Protein 8Q7O (pdb70)

Radius of gyration: 30.12 Å; Cα contacts (8 Å, |Δi|>4): 970; chains: 4; bounding box: 67×84×71 Å

Sequence (486 aa):
GQVQLVESGGGLVQAGGSLRLSCAASGSISSINAMGWYRQAPGKQRELVAAITSGGSTNYADSVKGRFTISRDNAKNTVYLQMNSLKPGDTAVYYCNLLYYIDYVEYDYWGQGTQVTVSSGQVQLVESGGGLVQAGGSLRLSCAASGSISSINAMGWYRQAPGKQRELVAAITSGGSTNYADSVKGRFTISRDNAKNTVYLQMNSLKPGDTAVYYCNLLYYIDYVEYDYWGQGTQVTVSSGFSCEPITLRMCQDLPYNTTFMPNLLNHYDQQTAALAMEPFHPMVNLDCSRDFRPFLCALYAPICMEYGRVTLPCRRLCQRAYSECSKLMEMFGVPWPEDMECSRFPDCDEPYPGTLEVLFQETGFSCEPITLRMCQDLPYNTTFMPNLLNHYDQQTAALAMEPFHPMVNLDCSRDFRPFLCALYAPICMEYGRVTLPCRRLCQRAYSECSKLMEMFGVPWPEDMECSRFPDCDEPYPGTLEVLFQ

B-factor: mean 43.13, std 8.43, range [27.32, 76.08]

Solvent-accessible surface area: 25919 Å² total; per-residue (Å²): 91,146,20,111,12,81,28,59,35,26,31,128,25,137,47,58,28,59,31,125,0,17,0,42,8,57,33,89,31,26,94,78,1,0,0,0,0,30,36,67,29,118,86,140,147,124,97,41,0,0,0,11,3,20,65,42,47,67,28,48,24,114,68,0,122,89,38,6,74,6,50,41,62,80,88,153,42,11,0,50,0,61,0,62,61,2,108,70,62,2,43,2,34,0,54,0,4,0,2,3,18,86,112,79,85,68,75,48,57,87,6,161,21,24,80,0,47,7,47,126,94,156,17,114,3,77,12,65,34,27,32,127,26,134,48,56,26,58,26,118,0,29,0,39,6,68,34,89,32,33,95,82,1,0,0,0,0,32,35,65,22,120,92,140,130,102,98,42,0,0,0,9,5,18,69,42,55,63,27,43,24,121,66,0,114,88,36,6,72,5,40,39,48,76,98,133,42,9,0,38,0,49,0,60,59,1,103,71,64,2,43,2,41,0,54,0,3,0,1,4,21,86,110,69,90,68,75,46,55,87,7,119,12,19,87,0,47,6,44,125,75,135,74,52,43,97,15,90,15,216,22,2,73,140,29,96,44,113,41,10,76,20,55,112,40,31,41,124,67,19,32,101,16,0,48,143,35,4,107,63,3,80,11,1,28,50,4,64,3,6,156,29,2,64,61,0,0,0,22,10,17,1,40,42,15,59,71,150,19,138,64,45,62,11,46,64,176,45,0,85,125,0,94,70,74,0,40,96,0,7,136,6,13,48,20,100,57,48,119,29,0,75,17,72,92,1,49,83,40,105,109,109,169,99,62,37,71,149,75,146,108,224,151,114,34,69,42,68,31,86,12,80,2,137,12,2,76,143,31,93,43,114,36,1,67,24,16,51,15,23,8,100,18,34,2,110,1,4,32,65,3,1,62,56,6,49,13,1,24,51,6,70,2,5,146,22,2,67,62,0,0,1,21,28,12,0,42,45,23,65,115,170,18,136,129,42,96,10,46,65,204,46,0,88,136,0,92,79,59,0,37,98,0,6,137,3,14,50,20,106,48,43,130,17,0,80,16,72,125,5,46,84,38,107,104,109,171,99,60,38,70,152,77,155,101,236

InterPro domains:
  IPR000539 Frizzled/Smoothened, 7TM [PF01534] (193-512)
  IPR000539 Frizzled/Smoothened, 7TM [PR00489] (205-227)
  IPR000539 Frizzled/Smoothened, 7TM [PR00489] (233-255)
  IPR000539 Frizzled/Smoothened, 7TM [PR00489] (288-312)
  IPR000539 Frizzled/Smoothened, 7TM [PR00489] (331-354)
  IPR000539 Frizzled/Smoothened, 7TM [PR00489] (376-398)
  IPR000539 Frizzled/Smoothened, 7TM [PR00489] (417-438)
  IPR000539 Frizzled/Smoothened, 7TM [PR00489] (479-499)
  IPR000539 Frizzled/Smoothened, 7TM [SM01330] (192-517)
  IPR015526 Frizzled/secreted frizzled-related protein [PTHR11309] (27-508)
  IPR017981 GPCR, family 2-like, 7TM [PS50261] (199-506)
  IPR020067 Frizzled domain [PF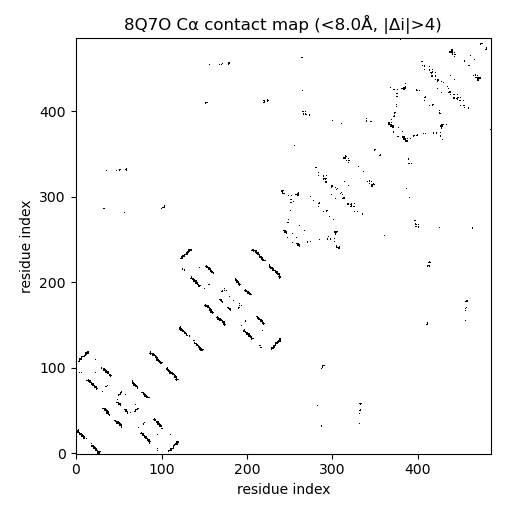01392] (28-133)
  IPR020067 Frizzled domain [PS50038] (23-136)
  IPR020067 Frizzled domain [SM00063] (27-138)
  IPR036790 Frizzled cysteine-rich domain superfamily [G3DSA:1.10.2000.10] (25-140)
  IPR036790 Frizzled cysteine-rich domain superfamily [SSF63501] (27-144)
  IPR041769 Frizzled 3, cysteine-rich domain [cd07449] (24-150)

Secondary structure (DSSP, 8-state):
---EEEEE--EEEETT--EEEEEEEESS--SS-EEEEEEE-TTS--EEEEEEETT--EEE-GGGTTTEEEEEEGGGTEEEEEE-S--GGG-EEEEEEEEEEETTEEEEEE---EEEEEE-/---EEEEE--EEEETT--EEEEEEEESS--SS-EEEEEEE-TTS--EEEEEEETTS-EEE-GGGTTTEEEEEETTTTEEEEEE-S--GGG-EEEEEEEEEEETTEEEEEE---EEEEEE-/---EEE---GGG-SSS--EEE--GGGTTHHHHHHHHHHGGGHHHHHHT--TTHHHHHHHHHSPPP-GGG------HHHHHHHHHHHHHHHHHTT----GGG-GGGS--S-STTTTS------/--SEEEEE---GGG-SSS--EEEEETTTHHHHHHHHHHHHGGGHHHHHHT--TTHHHHHHHHHSPPP-GGG------HHHHHHHHHHHHHHHHHTT----GGG-GGGS--S-STTTTS------

Structure (mmCIF, N/CA/C/O backbone):
data_8Q7O
#
_entry.id   8Q7O
#
_cell.length_a   53.659
_cell.length_b   147.475
_cell.length_c   229.727
_cell.angle_alpha   90.00
_cell.angle_beta   90.00
_cell.angle_gamma   90.00
#
_symmetry.space_group_name_H-M   'C 2 2 21'
#
loop_
_entity.id
_entity.type
_entity.pdbx_description
1 polymer 'Nanobody 14478'
2 polymer Frizzled-3
3 non-polymer 'DIMETHYL SULFOXIDE'
4 non-polymer GLYCEROL
5 non-polymer 'CITRIC ACID'
6 non-polymer 2-acetamido-2-deoxy-beta-D-glucopyranose
7 non-polymer 'SULFATE ION'
8 water water
#
loop_
_atom_site.group_PDB
_atom_site.id
_atom_site.type_symbol
_atom_site.label_atom_id
_atom_site.label_alt_id
_atom_site.label_comp_id
_atom_site.label_asym_id
_atom_site.label_entity_id
_atom_site.label_seq_id
_atom_site.pdbx_PDB_ins_code
_atom_site.Cartn_x
_atom_site.Cartn_y
_atom_site.Cartn_z
_atom_site.occupancy
_atom_site.B_iso_or_equiv
_atom_site.auth_seq_id
_atom_site.auth_comp_id
_atom_site.auth_asym_id
_atom_site.auth_atom_id
_atom_site.pdbx_PDB_model_num
ATOM 1 N N . GLY A 1 3 ? 47.049 0.078 32.132 1.00 72.11 0 GLY A N 1
ATOM 2 C CA . GLY A 1 3 ? 46.810 -1.281 31.684 1.00 70.74 0 GLY A CA 1
ATOM 3 C C . GLY A 1 3 ? 45.506 -1.416 30.927 1.00 69.17 0 GLY A C 1
ATOM 4 O O . GLY A 1 3 ? 44.914 -0.415 30.518 1.00 69.72 0 GLY A O 1
ATOM 5 N N . GLN A 1 4 ? 45.076 -2.657 30.712 1.00 68.49 1 GLN A N 1
ATOM 6 C CA . GLN A 1 4 ? 43.812 -2.909 30.035 1.00 66.80 1 GLN A CA 1
ATOM 7 C C . GLN A 1 4 ? 42.645 -2.549 30.950 1.00 64.68 1 GLN A C 1
ATOM 8 O O . GLN A 1 4 ? 42.746 -2.620 32.177 1.00 63.97 1 GLN A O 1
ATOM 14 N N . VAL A 1 5 ? 41.530 -2.158 30.337 1.00 63.58 2 VAL A N 1
ATOM 15 C CA . VAL A 1 5 ? 40.393 -1.614 31.069 1.00 60.84 2 VAL A CA 1
ATOM 16 C C . VAL A 1 5 ? 39.650 -2.742 31.771 1.00 59.94 2 VAL A C 1
ATOM 17 O O . VAL A 1 5 ? 39.413 -3.811 31.196 1.00 59.47 2 VAL A O 1
ATOM 21 N N . GLN A 1 6 ? 39.274 -2.495 33.024 1.00 56.91 3 GLN A N 1
ATOM 22 C CA . GLN A 1 6 ? 38.519 -3.452 33.815 1.00 56.86 3 GLN A CA 1
ATOM 23 C C . GLN A 1 6 ? 37.484 -2.712 34.644 1.00 55.71 3 GLN A C 1
ATOM 24 O O . GLN A 1 6 ? 37.765 -1.647 35.200 1.00 55.02 3 GLN A O 1
ATOM 30 N N . LEU A 1 7 ? 36.287 -3.286 34.714 1.00 53.82 4 LEU A N 1
ATOM 31 C CA . LEU A 1 7 ? 35.190 -2.772 35.520 1.00 50.46 4 LEU A CA 1
ATOM 32 C C . LEU A 1 7 ? 34.928 -3.759 36.650 1.00 52.67 4 LEU A C 1
ATOM 33 O O . LEU A 1 7 ? 34.761 -4.956 36.395 1.00 51.77 4 LEU A O 1
ATOM 38 N N . VAL A 1 8 ? 34.876 -3.265 37.884 1.00 50.23 5 VAL A N 1
ATOM 39 C CA . VAL A 1 8 ? 34.629 -4.107 39.055 1.00 49.53 5 VAL A CA 1
ATOM 40 C C . VAL A 1 8 ? 33.367 -3.604 39.736 1.00 50.17 5 VAL A C 1
ATOM 41 O O . VAL A 1 8 ? 33.297 -2.438 40.151 1.00 51.00 5 VAL A O 1
ATOM 45 N N . GLU A 1 9 ? 32.383 -4.486 39.883 1.00 49.38 6 GLU A N 1
ATOM 46 C CA . GLU A 1 9 ? 31.100 -4.119 40.465 1.00 49.06 6 GLU A CA 1
ATOM 47 C C . GLU A 1 9 ? 30.966 -4.710 41.857 1.00 49.65 6 GLU A C 1
ATOM 48 O O . GLU A 1 9 ? 31.528 -5.766 42.159 1.00 51.86 6 GLU A O 1
ATOM 54 N N . SER A 1 10 ? 30.200 -4.025 42.699 1.00 50.12 7 SER A N 1
ATOM 55 C CA . SER A 1 10 ? 29.948 -4.518 44.042 1.00 52.14 7 SER A CA 1
ATOM 56 C C . SER A 1 10 ? 28.734 -3.799 44.613 1.00 51.65 7 SER A C 1
ATOM 57 O O . SER A 1 10 ? 28.310 -2.756 44.107 1.00 50.68 7 SER A O 1
ATOM 60 N N . GLY A 1 11 ? 28.189 -4.354 45.693 1.00 52.83 8 GLY A N 1
ATOM 61 C CA . GLY A 1 11 ? 27.076 -3.698 46.346 1.00 50.91 8 GLY A CA 1
ATOM 62 C C . GLY A 1 11 ? 25.714 -4.316 46.101 1.00 53.90 8 GLY A C 1
ATOM 63 O O . GLY A 1 11 ? 24.718 -3.767 46.584 1.00 54.06 8 GLY A O 1
ATOM 64 N N . GLY A 1 12 ? 25.624 -5.405 45.339 1.00 53.12 9 GLY A N 1
ATOM 65 C CA . GLY A 1 12 ? 24.342 -6.038 45.120 1.00 49.66 9 GLY A CA 1
ATOM 66 C C . GLY A 1 12 ? 23.836 -6.724 46.381 1.00 49.54 9 GLY A C 1
ATOM 67 O O . GLY A 1 12 ? 24.360 -6.554 47.486 1.00 54.35 9 GLY A O 1
ATOM 68 N N . GLY A 1 13 ? 22.754 -7.471 46.218 1.00 45.86 10 GLY A N 1
ATOM 69 C CA . GLY A 1 13 ? 22.289 -8.285 47.324 1.00 47.96 10 GLY A CA 1
ATOM 70 C C . GLY A 1 13 ? 20.779 -8.370 47.384 1.00 47.31 10 GLY A C 1
ATOM 71 O O . GLY A 1 13 ? 20.078 -8.061 46.418 1.00 47.35 10 GLY A O 1
ATOM 72 N N . LEU A 1 14 ? 20.307 -8.801 48.551 1.00 49.11 11 LEU A N 1
ATOM 73 C CA . LEU A 1 14 ? 18.909 -9.111 48.811 1.00 47.15 11 LEU A CA 1
ATOM 74 C C . LEU A 1 14 ? 18.347 -8.139 49.838 1.00 50.36 11 LEU A C 1
ATOM 75 O O . LEU A 1 14 ? 18.890 -8.031 50.943 1.00 45.95 11 LEU A O 1
ATOM 80 N N . VAL A 1 15 ? 17.226 -7.493 49.499 1.00 48.12 12 VAL A N 1
ATOM 81 C CA . VAL A 1 15 ? 16.524 -6.600 50.419 1.00 52.69 12 VAL A CA 1
ATOM 82 C C . VAL A 1 15 ? 15.023 -6.847 50.330 1.00 54.46 12 VAL A C 1
ATOM 83 O O . VAL A 1 15 ? 14.509 -7.357 49.333 1.00 54.82 12 VAL A O 1
ATOM 87 N N . GLN A 1 16 ? 14.317 -6.481 51.400 1.00 54.29 13 GLN A N 1
ATOM 88 C CA . GLN A 1 16 ? 12.862 -6.486 51.374 1.00 55.87 13 GLN A CA 1
ATOM 89 C C . GLN A 1 16 ? 12.358 -5.259 50.632 1.00 54.84 13 GLN A C 1
ATOM 90 O O . GLN A 1 16 ? 13.021 -4.218 50.602 1.00 55.65 13 GLN A O 1
ATOM 96 N N . ALA A 1 17 ? 11.169 -5.385 50.036 1.00 55.85 14 ALA A N 1
ATOM 97 C CA . ALA A 1 17 ? 10.573 -4.264 49.318 1.00 55.77 14 ALA A CA 1
ATOM 98 C C . ALA A 1 17 ? 10.483 -3.041 50.218 1.00 56.19 14 ALA A C 1
ATOM 99 O O . ALA A 1 17 ? 10.167 -3.145 51.406 1.00 55.15 14 ALA A O 1
ATOM 101 N N . GLY A 1 18 ? 10.779 -1.877 49.642 1.00 53.70 15 GLY A N 1
ATOM 102 C CA . GLY A 1 18 ? 10.900 -0.649 50.390 1.00 55.02 15 GLY A CA 1
ATOM 103 C C . GLY A 1 18 ? 12.301 -0.351 50.886 1.00 55.74 15 GLY A C 1
ATOM 104 O O . GLY A 1 18 ? 12.576 0.793 51.266 1.00 56.26 15 GLY A O 1
ATOM 105 N N . GLY A 1 19 ? 13.192 -1.345 50.884 1.00 55.62 16 GLY A N 1
ATOM 106 C CA . GLY A 1 19 ? 14.557 -1.171 51.336 1.00 54.43 16 GLY A CA 1
ATOM 107 C C . GLY A 1 19 ? 15.427 -0.486 50.292 1.00 53.67 16 GLY A C 1
ATOM 108 O O . GLY A 1 19 ? 14.953 0.042 49.285 1.00 53.54 16 GLY A O 1
ATOM 109 N N . SER A 1 20 ? 16.729 -0.441 50.589 1.00 54.91 17 SER A N 1
ATOM 110 C CA . SER A 1 20 ? 17.682 0.276 49.757 1.00 52.78 17 SER A CA 1
ATOM 111 C C . SER A 1 20 ? 18.989 -0.508 49.639 1.00 51.92 17 SER A C 1
ATOM 112 O O . SER A 1 20 ? 19.329 -1.352 50.478 1.00 51.32 17 SER A O 1
ATOM 115 N N . LEU A 1 21 ? 19.695 -0.236 48.542 1.00 51.11 18 LEU A N 1
ATOM 116 C CA . LEU A 1 21 ? 21.006 -0.776 48.257 1.00 50.32 18 LEU A CA 1
ATOM 117 C C . LEU A 1 21 ? 21.806 0.285 47.512 1.00 48.50 18 LEU A C 1
ATOM 118 O O . LEU A 1 21 ? 21.244 1.182 46.886 1.00 49.86 18 LEU A O 1
ATOM 123 N N . ARG A 1 22 ? 23.129 0.179 47.568 1.00 49.03 19 ARG A N 1
ATOM 124 C CA . ARG A 1 22 ? 24.015 1.035 46.776 1.00 49.73 19 ARG A CA 1
ATOM 125 C C . ARG A 1 22 ? 24.951 0.157 45.951 1.00 50.68 19 ARG A C 1
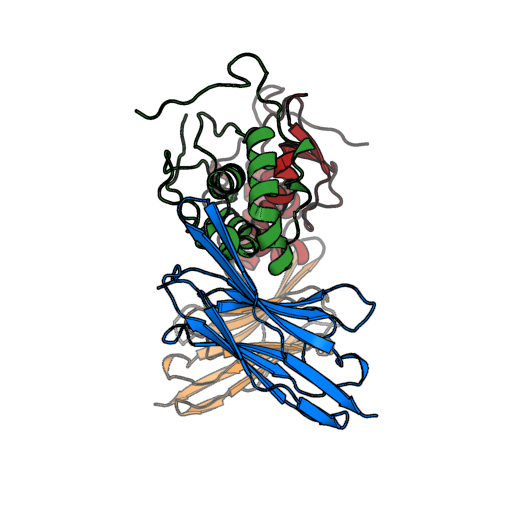ATOM 126 O O . ARG A 1 22 ? 25.656 -0.698 46.498 1.00 49.57 19 ARG A O 1
ATOM 134 N N . LEU A 1 23 ? 24.853 0.269 44.631 1.00 49.08 20 LEU A N 1
ATOM 135 C CA . LEU A 1 23 ? 25.802 -0.369 43.729 1.00 48.97 20 LEU A CA 1
ATOM 136 C C . LEU A 1 23 ? 26.967 0.572 43.459 1.00 48.59 20 LEU A C 1
ATOM 137 O O . LEU A 1 23 ? 26.801 1.793 43.422 1.00 49.38 20 LEU A O 1
ATOM 142 N N . SER A 1 24 ? 28.153 0.002 43.275 1.00 48.38 21 SER A N 1
ATOM 143 C CA . SER A 1 24 ? 29.309 0.778 42.844 1.00 50.17 21 SER A CA 1
ATOM 144 C C . SER A 1 24 ? 30.024 0.036 41.720 1.00 50.90 21 SER A C 1
ATOM 145 O O . SER A 1 24 ? 30.000 -1.197 41.650 1.00 51.04 21 SER A O 1
ATOM 148 N N . CYS A 1 25 ? 30.622 0.803 40.809 1.00 49.06 22 CYS A N 1
ATOM 149 C CA . CYS A 1 25 ? 31.356 0.245 39.677 1.00 50.76 22 CYS A CA 1
ATOM 150 C C . CYS A 1 25 ? 32.630 1.051 39.474 1.00 51.88 22 CYS A C 1
ATOM 151 O O . CYS A 1 25 ? 32.567 2.258 39.222 1.00 52.42 22 CYS A O 1
ATOM 154 N N . ALA A 1 26 ? 33.774 0.395 39.624 1.00 51.50 23 ALA A N 1
ATOM 155 C CA . ALA A 1 26 ? 35.077 1.042 39.593 1.00 52.92 23 ALA A CA 1
ATOM 156 C C . ALA A 1 26 ? 35.788 0.649 38.307 1.00 54.57 23 ALA A C 1
ATOM 157 O O . ALA A 1 26 ? 35.997 -0.543 38.047 1.00 52.93 23 ALA A O 1
ATOM 159 N N . ALA A 1 27 ? 36.151 1.649 37.509 1.00 54.60 24 ALA A N 1
ATOM 160 C CA . ALA A 1 27 ? 36.863 1.451 36.254 1.00 55.86 24 ALA A CA 1
ATOM 161 C C . ALA A 1 27 ? 38.354 1.656 36.467 1.00 57.90 24 ALA A C 1
ATOM 162 O O . ALA A 1 27 ? 38.767 2.660 37.055 1.00 59.66 24 ALA A O 1
ATOM 164 N N . SER A 1 28 ? 39.152 0.686 36.029 1.00 58.17 25 SER A N 1
ATOM 165 C CA . SER A 1 28 ? 40.602 0.789 36.048 1.00 60.05 25 SER A CA 1
ATOM 166 C C . SER A 1 28 ? 41.144 0.680 34.628 1.00 60.21 25 SER A C 1
ATOM 167 O O . SER A 1 28 ? 40.458 0.217 33.712 1.00 61.61 25 SER A O 1
ATOM 170 N N . GLY A 1 29 ? 42.394 1.099 34.452 1.00 60.93 26 GLY A N 1
ATOM 171 C CA . GLY A 1 29 ? 43.054 1.023 33.161 1.00 62.14 26 GLY A CA 1
ATOM 172 C C . GLY A 1 29 ? 43.069 2.355 32.437 1.00 62.02 26 GLY A C 1
ATOM 173 O O . GLY A 1 29 ? 42.628 3.392 32.941 1.00 63.55 26 GLY A O 1
ATOM 174 N N . SER A 1 30 ? 43.584 2.308 31.212 1.00 62.89 27 SER A N 1
ATOM 175 C CA . SER A 1 30 ? 43.776 3.512 30.404 1.00 62.34 27 SER A CA 1
ATOM 176 C C . SER A 1 30 ? 42.455 3.875 29.738 1.00 60.77 27 SER A C 1
ATOM 177 O O . SER A 1 30 ? 42.060 3.270 28.738 1.00 61.75 27 SER A O 1
ATOM 180 N N . ILE A 1 31 ? 41.765 4.869 30.298 1.00 59.99 28 ILE A N 1
ATOM 181 C CA . ILE A 1 31 ? 40.483 5.326 29.782 1.00 58.59 28 ILE A CA 1
ATOM 182 C C . ILE A 1 31 ? 40.524 6.838 29.596 1.00 58.63 28 ILE A C 1
ATOM 183 O O . ILE A 1 31 ? 41.344 7.542 30.188 1.00 61.47 28 ILE A O 1
ATOM 188 N N . SER A 1 32 ? 39.613 7.329 28.762 1.00 55.93 29 SER A N 1
ATOM 189 C CA . SER A 1 32 ? 39.439 8.765 28.599 1.00 56.52 29 SER A CA 1
ATOM 190 C C . SER A 1 32 ? 38.772 9.369 29.826 1.00 56.58 29 SER A C 1
ATOM 191 O O . SER A 1 32 ? 37.841 8.788 30.393 1.00 56.56 29 SER A O 1
ATOM 194 N N . SER A 1 33 ? 39.265 10.538 30.253 1.00 57.03 30 SER A N 1
ATOM 195 C CA . SER A 1 33 ? 38.662 11.215 31.398 1.00 57.08 30 SER A CA 1
ATOM 196 C C . SER A 1 33 ? 37.313 11.833 31.051 1.00 55.14 30 SER A C 1
ATOM 197 O O . SER A 1 33 ? 36.516 12.103 31.956 1.00 54.96 30 SER A O 1
ATOM 200 N N . ILE A 1 34 ? 37.040 12.069 29.774 1.00 54.37 31 ILE A N 1
ATOM 201 C CA . ILE A 1 34 ? 35.719 12.489 29.326 1.00 54.15 31 ILE A CA 1
ATOM 202 C C . ILE A 1 34 ? 35.000 11.241 28.835 1.00 52.11 31 ILE A C 1
ATOM 203 O O . ILE A 1 34 ? 35.358 10.676 27.796 1.00 51.20 31 ILE A O 1
ATOM 208 N N . ASN A 1 35 ? 33.977 10.817 29.567 1.00 50.92 32 ASN A N 1
ATOM 209 C CA . ASN A 1 35 ? 33.315 9.558 29.263 1.00 48.75 32 ASN A CA 1
ATOM 210 C C . ASN A 1 35 ? 31.913 9.582 29.856 1.00 46.32 32 ASN A C 1
ATOM 211 O O . ASN A 1 35 ? 31.523 10.521 30.554 1.00 45.60 32 ASN A O 1
ATOM 216 N N . ALA A 1 36 ? 31.163 8.523 29.569 1.00 44.57 33 ALA A N 1
ATOM 217 C CA . ALA A 1 36 ? 29.865 8.272 30.168 1.00 43.23 33 ALA A CA 1
ATOM 218 C C . ALA A 1 36 ? 29.923 6.934 30.886 1.00 44.02 33 ALA A C 1
ATOM 219 O O . ALA A 1 36 ? 30.555 5.988 30.406 1.00 43.75 33 ALA A O 1
ATOM 221 N N . MET A 1 37 ? 29.259 6.863 32.025 1.00 43.45 34 MET A N 1
ATOM 222 C CA . MET A 1 37 ? 29.112 5.610 32.744 1.00 44.39 34 MET A CA 1
ATOM 223 C C . MET A 1 37 ? 27.637 5.413 33.044 1.00 44.22 34 MET A C 1
ATOM 224 O O . MET A 1 37 ? 26.923 6.366 33.381 1.00 43.42 34 MET A O 1
ATOM 229 N N . GLY A 1 38 ? 27.178 4.172 32.899 1.00 46.05 35 GLY A N 1
ATOM 230 C CA . GLY A 1 38 ? 25.767 3.883 32.995 1.00 44.94 35 GLY A CA 1
ATOM 231 C C . GLY A 1 38 ? 25.513 2.631 33.805 1.00 42.88 35 GLY A C 1
ATOM 232 O O . GLY A 1 38 ? 26.416 1.830 34.067 1.00 44.38 35 GLY A O 1
ATOM 233 N N . TRP A 1 39 ? 24.256 2.480 34.192 1.00 41.84 36 TRP A N 1
ATOM 234 C CA . TRP A 1 39 ? 23.760 1.267 34.816 1.00 42.46 36 TRP A CA 1
ATOM 235 C C . TRP A 1 39 ? 22.645 0.719 33.945 1.00 42.71 36 TRP A C 1
ATOM 236 O O . TRP A 1 39 ? 21.756 1.470 33.526 1.00 39.92 36 TRP A O 1
ATOM 247 N N . TYR A 1 40 ? 22.719 -0.578 33.659 1.00 42.18 37 TYR A N 1
ATOM 248 C CA . TYR A 1 40 ? 21.708 -1.319 32.929 1.00 41.52 37 TYR A CA 1
ATOM 249 C C . TYR A 1 40 ? 21.291 -2.511 33.772 1.00 42.42 37 TYR A C 1
ATOM 250 O O . TYR A 1 40 ? 22.035 -2.973 34.640 1.00 42.80 37 TYR A O 1
ATOM 259 N N . ARG A 1 41 ? 20.102 -3.032 33.497 1.00 42.44 38 ARG A N 1
ATOM 260 C CA . ARG A 1 41 ? 19.628 -4.186 34.244 1.00 43.42 38 ARG A CA 1
ATOM 261 C C . ARG A 1 41 ? 18.961 -5.173 33.303 1.00 44.73 38 ARG A C 1
ATOM 262 O O . ARG A 1 41 ? 18.371 -4.787 32.293 1.00 45.61 38 ARG A O 1
ATOM 270 N N . GLN A 1 42 ? 19.058 -6.455 33.656 1.00 43.07 39 GLN A N 1
ATOM 271 C CA . GLN A 1 42 ? 18.470 -7.530 32.866 1.00 47.50 39 GLN A CA 1
ATOM 272 C C . GLN A 1 42 ? 17.961 -8.616 33.800 1.00 45.34 39 GLN A C 1
ATOM 273 O O . GLN A 1 42 ? 18.758 -9.271 34.477 1.00 44.36 39 GLN A O 1
ATOM 279 N N . ALA A 1 43 ? 16.634 -8.799 33.846 1.00 46.69 40 ALA A N 1
ATOM 280 C CA . ALA A 1 43 ? 16.074 -9.944 34.541 1.00 48.67 40 ALA A CA 1
ATOM 281 C C . ALA A 1 43 ? 16.131 -11.175 33.637 1.00 50.25 40 ALA A C 1
ATOM 282 O O . ALA A 1 43 ? 16.083 -11.051 32.412 1.00 50.76 40 ALA A O 1
ATOM 284 N N . PRO A 1 44 ? 16.255 -12.368 34.215 1.00 48.11 41 PRO A N 1
ATOM 285 C CA . PRO A 1 44 ? 16.380 -13.575 33.388 1.00 51.46 41 PRO A CA 1
ATOM 286 C C . PRO A 1 44 ? 15.195 -13.740 32.446 1.00 53.21 41 PRO A C 1
ATOM 287 O O . PRO A 1 44 ? 14.033 -13.615 32.843 1.00 53.40 41 PRO A O 1
ATOM 291 N N . GLY A 1 45 ? 15.509 -14.029 31.189 1.00 53.17 42 GLY A N 1
ATOM 292 C CA . GLY A 1 45 ? 14.529 -14.168 30.135 1.00 53.60 42 GLY A CA 1
ATOM 293 C C . GLY A 1 45 ? 13.993 -12.868 29.571 1.00 57.19 42 GLY A C 1
ATOM 294 O O . GLY A 1 45 ? 13.202 -12.912 28.620 1.00 59.47 42 GLY A O 1
ATOM 295 N N . LYS A 1 46 ? 14.414 -11.718 30.096 1.00 54.72 43 LYS A N 1
ATOM 296 C CA . LYS A 1 46 ? 13.951 -10.418 29.629 1.00 58.38 43 LYS A CA 1
ATOM 297 C C . LYS A 1 46 ? 15.087 -9.661 28.952 1.00 57.56 43 LYS A C 1
ATOM 298 O O . LYS A 1 46 ? 16.252 -10.071 28.980 1.00 58.11 43 LYS A O 1
ATOM 304 N N . GLN A 1 47 ? 14.719 -8.559 28.302 1.00 60.70 44 GLN A N 1
ATOM 305 C CA . GLN A 1 47 ? 15.678 -7.721 27.595 1.00 60.29 44 GLN A CA 1
ATOM 306 C C . GLN A 1 47 ? 16.409 -6.786 28.550 1.00 56.27 44 GLN A C 1
ATOM 307 O O . GLN A 1 47 ? 15.843 -6.299 29.532 1.00 57.15 44 GLN A O 1
ATOM 313 N N . ARG A 1 48 ? 17.672 -6.516 28.230 1.00 54.17 45 ARG A N 1
ATOM 314 C CA . ARG A 1 48 ? 18.454 -5.547 28.983 1.00 55.43 45 ARG A CA 1
ATOM 315 C C . ARG A 1 48 ? 17.880 -4.146 28.799 1.00 55.48 45 ARG A C 1
ATOM 316 O O . ARG A 1 48 ? 17.537 -3.744 27.684 1.00 55.00 45 ARG A O 1
ATOM 324 N N . GLU A 1 49 ? 17.778 -3.399 29.898 1.00 51.18 46 GLU A N 1
ATOM 325 C CA . GLU A 1 49 ? 17.152 -2.085 29.895 1.00 50.33 46 GLU A CA 1
ATOM 326 C C . GLU A 1 49 ? 18.052 -1.073 30.587 1.00 48.93 46 GLU A C 1
ATOM 327 O O . GLU A 1 49 ? 18.683 -1.376 31.604 1.00 44.50 46 GLU A O 1
ATOM 333 N N . LEU A 1 50 ? 18.079 0.139 30.047 1.00 45.79 47 LEU A N 1
ATOM 334 C CA . LEU A 1 50 ? 18.812 1.232 30.669 1.00 42.78 47 LEU A CA 1
ATOM 335 C C . LEU A 1 50 ? 18.159 1.611 31.992 1.00 46.13 47 LEU A C 1
ATOM 336 O O . LEU A 1 50 ? 16.929 1.666 32.102 1.00 46.09 47 LEU A O 1
ATOM 341 N N . VAL A 1 51 ? 18.986 1.849 33.007 1.00 42.63 48 VAL A N 1
ATOM 342 C CA . VAL A 1 51 ? 18.522 2.347 34.299 1.00 44.84 48 VAL A CA 1
ATOM 343 C C . VAL A 1 51 ? 18.847 3.823 34.470 1.00 45.02 48 VAL A C 1
ATOM 344 O O . VAL A 1 51 ? 17.956 4.634 34.715 1.00 47.10 48 VAL A O 1
ATOM 348 N N . ALA A 1 52 ? 20.121 4.187 34.317 1.00 42.01 49 ALA A N 1
ATOM 349 C CA . ALA A 1 52 ? 20.575 5.555 34.529 1.00 43.10 49 ALA A CA 1
ATOM 350 C C . ALA A 1 52 ? 21.974 5.702 33.947 1.00 42.63 49 ALA A C 1
ATOM 351 O O . ALA A 1 52 ? 22.721 4.725 33.838 1.00 44.58 49 ALA A O 1
ATOM 353 N N . ALA A 1 53 ? 22.330 6.939 33.595 1.00 42.05 50 ALA A N 1
ATOM 354 C CA . ALA A 1 53 ? 23.630 7.223 33.005 1.00 41.83 50 ALA A CA 1
ATOM 355 C C . ALA A 1 53 ? 24.087 8.607 33.446 1.00 44.02 50 ALA A C 1
ATOM 356 O O . ALA A 1 53 ? 23.275 9.471 33.791 1.00 42.24 50 ALA A O 1
ATOM 358 N N . ILE A 1 54 ? 25.404 8.809 33.430 1.00 42.87 51 ILE A N 1
ATOM 359 C CA . ILE A 1 54 ? 25.985 10.073 33.868 1.00 44.72 51 ILE A CA 1
ATOM 360 C C . ILE A 1 54 ? 27.299 10.311 33.128 1.00 44.29 51 ILE A C 1
ATOM 361 O O . ILE A 1 54 ? 28.140 9.412 33.035 1.00 43.93 51 ILE A O 1
ATOM 366 N N . THR A 1 55 ? 27.471 11.516 32.577 1.00 44.12 52 THR A N 1
ATOM 367 C CA . THR A 1 55 ? 28.755 11.867 31.986 1.00 45.17 52 THR A CA 1
ATOM 368 C C . THR A 1 55 ? 29.730 12.338 33.057 1.00 46.79 52 THR A C 1
ATOM 369 O O . THR A 1 55 ? 29.348 12.705 34.170 1.00 46.99 52 THR A O 1
ATOM 373 N N . SER A 1 56 ? 31.010 12.362 32.687 1.00 47.54 53 SER A N 1
ATOM 374 C CA . SER A 1 56 ? 32.017 12.959 33.552 1.00 50.70 53 SER A CA 1
ATOM 375 C C . SER A 1 56 ? 31.742 14.436 33.813 1.00 53.06 53 SER A C 1
ATOM 376 O O . SER A 1 56 ? 32.214 14.975 34.819 1.00 55.56 53 SER A O 1
ATOM 379 N N . GLY A 1 57 ? 30.971 15.095 32.942 1.00 52.53 54 GLY A N 1
ATOM 380 C CA . GLY A 1 57 ? 30.549 16.464 33.175 1.00 53.97 54 GLY A CA 1
ATOM 381 C C . GLY A 1 57 ? 29.400 16.619 34.145 1.00 54.10 54 GLY A C 1
ATOM 382 O O . GLY A 1 57 ? 29.151 17.730 34.622 1.00 56.37 54 GLY A O 1
ATOM 383 N N . GLY A 1 58 ? 28.690 15.534 34.453 1.00 52.12 55 GLY A N 1
ATOM 384 C CA . GLY A 1 58 ? 27.599 15.577 35.404 1.00 50.45 55 GLY A CA 1
ATOM 385 C C . GLY A 1 58 ? 26.211 15.487 34.810 1.00 49.05 55 GLY A C 1
ATOM 386 O O . GLY A 1 58 ? 25.243 15.438 35.578 1.00 49.17 55 GLY A O 1
ATOM 387 N N . SER A 1 59 ? 26.069 15.454 33.484 1.00 48.78 56 SER A N 1
ATOM 388 C CA . SER A 1 59 ? 24.752 15.265 32.887 1.00 47.95 56 SER A CA 1
ATOM 389 C C . SER A 1 59 ? 24.229 13.867 33.195 1.00 48.66 56 SER A C 1
ATOM 390 O O . SER A 1 59 ? 24.966 12.880 33.122 1.00 46.98 56 SER A O 1
ATOM 393 N N . THR A 1 60 ? 22.952 13.785 33.551 1.00 47.16 57 THR A N 1
ATOM 394 C CA . THR A 1 60 ? 22.340 12.534 33.967 1.00 47.19 57 THR A CA 1
ATOM 395 C C . THR A 1 60 ? 21.131 12.219 33.101 1.00 46.35 57 THR A C 1
ATOM 396 O O . THR A 1 60 ? 20.521 13.106 32.500 1.00 45.96 57 THR A O 1
ATOM 400 N N . ASN A 1 61 ? 20.786 10.935 33.049 1.00 44.59 58 ASN A N 1
ATOM 401 C CA . ASN A 1 61 ? 19.529 10.496 32.463 1.00 44.50 58 ASN A CA 1
ATOM 402 C C . ASN A 1 61 ? 19.037 9.291 33.251 1.00 46.81 58 ASN A C 1
ATOM 403 O O . ASN A 1 61 ? 19.835 8.423 33.612 1.00 45.10 58 ASN A O 1
ATOM 408 N N . TYR A 1 62 ? 17.728 9.243 33.512 1.00 45.64 59 TYR A N 1
ATOM 409 C CA . TYR A 1 62 ? 17.108 8.175 34.280 1.00 48.37 59 TYR A CA 1
ATOM 410 C C . TYR A 1 62 ? 15.964 7.567 33.489 1.00 49.78 59 TYR A C 1
ATOM 411 O O . TYR A 1 62 ? 15.214 8.285 32.819 1.00 49.76 59 TYR A O 1
ATOM 420 N N . ALA A 1 63 ? 15.848 6.241 33.553 1.00 48.89 60 ALA A N 1
ATOM 421 C CA . ALA A 1 63 ? 14.644 5.581 33.071 1.00 51.99 60 ALA A CA 1
ATOM 422 C C . ALA A 1 63 ? 13.460 6.050 33.904 1.00 54.37 60 ALA A C 1
ATOM 423 O O . ALA A 1 63 ? 13.596 6.310 35.101 1.00 54.72 60 ALA A O 1
ATOM 425 N N . ASP A 1 64 ? 12.298 6.182 33.260 1.00 55.99 61 ASP A N 1
ATOM 426 C CA . ASP A 1 64 ? 11.121 6.689 33.963 1.00 56.82 61 ASP A CA 1
ATOM 427 C C . ASP A 1 64 ? 10.758 5.804 35.150 1.00 56.71 61 ASP A C 1
ATOM 428 O O . ASP A 1 64 ? 10.288 6.300 36.179 1.00 57.78 61 ASP A O 1
ATOM 433 N N . SER A 1 65 ? 10.965 4.490 35.019 1.00 57.79 62 SER A N 1
ATOM 434 C CA . SER A 1 65 ? 10.589 3.539 36.065 1.00 56.79 62 SER A CA 1
ATOM 435 C C . SER A 1 65 ? 11.378 3.717 37.356 1.00 56.25 62 SER A C 1
ATOM 436 O O . SER A 1 65 ? 10.973 3.180 38.396 1.00 55.94 62 SER A O 1
ATOM 439 N N . VAL A 1 66 ? 12.493 4.446 37.327 1.00 54.88 63 VAL A N 1
ATOM 440 C CA . VAL A 1 66 ? 13.322 4.621 38.512 1.00 54.65 63 VAL A CA 1
ATOM 441 C C . VAL A 1 66 ? 13.418 6.073 38.953 1.00 54.87 63 VAL A C 1
ATOM 442 O O . VAL A 1 66 ? 14.086 6.360 39.953 1.00 53.94 63 VAL A O 1
ATOM 446 N N . LYS A 1 67 ? 12.770 6.999 38.243 1.00 55.03 64 LYS A N 1
ATOM 447 C CA . LYS A 1 67 ? 12.856 8.409 38.603 1.00 55.33 64 LYS A CA 1
ATOM 448 C C . LYS A 1 67 ? 12.296 8.634 40.002 1.00 56.19 64 LYS A C 1
ATOM 449 O O . LYS A 1 67 ? 11.230 8.116 40.349 1.00 57.66 64 LYS A O 1
ATOM 455 N N . GLY A 1 68 ? 13.029 9.399 40.812 1.00 55.75 65 GLY A N 1
ATOM 456 C CA . GLY A 1 68 ? 12.632 9.664 42.178 1.00 55.31 65 GLY A CA 1
ATOM 457 C C . GLY A 1 68 ? 13.006 8.588 43.171 1.00 56.26 65 GLY A C 1
ATOM 458 O O . GLY A 1 68 ? 12.905 8.824 44.384 1.00 54.91 65 GLY A O 1
ATOM 459 N N . ARG A 1 69 ? 13.418 7.411 42.705 1.00 54.71 66 ARG A N 1
ATOM 460 C CA . ARG A 1 69 ? 13.819 6.316 43.577 1.00 52.79 66 ARG A CA 1
ATOM 461 C C . ARG A 1 69 ? 15.316 6.057 43.529 1.00 52.51 66 ARG A C 1
ATOM 462 O O . ARG A 1 69 ? 15.956 5.907 44.578 1.00 50.44 66 ARG A O 1
ATOM 470 N N . PHE A 1 70 ? 15.898 6.019 42.332 1.00 50.22 67 PHE A N 1
ATOM 471 C CA . PHE A 1 70 ? 17.320 5.774 42.159 1.00 50.49 67 PHE A CA 1
ATOM 472 C C . PHE A 1 70 ? 18.053 7.074 41.855 1.00 49.10 67 PHE A C 1
ATOM 473 O O . PHE A 1 70 ? 17.540 7.958 41.158 1.00 48.68 67 PHE A O 1
ATOM 481 N N . THR A 1 71 ? 1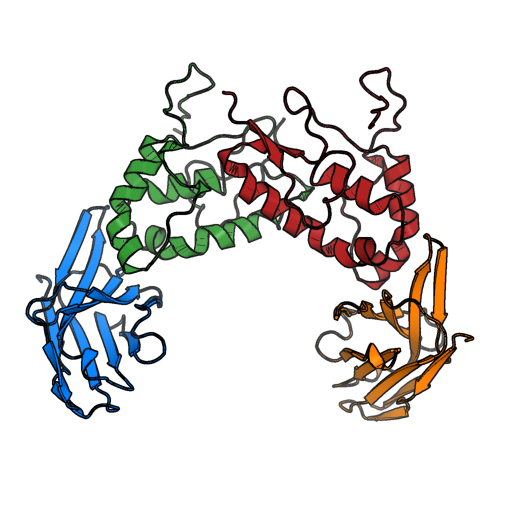9.291 7.154 42.331 1.00 47.52 68 THR A N 1
ATOM 482 C CA . THR A 1 71 ? 20.157 8.284 42.037 1.00 48.07 68 THR A CA 1
ATOM 483 C C . THR A 1 71 ? 21.506 7.775 41.553 1.00 47.68 68 THR A C 1
ATOM 484 O O . THR A 1 71 ? 22.116 6.913 42.194 1.00 48.34 68 THR A O 1
ATOM 488 N N . ILE A 1 72 ? 21.954 8.279 40.406 1.00 46.92 69 ILE A N 1
ATOM 489 C CA . ILE A 1 72 ? 23.281 7.955 39.898 1.00 47.85 69 ILE A CA 1
ATOM 490 C C . ILE A 1 72 ? 24.229 9.090 40.256 1.00 47.36 69 ILE A C 1
ATOM 491 O O . ILE A 1 72 ? 23.832 10.263 40.285 1.00 50.42 69 ILE A O 1
ATOM 496 N N . SER A 1 73 ? 25.477 8.741 40.554 1.00 46.36 70 SER A N 1
ATOM 497 C CA . SER A 1 73 ? 26.502 9.723 40.881 1.00 48.60 70 SER A CA 1
ATOM 498 C C . SER A 1 73 ? 27.856 9.113 40.557 1.00 49.40 70 SER A C 1
ATOM 499 O O . SER A 1 73 ? 27.975 7.904 40.346 1.00 49.16 70 SER A O 1
ATOM 502 N N . ARG A 1 74 ? 28.883 9.957 40.513 1.00 50.33 71 ARG A N 1
ATOM 503 C CA . ARG A 1 74 ? 30.213 9.467 40.183 1.00 52.89 71 ARG A CA 1
ATOM 504 C C . ARG A 1 74 ? 31.268 10.240 40.961 1.00 58.16 71 ARG A C 1
ATOM 505 O O . ARG A 1 74 ? 31.030 11.341 41.466 1.00 58.68 71 ARG A O 1
ATOM 513 N N . ASP A 1 75 ? 32.434 9.616 41.079 1.00 61.63 72 ASP A N 1
ATOM 514 C CA . ASP A 1 75 ? 33.638 10.222 41.639 1.00 64.24 72 ASP A CA 1
ATOM 515 C C . ASP A 1 75 ? 34.684 10.180 40.528 1.00 65.79 72 ASP A C 1
ATOM 516 O O . ASP A 1 75 ? 35.318 9.143 40.304 1.00 66.34 72 ASP A O 1
ATOM 521 N N . ASN A 1 76 ? 34.844 11.302 39.819 1.00 64.41 73 ASN A N 1
ATOM 522 C CA . ASN A 1 76 ? 35.792 11.355 38.708 1.00 66.54 73 ASN A CA 1
ATOM 523 C C . ASN A 1 76 ? 37.212 11.027 39.154 1.00 68.04 73 ASN A C 1
ATOM 524 O O . ASN A 1 76 ? 37.980 10.417 38.398 1.00 68.75 73 ASN A O 1
ATOM 529 N N . ALA A 1 77 ? 37.583 11.433 40.372 1.00 68.80 74 ALA A N 1
ATOM 530 C CA . ALA A 1 77 ? 38.928 11.164 40.876 1.00 69.67 74 ALA A CA 1
ATOM 531 C C . ALA A 1 77 ? 39.297 9.686 40.777 1.00 70.57 74 ALA A C 1
ATOM 532 O O . ALA A 1 77 ? 40.406 9.339 40.355 1.00 72.12 74 ALA A O 1
ATOM 534 N N . LYS A 1 78 ? 38.381 8.798 41.162 1.00 69.65 75 LYS A N 1
ATOM 535 C CA . LYS A 1 78 ? 38.645 7.363 41.154 1.00 68.75 75 LYS A CA 1
ATOM 536 C C . LYS A 1 78 ? 37.920 6.597 40.048 1.00 67.43 75 LYS A C 1
ATOM 537 O O . LYS A 1 78 ? 37.911 5.360 40.079 1.00 66.50 75 LYS A O 1
ATOM 543 N N . ASN A 1 79 ? 37.305 7.297 39.086 1.00 65.89 76 ASN A N 1
ATOM 544 C CA . ASN A 1 79 ? 36.627 6.669 37.943 1.00 63.98 76 ASN A CA 1
ATOM 545 C C . ASN A 1 79 ? 35.564 5.659 38.379 1.00 60.22 76 ASN A C 1
ATOM 546 O O . ASN A 1 79 ? 35.491 4.539 37.866 1.00 58.25 76 ASN A O 1
ATOM 551 N N . THR A 1 80 ? 34.736 6.056 39.343 1.00 60.45 77 THR A N 1
ATOM 552 C CA . THR A 1 80 ? 33.754 5.159 39.934 1.00 56.00 77 THR A CA 1
ATOM 553 C C . THR A 1 80 ? 32.359 5.754 39.805 1.00 54.37 77 THR A C 1
ATOM 554 O O . THR A 1 80 ? 32.164 6.958 40.004 1.00 55.44 77 THR A O 1
ATOM 558 N N . VAL A 1 81 ? 31.397 4.908 39.450 1.00 50.75 78 VAL A N 1
ATOM 559 C CA . VAL A 1 81 ? 30.001 5.306 39.338 1.00 50.37 78 VAL A CA 1
ATOM 560 C C . VAL A 1 81 ? 29.195 4.534 40.376 1.00 50.15 78 VAL A C 1
ATOM 561 O O . VAL A 1 81 ? 29.505 3.386 40.716 1.00 50.83 78 VAL A O 1
ATOM 565 N N . TYR A 1 82 ? 28.174 5.195 40.916 1.00 49.82 79 TYR A N 1
ATOM 566 C CA . TYR A 1 82 ? 27.363 4.652 41.992 1.00 48.90 79 TYR A CA 1
ATOM 567 C C . TYR A 1 82 ? 25.900 4.691 41.582 1.00 47.71 79 TYR A C 1
ATOM 568 O O . TYR A 1 82 ? 25.479 5.559 40.816 1.00 46.28 79 TYR A O 1
ATOM 577 N N . LEU A 1 83 ? 25.125 3.745 42.098 1.00 46.85 80 LEU A N 1
ATOM 578 C CA . LEU A 1 83 ? 23.674 3.744 41.926 1.00 46.05 80 LEU A CA 1
ATOM 579 C C . LEU A 1 83 ? 23.062 3.564 43.310 1.00 47.71 80 LEU A C 1
ATOM 580 O O . LEU A 1 83 ? 23.098 2.465 43.872 1.00 46.79 80 LEU A O 1
ATOM 585 N N . GLN A 1 84 ? 22.527 4.648 43.860 1.00 48.59 81 GLN A N 1
ATOM 586 C CA . GLN A 1 84 ? 21.788 4.582 45.112 1.00 48.32 81 GLN A CA 1
ATOM 587 C C . GLN A 1 84 ? 20.352 4.198 44.783 1.00 48.74 81 GLN A C 1
ATOM 588 O O . GLN A 1 84 ? 19.669 4.910 44.041 1.00 48.33 81 GLN A O 1
ATOM 594 N N . MET A 1 85 ? 19.909 3.060 45.292 1.00 46.19 82 MET A N 1
ATOM 595 C CA . MET A 1 85 ? 18.612 2.491 44.937 1.00 47.70 82 MET A CA 1
ATOM 596 C C . MET A 1 85 ? 17.726 2.518 46.178 1.00 50.56 82 MET A C 1
ATOM 597 O O . MET A 1 85 ? 17.894 1.694 47.073 1.00 49.23 82 MET A O 1
ATOM 602 N N . ASN A 1 86 ? 16.783 3.456 46.225 1.00 51.80 83 ASN A N 1
ATOM 603 C CA . ASN A 1 86 ? 15.837 3.566 47.325 1.00 51.31 83 ASN A CA 1
ATOM 604 C C . ASN A 1 86 ? 14.457 3.088 46.891 1.00 52.02 83 ASN A C 1
ATOM 605 O O . ASN A 1 86 ? 14.146 3.011 45.696 1.00 52.53 83 ASN A O 1
ATOM 610 N N . SER A 1 87 ? 13.624 2.782 47.890 1.00 52.44 84 SER A N 1
ATOM 611 C CA . SER A 1 87 ? 12.239 2.368 47.667 1.00 52.76 84 SER A CA 1
ATOM 612 C C . SER A 1 87 ? 12.164 1.220 46.665 1.00 53.55 84 SER A C 1
ATOM 613 O O . SER A 1 87 ? 11.439 1.275 45.671 1.00 54.29 84 SER A O 1
ATOM 616 N N . LEU A 1 88 ? 12.955 0.179 46.923 1.00 53.53 85 LEU A N 1
ATOM 617 C CA . LEU A 1 88 ? 13.060 -0.933 45.987 1.00 53.51 85 LEU A CA 1
ATOM 618 C C . LEU A 1 88 ? 11.760 -1.727 45.925 1.00 54.43 85 LEU A C 1
ATOM 619 O O . LEU A 1 88 ? 11.052 -1.882 46.923 1.00 54.84 85 LEU A O 1
ATOM 624 N N . LYS A 1 89 ? 11.449 -2.221 44.735 1.00 53.72 86 LYS A N 1
ATOM 625 C CA . LYS A 1 89 ? 10.270 -3.000 44.414 1.00 53.80 86 LYS A CA 1
ATOM 626 C C . LYS A 1 89 ? 10.697 -4.359 43.879 1.00 54.75 86 LYS A C 1
ATOM 627 O O . LYS A 1 89 ? 11.789 -4.486 43.315 1.00 55.51 86 LYS A O 1
ATOM 633 N N . PRO A 1 90 ? 9.862 -5.391 44.032 1.00 54.85 87 PRO A N 1
ATOM 634 C CA . PRO A 1 90 ? 10.185 -6.692 43.424 1.00 54.30 87 PRO A CA 1
ATOM 635 C C . PRO A 1 90 ? 10.531 -6.603 41.950 1.00 53.97 87 PRO A C 1
ATOM 636 O O . PRO A 1 90 ? 11.390 -7.360 41.479 1.00 53.33 87 PRO A O 1
ATOM 640 N N . GLY A 1 91 ? 9.895 -5.693 41.208 1.00 53.31 88 GLY A N 1
ATOM 641 C CA . GLY A 1 91 ? 10.172 -5.507 39.797 1.00 53.99 88 GLY A CA 1
ATOM 642 C C . GLY A 1 91 ? 11.547 -4.959 39.489 1.00 52.02 88 GLY A C 1
ATOM 643 O O . GLY A 1 91 ? 11.934 -4.939 38.317 1.00 52.87 88 GLY A O 1
ATOM 644 N N . ASP A 1 92 ? 12.289 -4.512 40.503 1.00 51.15 89 ASP A N 1
ATOM 645 C CA . ASP A 1 92 ? 13.679 -4.112 40.328 1.00 50.98 89 ASP A CA 1
ATOM 646 C C . ASP A 1 92 ? 14.639 -5.298 40.381 1.00 48.19 89 ASP A C 1
ATOM 647 O O . ASP A 1 92 ? 15.841 -5.114 40.160 1.00 47.63 89 ASP A O 1
ATOM 652 N N . THR A 1 93 ? 14.140 -6.494 40.679 1.00 46.98 90 THR A N 1
ATOM 653 C CA . THR A 1 93 ? 14.983 -7.681 40.731 1.00 45.65 90 THR A CA 1
ATOM 654 C C . THR A 1 93 ? 15.590 -7.949 39.363 1.00 47.63 90 THR A C 1
ATOM 655 O O . THR A 1 93 ? 14.867 -8.039 38.365 1.00 47.06 90 THR A O 1
ATOM 659 N N . ALA A 1 94 ? 16.916 -8.086 39.325 1.00 44.79 91 ALA A N 1
ATOM 660 C CA . ALA A 1 94 ? 17.629 -8.245 38.057 1.00 45.07 91 ALA A CA 1
ATOM 661 C C . ALA A 1 94 ? 19.127 -8.279 38.327 1.00 45.15 91 ALA A C 1
ATOM 662 O O . ALA A 1 94 ? 19.593 -7.954 39.424 1.00 43.17 91 ALA A O 1
ATOM 664 N N . VAL A 1 95 ? 19.881 -8.658 37.300 1.00 43.93 92 VAL A N 1
ATOM 665 C CA . VAL A 1 95 ? 21.316 -8.417 37.272 1.00 41.70 92 VAL A CA 1
ATOM 666 C C . VAL A 1 95 ? 21.554 -7.008 36.745 1.00 43.00 92 VAL A C 1
ATOM 667 O O . VAL A 1 95 ? 21.027 -6.624 35.691 1.00 41.79 92 VAL A O 1
ATOM 671 N N . TYR A 1 96 ? 22.307 -6.218 37.502 1.00 40.61 93 TYR A N 1
ATOM 672 C CA . TYR A 1 96 ? 22.614 -4.845 37.138 1.00 41.33 93 TYR A CA 1
ATOM 673 C C . TYR A 1 96 ? 24.026 -4.787 36.584 1.00 41.95 93 TYR A C 1
ATOM 674 O O . TYR A 1 96 ? 24.971 -5.256 37.226 1.00 41.05 93 TYR A O 1
ATOM 683 N N . TYR A 1 97 ? 24.172 -4.190 35.409 1.00 40.00 94 TYR A N 1
ATOM 684 C CA . TYR A 1 97 ? 25.455 -4.107 34.741 1.00 42.92 94 TYR A CA 1
ATOM 685 C C . TYR A 1 97 ? 25.903 -2.660 34.657 1.00 43.11 94 TYR A C 1
ATOM 686 O O . TYR A 1 97 ? 25.134 -1.780 34.262 1.00 43.18 94 TYR A O 1
ATOM 695 N N . CYS A 1 98 ? 27.181 -2.452 34.925 1.00 44.29 95 CYS A N 1
ATOM 696 C CA . CYS A 1 98 ? 27.822 -1.168 34.739 1.00 46.54 95 CYS A CA 1
ATOM 697 C C . CYS A 1 98 ? 28.393 -1.095 33.332 1.00 44.24 95 CYS A C 1
ATOM 698 O O . CYS A 1 98 ? 28.874 -2.090 32.796 1.00 44.99 95 CYS A O 1
ATOM 701 N N . ASN A 1 99 ? 28.378 0.110 32.747 1.00 45.61 96 ASN A N 1
ATOM 702 C CA . ASN A 1 99 ? 28.869 0.321 31.398 1.00 47.02 96 ASN A CA 1
ATOM 703 C C . ASN A 1 99 ? 29.779 1.540 31.388 1.00 46.88 96 ASN A C 1
ATOM 704 O O . ASN A 1 99 ? 29.597 2.481 32.169 1.00 46.57 96 ASN A O 1
ATOM 709 N N . LEU A 1 100 ? 30.777 1.502 30.512 1.00 44.48 97 LEU A N 1
ATOM 710 C CA . LEU A 1 100 ? 31.703 2.611 30.325 1.00 46.05 97 LEU A CA 1
ATOM 711 C C . LEU A 1 100 ? 31.808 2.877 28.832 1.00 43.93 97 LEU A C 1
ATOM 712 O O . LEU A 1 100 ? 32.184 1.983 28.069 1.00 44.66 97 LEU A O 1
ATOM 717 N N . LEU A 1 101 ? 31.483 4.099 28.419 1.00 43.40 98 LEU A N 1
ATOM 718 C CA . LEU A 1 101 ? 31.427 4.450 27.002 1.00 43.91 98 LEU A CA 1
ATOM 719 C C . LEU A 1 101 ? 32.200 5.740 26.780 1.00 43.03 98 LEU A C 1
ATOM 720 O O . LEU A 1 101 ? 31.925 6.749 27.436 1.00 42.25 98 LEU A O 1
ATOM 725 N N . TYR A 1 102 ? 33.164 5.712 25.859 1.00 44.91 99 TYR A N 1
ATOM 726 C CA . TYR A 1 102 ? 33.872 6.932 25.502 1.00 46.97 99 TYR A CA 1
ATOM 727 C C . TYR A 1 102 ? 34.421 6.811 24.087 1.00 46.99 99 TYR A C 1
ATOM 728 O O . TYR A 1 102 ? 34.411 5.737 23.471 1.00 45.10 99 TYR A O 1
ATOM 737 N N . TYR A 1 103 ? 34.906 7.942 23.578 1.00 47.02 100 TYR A N 1
ATOM 738 C CA . TYR A 1 103 ? 35.425 8.036 22.226 1.00 47.63 100 TYR A CA 1
ATOM 739 C C . TYR A 1 103 ? 36.812 8.657 22.256 1.00 49.46 100 TYR A C 1
ATOM 740 O O . TYR A 1 103 ? 37.042 9.649 22.953 1.00 51.92 100 TYR A O 1
ATOM 749 N N . ILE A 1 104 ? 37.728 8.071 21.493 1.00 50.82 101 ILE A N 1
ATOM 750 C CA . ILE A 1 104 ? 39.054 8.632 21.267 1.00 52.46 101 ILE A CA 1
ATOM 751 C C . ILE A 1 104 ? 39.230 8.771 19.764 1.00 52.02 101 ILE A C 1
ATOM 752 O O . ILE A 1 104 ? 39.222 7.766 19.040 1.00 51.31 101 ILE A O 1
ATOM 757 N N . ASP A 1 105 ? 39.376 10.005 19.291 1.00 54.60 102 ASP A N 1
ATOM 758 C CA . ASP A 1 105 ? 39.453 10.264 17.857 1.00 54.49 102 ASP A CA 1
ATOM 759 C C . ASP A 1 105 ? 38.286 9.588 17.136 1.00 52.37 102 ASP A C 1
ATOM 760 O O . ASP A 1 105 ? 38.454 8.892 16.134 1.00 52.18 102 ASP A O 1
ATOM 765 N N . TYR A 1 106 ? 37.091 9.754 17.707 1.00 52.17 103 TYR A N 1
ATOM 766 C CA . TYR A 1 106 ? 35.825 9.271 17.159 1.00 50.53 103 TYR A CA 1
ATOM 767 C C . TYR A 1 106 ? 35.744 7.748 17.068 1.00 51.02 103 TYR A C 1
ATOM 768 O O . TYR A 1 106 ? 34.792 7.221 16.484 1.00 51.80 103 TYR A O 1
ATOM 777 N N . VAL A 1 107 ? 36.709 7.021 17.634 1.00 51.40 104 VAL A N 1
ATOM 778 C CA . VAL A 1 107 ? 36.619 5.570 17.757 1.00 49.99 104 VAL A CA 1
ATOM 779 C C . VAL A 1 107 ? 35.918 5.249 19.072 1.00 48.33 104 VAL A C 1
ATOM 780 O O . VAL A 1 107 ? 36.271 5.798 20.122 1.00 49.52 104 VAL A O 1
ATOM 784 N N . GLU A 1 108 ? 34.921 4.369 19.012 1.00 47.46 105 GLU A N 1
ATOM 785 C CA . GLU A 1 108 ? 34.112 4.057 20.186 1.00 47.28 105 GLU A CA 1
ATOM 786 C C . GLU A 1 108 ? 34.775 2.983 21.038 1.00 48.41 105 GLU A C 1
ATOM 787 O O . GLU A 1 108 ? 35.246 1.966 20.516 1.00 47.10 105 GLU A O 1
ATOM 793 N N . TYR A 1 109 ? 34.792 3.211 22.351 1.00 46.95 106 TYR A N 1
ATOM 794 C CA . TYR A 1 109 ? 35.203 2.224 23.341 1.00 48.70 106 TYR A CA 1
ATOM 795 C C . TYR A 1 109 ? 34.017 2.011 24.265 1.00 46.29 106 TYR A C 1
ATOM 796 O O . TYR A 1 109 ? 33.506 2.977 24.843 1.00 45.70 106 TYR A O 1
ATOM 805 N N . ASP A 1 110 ? 33.572 0.758 24.390 1.00 46.48 107 ASP A N 1
ATOM 806 C CA . ASP A 1 110 ? 32.370 0.420 25.153 1.00 46.34 107 ASP A CA 1
ATOM 807 C C . ASP A 1 110 ? 32.655 -0.814 26.002 1.00 47.08 107 ASP A C 1
ATOM 808 O O . ASP A 1 110 ? 32.793 -1.917 25.466 1.00 45.93 107 ASP A O 1
ATOM 813 N N . TYR A 1 111 ? 32.746 -0.634 27.316 1.00 46.68 108 TYR A N 1
ATOM 814 C CA . TYR A 1 111 ? 33.086 -1.720 28.229 1.00 46.65 108 TYR A CA 1
ATOM 815 C C . TYR A 1 111 ? 31.931 -2.032 29.173 1.00 45.42 108 TYR A C 1
ATOM 816 O O . TYR A 1 111 ? 31.194 -1.136 29.590 1.00 44.78 108 TYR A O 1
ATOM 825 N N . TRP A 1 112 ? 31.811 -3.312 29.544 1.00 46.74 109 TRP A N 1
ATOM 826 C CA . TRP A 1 112 ? 30.748 -3.796 30.424 1.00 46.97 109 TRP A CA 1
ATOM 827 C C . TRP A 1 112 ? 31.324 -4.504 31.641 1.00 47.39 109 TRP A C 1
ATOM 828 O O . TRP A 1 112 ? 32.291 -5.270 31.539 1.00 45.67 109 TRP A O 1
ATOM 839 N N . GLY A 1 113 ? 30.713 -4.241 32.791 1.00 45.79 110 GLY A N 1
ATOM 840 C CA . GLY A 1 113 ? 31.011 -4.987 33.993 1.00 46.94 110 GLY A CA 1
ATOM 841 C C . GLY A 1 113 ? 30.424 -6.383 33.952 1.00 48.20 110 GLY A C 1
ATOM 842 O O . GLY A 1 113 ? 29.667 -6.751 33.051 1.00 46.11 110 GLY A O 1
ATOM 843 N N . GLN A 1 114 ? 30.778 -7.172 34.974 1.00 47.53 111 GLN A N 1
ATOM 844 C CA . GLN A 1 114 ? 30.346 -8.563 35.028 1.00 48.34 111 GLN A CA 1
ATOM 845 C C . GLN A 1 114 ? 28.906 -8.705 35.496 1.00 46.12 111 GLN A C 1
ATOM 846 O O . GLN A 1 114 ? 28.299 -9.763 35.288 1.00 46.51 111 GLN A O 1
ATOM 852 N N . GLY A 1 115 ? 28.334 -7.657 36.076 1.00 44.44 112 GLY A N 1
ATOM 853 C CA . GLY A 1 115 ? 26.991 -7.752 36.608 1.00 42.50 112 GLY A CA 1
ATOM 854 C C . GLY A 1 115 ? 26.967 -8.117 38.079 1.00 41.88 112 GLY A C 1
ATOM 855 O O . GLY A 1 115 ? 27.796 -8.906 38.549 1.00 42.09 112 GLY A O 1
ATOM 856 N N . THR A 1 116 ? 26.002 -7.569 38.804 1.00 39.74 113 THR A N 1
ATOM 857 C CA . THR A 1 116 ? 25.795 -7.903 40.210 1.00 40.69 113 THR A CA 1
ATOM 858 C C . THR A 1 116 ? 24.296 -8.036 40.443 1.00 40.78 113 THR A C 1
ATOM 859 O O . THR A 1 116 ? 23.508 -7.275 39.869 1.00 42.54 113 THR A O 1
ATOM 863 N N . GLN A 1 117 ? 23.906 -9.035 41.246 1.00 41.77 114 GLN A N 1
ATOM 864 C CA . GLN A 1 117 ? 22.497 -9.365 41.428 1.00 41.68 114 GLN A CA 1
ATOM 865 C C . GLN A 1 117 ? 21.820 -8.465 42.458 1.00 44.00 114 GLN A C 1
ATOM 866 O O . GLN A 1 117 ? 22.332 -8.283 43.570 1.00 42.70 114 GLN A O 1
ATOM 872 N N . VAL A 1 118 ? 20.641 -7.949 42.105 1.00 41.83 115 VAL A N 1
ATOM 873 C CA . VAL A 1 118 ? 19.766 -7.249 43.047 1.00 43.87 115 VAL A CA 1
ATOM 874 C C . VAL A 1 118 ? 18.478 -8.050 43.133 1.00 43.93 115 VAL A C 1
ATOM 875 O O . VAL A 1 118 ? 17.849 -8.332 42.108 1.00 44.58 115 VAL A O 1
ATOM 879 N N . THR A 1 119 ? 18.093 -8.441 44.338 1.00 44.44 116 THR A N 1
ATOM 880 C CA . THR A 1 119 ? 16.884 -9.228 44.514 1.00 45.14 116 THR A CA 1
ATOM 881 C C . THR A 1 119 ? 16.053 -8.547 45.585 1.00 47.79 116 THR A C 1
ATOM 882 O O . THR A 1 119 ? 16.571 -8.249 46.664 1.00 47.82 116 THR A O 1
ATOM 886 N N . VAL A 1 120 ? 14.786 -8.281 45.274 1.00 48.48 117 VAL A N 1
ATOM 887 C CA . VAL A 1 120 ? 13.864 -7.585 46.172 1.00 51.12 117 VAL A CA 1
ATOM 888 C C . VAL A 1 120 ? 12.715 -8.532 46.495 1.00 53.04 117 VAL A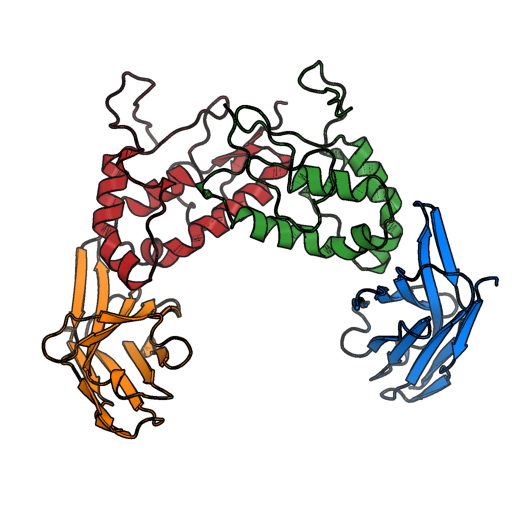 C 1
ATOM 889 O O . VAL A 1 120 ? 11.920 -8.875 45.611 1.00 54.24 117 VAL A O 1
ATOM 893 N N . SER A 1 121 ? 12.613 -8.947 47.759 1.00 56.14 118 SER A N 1
ATOM 894 C CA . SER A 1 121 ? 11.549 -9.863 48.146 1.00 58.18 118 SER A CA 1
ATOM 895 C C . SER A 1 121 ? 10.256 -9.090 48.416 1.00 62.50 118 SER A C 1
ATOM 896 O O . SER A 1 121 ? 10.263 -7.877 48.656 1.00 60.57 118 SER A O 1
ATOM 899 N N . SER A 1 122 ? 9.134 -9.808 48.344 1.00 66.93 119 SER A N 1
ATOM 900 C CA . SER A 1 122 ? 7.799 -9.228 48.529 1.00 68.22 119 SER A CA 1
ATOM 901 C C . SER A 1 122 ? 7.687 -8.335 49.766 1.00 66.70 119 SER A C 1
ATOM 902 O O . SER A 1 122 ? 8.247 -8.637 50.819 1.00 67.94 119 SER A O 1
ATOM 905 N N . GLY B 1 3 ? -20.713 53.882 41.719 1.00 62.71 0 GLY B N 1
ATOM 906 C CA . GLY B 1 3 ? -19.890 53.366 40.642 1.00 59.56 0 GLY B CA 1
ATOM 907 C C . GLY B 1 3 ? -18.691 54.261 40.349 1.00 59.55 0 GLY B C 1
ATOM 908 O O . GLY B 1 3 ? -17.883 53.953 39.472 1.00 57.39 0 GLY B O 1
ATOM 909 N N . GLN B 1 4 ? -18.566 55.355 41.107 1.00 61.32 1 GLN B N 1
ATOM 910 C CA . GLN B 1 4 ? -17.451 56.275 40.912 1.00 59.30 1 GLN B CA 1
ATOM 911 C C . GLN B 1 4 ? -16.147 55.644 41.408 1.00 56.13 1 GLN B C 1
ATOM 912 O O . GLN B 1 4 ? -16.122 54.949 42.427 1.00 55.95 1 GLN B O 1
ATOM 918 N N . VAL B 1 5 ? -15.055 55.888 40.678 1.00 52.63 2 VAL B N 1
ATOM 919 C CA . VAL B 1 5 ? -13.766 55.260 40.956 1.00 49.24 2 VAL B CA 1
ATOM 920 C C . VAL B 1 5 ? -12.952 56.126 41.908 1.00 46.85 2 VAL B C 1
ATOM 921 O O . VAL B 1 5 ? -12.821 57.336 41.699 1.00 47.07 2 VAL B O 1
ATOM 925 N N . GLN B 1 6 ? -12.384 55.506 42.944 1.00 45.67 3 GLN B N 1
ATOM 926 C CA . GLN B 1 6 ? -11.475 56.198 43.852 1.00 43.74 3 GLN B CA 1
ATOM 927 C C . GLN B 1 6 ? -10.453 55.192 44.369 1.00 41.38 3 GLN B C 1
ATOM 928 O O . GLN B 1 6 ? -10.794 54.033 44.619 1.00 42.17 3 GLN B O 1
ATOM 934 N N . LEU B 1 7 ? -9.204 55.626 44.521 1.00 39.78 4 LEU B N 1
ATOM 935 C CA . LEU B 1 7 ? -8.155 54.804 45.126 1.00 38.24 4 LEU B CA 1
ATOM 936 C C . LEU B 1 7 ? -7.807 55.367 46.498 1.00 36.43 4 LEU B C 1
ATOM 937 O O . LEU B 1 7 ? -7.548 56.563 46.627 1.00 37.32 4 LEU B O 1
ATOM 942 N N . VAL B 1 8 ? -7.780 54.505 47.508 1.00 39.02 5 VAL B N 1
ATOM 943 C CA . VAL B 1 8 ? -7.503 54.921 48.882 1.00 36.10 5 VAL B CA 1
ATOM 944 C C . VAL B 1 8 ? -6.276 54.172 49.388 1.00 35.36 5 VAL B C 1
ATOM 945 O O . VAL B 1 8 ? -6.203 52.943 49.288 1.00 36.75 5 VAL B O 1
ATOM 949 N N . GLU B 1 9 ? -5.310 54.919 49.931 1.00 37.19 6 GLU B N 1
ATOM 950 C CA . GLU B 1 9 ? -4.024 54.378 50.339 1.00 34.54 6 GLU B CA 1
ATOM 951 C C . GLU B 1 9 ? -3.911 54.306 51.851 1.00 35.94 6 GLU B C 1
ATOM 952 O O . GLU B 1 9 ? -4.467 55.141 52.566 1.00 38.20 6 GLU B O 1
ATOM 958 N N . SER B 1 10 ? -3.127 53.337 52.317 1.00 35.45 7 SER 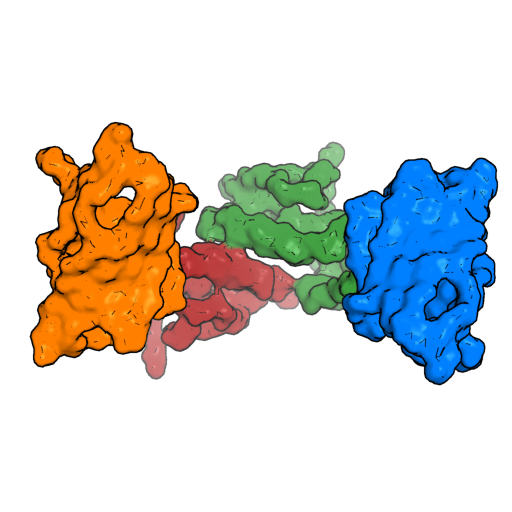B N 1
ATOM 959 C CA . SER B 1 10 ? -2.854 53.185 53.743 1.00 35.83 7 SER B CA 1
ATOM 960 C C . SER B 1 10 ? -1.589 52.355 53.891 1.00 37.67 7 SER B C 1
ATOM 961 O O . SER B 1 10 ? -1.077 51.783 52.922 1.00 36.83 7 SER B O 1
ATOM 964 N N . GLY B 1 11 ? -1.070 52.324 55.118 1.00 37.29 8 GLY B N 1
ATOM 965 C CA . GLY B 1 11 ? 0.055 51.490 55.486 1.00 35.92 8 GLY B CA 1
ATOM 966 C C . GLY B 1 11 ? 1.364 52.225 55.653 1.00 37.34 8 GLY B C 1
ATOM 967 O O . GLY B 1 11 ? 2.339 51.602 56.087 1.00 37.99 8 GLY B O 1
ATOM 968 N N . GLY B 1 12 ? 1.421 53.520 55.351 1.00 36.72 9 GLY B N 1
ATOM 969 C CA . GLY B 1 12 ? 2.624 54.294 55.561 1.00 35.92 9 GLY B CA 1
ATOM 970 C C . GLY B 1 12 ? 2.868 54.592 57.034 1.00 37.15 9 GLY B C 1
ATOM 971 O O . GLY B 1 12 ? 2.160 54.135 57.933 1.00 39.47 9 GLY B O 1
ATOM 972 N N . GLY B 1 13 ? 3.886 55.409 57.273 1.00 37.11 10 GLY B N 1
ATOM 973 C CA . GLY B 1 13 ? 4.219 55.816 58.621 1.00 36.26 10 GLY B CA 1
ATOM 974 C C . GLY B 1 13 ? 5.719 55.898 58.778 1.00 38.52 10 GLY B C 1
ATOM 975 O O . GLY B 1 13 ? 6.449 56.055 57.796 1.00 39.89 10 GLY B O 1
ATOM 976 N N . LEU B 1 14 ? 6.162 55.768 60.031 1.00 37.27 11 LEU B N 1
ATOM 977 C CA . LEU B 1 14 ? 7.553 55.946 60.429 1.00 38.63 11 LEU B CA 1
ATOM 978 C C . LEU B 1 14 ? 8.149 54.607 60.853 1.00 38.62 11 LEU B C 1
ATOM 979 O O . LEU B 1 14 ? 7.536 53.874 61.639 1.00 39.98 11 LEU B O 1
ATOM 984 N N . VAL B 1 15 ? 9.325 54.277 60.312 1.00 38.71 12 VAL B N 1
ATOM 985 C CA . VAL B 1 15 ? 10.088 53.098 60.715 1.00 42.06 12 VAL B CA 1
ATOM 986 C C . VAL B 1 15 ? 11.560 53.467 60.778 1.00 44.07 12 VAL B C 1
ATOM 987 O O . VAL B 1 15 ? 12.014 54.385 60.091 1.00 43.95 12 VAL B O 1
ATOM 991 N N . GLN B 1 16 ? 12.317 52.729 61.592 1.00 43.56 13 GLN B N 1
ATOM 992 C CA . GLN B 1 16 ? 13.765 52.872 61.560 1.00 45.94 13 GLN B CA 1
ATOM 993 C C . GLN B 1 16 ? 14.341 52.113 60.373 1.00 46.82 13 GLN B C 1
ATOM 994 O O . GLN B 1 16 ? 13.751 51.143 59.886 1.00 46.42 13 GLN B O 1
ATOM 1000 N N . ALA B 1 17 ? 15.511 52.562 59.918 1.00 47.58 14 ALA B N 1
ATOM 1001 C CA . ALA B 1 17 ? 16.189 51.909 58.808 1.00 45.23 14 ALA B CA 1
ATOM 1002 C C . ALA B 1 17 ? 16.354 50.422 59.083 1.00 47.10 14 ALA B C 1
ATOM 1003 O O . ALA B 1 17 ? 16.643 50.005 60.211 1.00 46.41 14 ALA B O 1
ATOM 1005 N N . GLY B 1 18 ? 16.145 49.622 58.038 1.00 46.01 15 GLY B N 1
ATOM 1006 C CA . GLY B 1 18 ? 16.097 48.188 58.146 1.00 47.24 15 GLY B CA 1
ATOM 1007 C C . GLY B 1 18 ? 14.713 47.623 58.385 1.00 47.00 15 GLY B C 1
ATOM 1008 O O . GLY B 1 18 ? 14.509 46.418 58.197 1.00 48.96 15 GLY B O 1
ATOM 1009 N N . GLY B 1 19 ? 13.756 48.455 58.778 1.00 46.44 16 GLY B N 1
ATOM 1010 C CA . GLY B 1 19 ? 12.409 48.001 59.042 1.00 45.12 16 GLY B CA 1
ATOM 1011 C C . GLY B 1 19 ? 11.603 47.796 57.773 1.00 42.58 16 GLY B C 1
ATOM 1012 O O . GLY B 1 19 ? 12.095 47.913 56.647 1.00 42.89 16 GLY B O 1
ATOM 1013 N N . SER B 1 20 ? 10.314 47.524 57.973 1.00 41.66 17 SER B N 1
ATOM 1014 C CA . SER B 1 20 ? 9.422 47.127 56.893 1.00 41.22 17 SER B CA 1
ATOM 1015 C C . SER B 1 20 ? 8.085 47.837 57.019 1.00 38.70 17 SER B C 1
ATOM 1016 O O . SER B 1 20 ? 7.648 48.193 58.117 1.00 39.52 17 SER B O 1
ATOM 1019 N N . LEU B 1 21 ? 7.421 47.989 55.879 1.00 39.22 18 LEU B N 1
ATOM 1020 C CA . LEU B 1 21 ? 6.095 48.575 55.802 1.00 38.33 18 LEU B CA 1
ATOM 1021 C C . LEU B 1 21 ? 5.344 47.829 54.706 1.00 37.65 18 LEU B C 1
ATOM 1022 O O . LEU B 1 21 ? 5.954 47.282 53.784 1.00 38.87 18 LEU B O 1
ATOM 1027 N N . ARG B 1 22 ? 4.015 47.804 54.793 1.00 36.39 19 ARG B N 1
ATOM 1028 C CA . ARG B 1 22 ? 3.191 47.276 53.703 1.00 38.02 19 ARG B CA 1
ATOM 1029 C C . ARG B 1 22 ? 2.140 48.311 53.327 1.00 37.32 19 ARG B C 1
ATOM 1030 O O . ARG B 1 22 ? 1.235 48.599 54.120 1.00 36.56 19 ARG B O 1
ATOM 1038 N N . LEU B 1 23 ? 2.260 48.874 52.121 1.00 35.89 20 LEU B N 1
ATOM 1039 C CA . LEU B 1 23 ? 1.273 49.812 51.615 1.00 35.69 20 LEU B CA 1
ATOM 1040 C C . LEU B 1 23 ? 0.140 49.064 50.923 1.00 36.53 20 LEU B C 1
ATOM 1041 O O . LEU B 1 23 ? 0.348 48.031 50.276 1.00 36.82 20 LEU B O 1
ATOM 1046 N N . SER B 1 24 ? -1.063 49.615 51.034 1.00 35.66 21 SER B N 1
ATOM 1047 C CA . SER B 1 24 ? -2.224 49.082 50.340 1.00 37.55 21 SER B CA 1
ATOM 1048 C C . SER B 1 24 ? -2.937 50.210 49.627 1.00 36.63 21 SER B C 1
ATOM 1049 O O . SER B 1 24 ? -3.012 51.332 50.134 1.00 35.05 21 SER B O 1
ATOM 1052 N N . CYS B 1 25 ? -3.471 49.895 48.449 1.00 37.34 22 CYS B N 1
ATOM 1053 C CA . CYS B 1 25 ? -4.177 50.865 47.623 1.00 38.19 22 CYS B CA 1
ATOM 1054 C C . CYS B 1 25 ? -5.404 50.158 47.076 1.00 39.26 22 CYS B C 1
ATOM 1055 O O . CYS B 1 25 ? -5.274 49.272 46.227 1.00 40.18 22 CYS B O 1
ATOM 1058 N N . ALA B 1 26 ? -6.586 50.554 47.533 1.00 38.78 23 ALA B N 1
ATOM 1059 C CA . ALA B 1 26 ? -7.816 49.851 47.194 1.00 39.86 23 ALA B CA 1
ATOM 1060 C C . ALA B 1 26 ? -8.621 50.721 46.239 1.00 38.75 23 ALA B C 1
ATOM 1061 O O . ALA B 1 26 ? -8.968 51.863 46.567 1.00 37.32 23 ALA B O 1
ATOM 1063 N N . ALA B 1 27 ? -8.890 50.193 45.047 1.00 40.70 24 ALA B N 1
ATOM 1064 C CA . ALA B 1 27 ? -9.684 50.900 44.054 1.00 40.29 24 ALA B CA 1
ATOM 1065 C C . ALA B 1 27 ? -11.117 50.409 44.157 1.00 42.22 24 ALA B C 1
ATOM 1066 O O . ALA B 1 27 ? -11.371 49.207 44.041 1.00 47.09 24 ALA B O 1
ATOM 1068 N N . SER B 1 28 ? -12.050 51.331 44.332 1.00 43.61 25 SER B N 1
ATOM 1069 C CA . SER B 1 28 ? -13.457 50.973 44.348 1.00 46.57 25 SER B CA 1
ATOM 1070 C C . SER B 1 28 ? -14.147 51.600 43.146 1.00 47.48 25 SER B C 1
ATOM 1071 O O . SER B 1 28 ? -13.617 52.510 42.502 1.00 48.16 25 SER B O 1
ATOM 1074 N N . GLY B 1 29 ? -15.327 51.088 42.833 1.00 49.01 26 GLY B N 1
ATOM 1075 C CA . GLY B 1 29 ? -16.081 51.582 41.697 1.00 50.22 26 GLY B CA 1
ATOM 1076 C C . GLY B 1 29 ? -15.949 50.684 40.482 1.00 51.95 26 GLY B C 1
ATOM 1077 O O . GLY B 1 29 ? -15.343 49.610 40.512 1.00 51.94 26 GLY B O 1
ATOM 1078 N N . SER B 1 30 ? -16.539 51.154 39.388 1.00 50.76 27 SER B N 1
ATOM 1079 C CA . SER B 1 30 ? -16.624 50.398 38.138 1.00 52.46 27 SER B CA 1
ATOM 1080 C C . SER B 1 30 ? -15.338 50.560 37.327 1.00 50.58 27 SER B C 1
ATOM 1081 O O . SER B 1 30 ? -15.139 51.579 36.662 1.00 51.05 27 SER B O 1
ATOM 1084 N N . ILE B 1 31 ? -14.469 49.542 37.336 1.00 48.87 28 ILE B N 1
ATOM 1085 C CA . ILE B 1 31 ? -13.216 49.616 36.591 1.00 49.19 28 ILE B CA 1
ATOM 1086 C C . ILE B 1 31 ? -13.084 48.416 35.658 1.00 48.31 28 ILE B C 1
ATOM 1087 O O . ILE B 1 31 ? -13.695 47.365 35.860 1.00 50.23 28 ILE B O 1
ATOM 1092 N N . SER B 1 32 ? -12.232 48.583 34.646 1.00 45.75 29 SER B N 1
ATOM 1093 C CA . SER B 1 32 ? -11.918 47.497 33.731 1.00 46.36 29 SER B CA 1
ATOM 1094 C C . SER B 1 32 ? -11.058 46.436 34.416 1.00 46.12 29 SER B C 1
ATOM 1095 O O . SER B 1 32 ? -10.079 46.749 35.098 1.00 46.46 29 SER B O 1
ATOM 1098 N N . SER B 1 33 ? -11.408 45.163 34.199 1.00 48.19 30 SER B N 1
ATOM 1099 C CA . SER B 1 33 ? -10.681 44.072 34.842 1.00 48.20 30 SER B CA 1
ATOM 1100 C C . SER B 1 33 ? -9.290 43.851 34.252 1.00 45.65 30 SER B C 1
ATOM 1101 O O . SER B 1 33 ? -8.450 43.227 34.910 1.00 47.71 30 SER B O 1
ATOM 1104 N N . ILE B 1 34 ? -9.032 44.318 33.034 1.00 45.82 31 ILE B N 1
ATOM 1105 C CA . ILE B 1 34 ? -7.693 44.321 32.452 1.00 43.28 31 ILE B CA 1
ATOM 1106 C C . ILE B 1 34 ? -7.110 45.711 32.655 1.00 41.53 31 ILE B C 1
ATOM 1107 O O . ILE B 1 34 ? -7.602 46.686 32.081 1.00 38.43 31 ILE B O 1
ATOM 1112 N N . ASN B 1 35 ? -6.082 45.819 33.496 1.00 40.62 32 ASN B N 1
ATOM 1113 C CA . ASN B 1 35 ? -5.555 47.130 33.861 1.00 39.10 32 ASN B CA 1
ATOM 1114 C C . ASN B 1 35 ? -4.127 46.975 34.374 1.00 37.47 32 ASN B C 1
ATOM 1115 O O . ASN B 1 35 ? -3.614 45.863 34.543 1.00 38.98 32 ASN B O 1
ATOM 1120 N N . ALA B 1 36 ? -3.497 48.114 34.651 1.00 35.49 33 ALA B N 1
ATOM 1121 C CA . ALA B 1 36 ? -2.209 48.162 35.324 1.00 34.59 33 ALA B CA 1
ATOM 1122 C C . ALA B 1 36 ? -2.365 48.998 36.583 1.00 34.73 33 ALA B C 1
ATOM 1123 O O . ALA B 1 36 ? -3.133 49.960 36.594 1.00 33.61 33 ALA B O 1
ATOM 1125 N N . MET B 1 37 ? -1.657 48.620 37.636 1.00 32.82 34 MET B N 1
ATOM 1126 C CA . MET B 1 37 ? -1.612 49.428 38.849 1.00 34.41 34 MET B CA 1
ATOM 1127 C C . MET B 1 37 ? -0.157 49.649 39.230 1.00 34.40 34 MET B C 1
ATOM 1128 O O . MET B 1 37 ? 0.672 48.743 39.091 1.00 34.78 34 MET B O 1
ATOM 1133 N N . GLY B 1 38 ? 0.162 50.849 39.725 1.00 35.14 35 GLY B N 1
ATOM 1134 C CA . GLY B 1 38 ? 1.537 51.198 39.988 1.00 34.38 35 GLY B CA 1
ATOM 1135 C C . GLY B 1 38 ? 1.710 51.868 41.337 1.00 35.66 35 GLY B C 1
ATOM 1136 O O . GLY B 1 38 ? 0.760 52.339 41.953 1.00 34.23 35 GLY B O 1
ATOM 1137 N N . TRP B 1 39 ? 2.964 51.898 41.775 1.00 33.87 36 TRP B N 1
ATOM 1138 C CA . TRP B 1 39 ? 3.389 52.663 42.934 1.00 34.13 36 TRP B CA 1
ATOM 1139 C C . TRP B 1 39 ? 4.443 53.660 42.482 1.00 34.69 36 TRP B C 1
ATOM 1140 O O . TRP B 1 39 ? 5.365 53.305 41.733 1.00 34.01 36 TRP B O 1
ATOM 1151 N N . TYR B 1 40 ? 4.263 54.911 42.893 1.00 33.56 37 TYR B N 1
ATOM 1152 C CA . TYR B 1 40 ? 5.172 56.010 42.616 1.00 35.30 37 TYR B CA 1
ATOM 1153 C C . TYR B 1 40 ? 5.520 56.697 43.927 1.00 33.51 37 TYR B C 1
ATOM 1154 O O . TYR B 1 40 ? 4.794 56.588 44.917 1.00 35.73 37 TYR B O 1
ATOM 1163 N N . ARG B 1 41 ? 6.633 57.422 43.930 1.00 34.47 38 ARG B N 1
ATOM 1164 C CA . ARG B 1 41 ? 7.016 58.168 45.124 1.00 35.21 38 ARG B CA 1
ATOM 1165 C C . ARG B 1 41 ? 7.563 59.532 44.739 1.00 37.22 38 ARG B C 1
ATOM 1166 O O . ARG B 1 41 ? 8.143 59.709 43.667 1.00 40.31 38 ARG B O 1
ATOM 1174 N N . GLN B 1 42 ? 7.383 60.499 45.639 1.00 38.52 39 GLN B N 1
ATOM 1175 C CA . GLN B 1 42 ? 7.845 61.863 45.413 1.00 40.39 39 GLN B CA 1
ATOM 1176 C C . GLN B 1 42 ? 8.386 62.416 46.719 1.00 40.60 39 GLN B C 1
ATOM 1177 O O . GLN B 1 42 ? 7.630 62.591 47.677 1.00 39.81 39 GLN B O 1
ATOM 1183 N N . ALA B 1 43 ? 9.678 62.692 46.746 1.00 42.99 40 ALA B N 1
ATOM 1184 C CA . ALA B 1 43 ? 10.332 63.388 47.840 1.00 43.86 40 ALA B CA 1
ATOM 1185 C C . ALA B 1 43 ? 10.094 64.894 47.715 1.00 46.86 40 ALA B C 1
ATOM 1186 O O . ALA B 1 43 ? 9.862 65.399 46.617 1.00 47.05 40 ALA B O 1
ATOM 1188 N N . PRO B 1 44 ? 10.117 65.631 48.826 1.00 47.88 41 PRO B N 1
ATOM 1189 C CA . PRO B 1 44 ? 9.801 67.063 48.749 1.00 48.63 41 PRO B CA 1
ATOM 1190 C C . PRO B 1 44 ? 10.700 67.790 47.757 1.00 50.02 41 PRO B C 1
ATOM 1191 O O . PRO B 1 44 ? 11.922 67.628 47.757 1.00 52.69 41 PRO B O 1
ATOM 1195 N N . GLY B 1 45 ? 10.074 68.570 46.881 1.00 50.72 42 GLY B N 1
ATOM 1196 C CA . GLY B 1 45 ? 10.796 69.342 45.891 1.00 49.01 42 GLY B CA 1
ATOM 1197 C C . GLY B 1 45 ? 11.343 68.572 44.711 1.00 51.29 42 GLY B C 1
ATOM 1198 O O . GLY B 1 45 ? 11.969 69.184 43.839 1.00 53.06 42 GLY B O 1
ATOM 1199 N N . LYS B 1 46 ? 11.147 67.259 44.646 1.00 49.59 43 LYS B N 1
ATOM 1200 C CA . LYS B 1 46 ? 11.703 66.457 43.569 1.00 49.72 43 LYS B CA 1
ATOM 1201 C C . LYS B 1 46 ? 10.600 65.910 42.673 1.00 46.88 43 LYS B C 1
ATOM 1202 O O . LYS B 1 46 ? 9.406 65.974 42.980 1.00 44.88 43 LYS B O 1
ATOM 1208 N N . GLN B 1 47 ? 11.030 65.339 41.557 1.00 48.73 44 GLN B N 1
ATOM 1209 C CA . GLN B 1 47 ? 10.099 64.786 40.595 1.00 46.87 44 GLN B CA 1
ATOM 1210 C C . GLN B 1 47 ? 9.514 63.484 41.131 1.00 44.94 44 GLN B C 1
ATOM 1211 O O . GLN B 1 47 ? 10.156 62.766 41.902 1.00 44.20 44 GLN B O 1
ATOM 1217 N N . ARG B 1 48 ? 8.256 63.226 40.780 1.00 43.49 45 ARG B N 1
ATOM 1218 C CA . ARG B 1 48 ? 7.647 61.937 41.081 1.00 43.61 45 ARG B CA 1
ATOM 1219 C C . ARG B 1 48 ? 8.289 60.842 40.235 1.00 44.40 45 ARG B C 1
ATOM 1220 O O . ARG B 1 48 ? 8.548 61.029 39.042 1.00 42.58 45 ARG B O 1
ATOM 1228 N N . GLU B 1 49 ? 8.562 59.698 40.863 1.00 41.19 46 GLU B N 1
ATOM 1229 C CA . GLU B 1 49 ? 9.306 58.624 40.225 1.00 40.56 46 GLU B CA 1
ATOM 1230 C C . GLU B 1 49 ? 8.582 57.295 40.378 1.00 39.20 46 GLU B C 1
ATOM 1231 O O . GLU B 1 49 ? 7.987 57.000 41.424 1.00 36.25 46 GLU B O 1
ATOM 1237 N N . LEU B 1 50 ? 8.661 56.481 39.329 1.00 36.60 47 LEU B N 1
ATOM 1238 C CA . LEU B 1 50 ? 8.098 55.140 39.367 1.00 34.83 47 LEU B CA 1
ATOM 1239 C C . LEU B 1 50 ? 8.834 54.273 40.384 1.00 35.74 47 LEU B C 1
ATOM 1240 O O . LEU B 1 50 ? 10.062 54.322 40.490 1.00 36.73 47 LEU B O 1
ATOM 1245 N N . VAL B 1 51 ? 8.072 53.500 41.163 1.00 33.83 48 VAL B N 1
ATOM 1246 C CA . VAL B 1 51 ? 8.617 52.509 42.081 1.00 35.40 48 VAL B CA 1
ATOM 1247 C C . VAL B 1 51 ? 8.418 51.092 41.553 1.00 35.07 48 VAL B C 1
ATOM 1248 O O . VAL B 1 51 ? 9.370 50.317 41.471 1.00 38.74 48 VAL B O 1
ATOM 1252 N N . ALA B 1 52 ? 7.184 50.734 41.191 1.00 33.80 49 ALA B N 1
ATOM 1253 C CA . ALA B 1 52 ? 6.880 49.381 40.742 1.00 34.29 49 ALA B CA 1
ATOM 1254 C C . ALA B 1 52 ? 5.509 49.379 40.081 1.00 35.47 49 ALA B C 1
ATOM 1255 O O . ALA B 1 52 ? 4.676 50.250 40.345 1.00 34.90 49 ALA B O 1
ATOM 1257 N N . ALA B 1 53 ? 5.282 48.391 39.214 1.00 32.32 50 ALA B N 1
ATOM 1258 C CA . ALA B 1 53 ? 4.016 48.316 38.496 1.00 32.98 50 ALA B CA 1
ATOM 1259 C C . ALA B 1 53 ? 3.668 46.857 38.247 1.00 34.52 50 ALA B C 1
ATOM 1260 O O . ALA B 1 53 ? 4.555 46.001 38.169 1.00 35.95 50 ALA B O 1
ATOM 1262 N N . ILE B 1 54 ? 2.375 46.579 38.102 1.00 34.43 51 ILE B N 1
ATOM 1263 C CA . ILE B 1 54 ? 1.927 45.201 37.911 1.00 36.26 51 ILE B CA 1
ATOM 1264 C C . ILE B 1 54 ? 0.666 45.203 37.054 1.00 36.80 51 ILE B C 1
ATOM 1265 O O . ILE B 1 54 ? -0.255 45.989 37.293 1.00 35.83 51 ILE B O 1
ATOM 1270 N N . THR B 1 55 ? 0.634 44.351 36.022 1.00 36.58 52 THR B N 1
ATOM 1271 C CA . THR B 1 55 ? -0.591 44.240 35.248 1.00 36.56 52 THR B CA 1
ATOM 1272 C C . THR B 1 55 ? -1.584 43.346 35.983 1.00 37.46 52 THR B C 1
ATOM 1273 O O . THR B 1 55 ? -1.226 42.589 36.888 1.00 38.31 52 THR B O 1
ATOM 1277 N N . SER B 1 56 ? -2.852 43.419 35.570 1.00 39.62 53 SER B N 1
ATOM 1278 C CA . SER B 1 56 ? -3.843 42.506 36.134 1.00 41.87 53 SER B CA 1
ATOM 1279 C C . SER B 1 56 ? -3.493 41.047 35.859 1.00 43.74 53 SER B C 1
ATOM 1280 O O . SER B 1 56 ? -3.952 40.162 36.593 1.00 45.84 53 SER B O 1
ATOM 1283 N N . GLY B 1 57 ? -2.655 40.786 34.850 1.00 40.46 54 GLY B N 1
ATOM 1284 C CA . GLY B 1 57 ? -2.177 39.438 34.582 1.00 44.11 54 GLY B CA 1
ATOM 1285 C C . GLY B 1 57 ? -1.059 38.964 35.489 1.00 45.43 54 GLY B C 1
ATOM 1286 O O . GLY B 1 57 ? -0.798 37.759 35.546 1.00 46.45 54 GLY B O 1
ATOM 1287 N N . GLY B 1 58 ? -0.402 39.873 36.212 1.00 41.47 55 GLY B N 1
ATOM 1288 C CA . GLY B 1 58 ? 0.666 39.506 37.124 1.00 42.17 55 GLY B CA 1
ATOM 1289 C C . GLY B 1 58 ? 2.070 39.878 36.683 1.00 41.44 55 GLY B C 1
ATOM 1290 O O . GLY B 1 58 ? 3.013 39.651 37.453 1.00 43.25 55 GLY B O 1
ATOM 1291 N N . SER B 1 59 ? 2.249 40.430 35.488 1.00 41.49 56 SER B N 1
ATOM 1292 C CA . SER B 1 59 ? 3.559 40.918 35.063 1.00 41.27 56 SER B CA 1
ATOM 1293 C C . SER B 1 59 ? 3.957 42.144 35.869 1.00 39.66 56 SER B C 1
ATOM 1294 O O . SER B 1 59 ? 3.155 43.062 36.042 1.00 37.12 56 SER B O 1
ATOM 1297 N N . THR B 1 60 ? 5.220 42.188 36.299 1.00 41.06 57 THR B N 1
ATOM 1298 C CA . THR B 1 60 ? 5.723 43.235 37.179 1.00 39.82 57 THR B CA 1
ATOM 1299 C C . THR B 1 60 ? 6.877 43.977 36.516 1.00 40.78 57 THR B C 1
ATOM 1300 O O . THR B 1 60 ? 7.537 43.465 35.603 1.00 37.46 57 THR B O 1
ATOM 1304 N N . ASN B 1 61 ? 7.102 45.199 36.993 1.00 36.25 58 ASN B N 1
ATOM 1305 C CA . ASN B 1 61 ? 8.279 45.985 36.666 1.00 37.18 58 ASN B CA 1
ATOM 1306 C C . ASN B 1 61 ? 8.686 46.729 37.924 1.00 38.81 58 ASN B C 1
ATOM 1307 O O . ASN B 1 61 ? 7.825 47.239 38.645 1.00 37.22 58 ASN B O 1
ATOM 1312 N N . TYR B 1 62 ? 9.994 46.793 38.186 1.00 39.66 59 TYR B N 1
ATOM 1313 C CA . TYR B 1 62 ? 10.522 47.429 39.388 1.00 40.39 59 TYR B CA 1
ATOM 1314 C C . TYR B 1 62 ? 11.589 48.449 39.038 1.00 41.95 59 TYR B C 1
ATOM 1315 O O . TYR B 1 62 ? 12.424 48.210 38.160 1.00 41.41 59 TYR B O 1
ATOM 1324 N N . ALA B 1 63 ? 11.568 49.579 39.742 1.00 40.64 60 ALA B N 1
ATOM 1325 C CA . ALA B 1 63 ? 12.682 50.512 39.668 1.00 43.37 60 ALA B CA 1
ATOM 1326 C C . ALA B 1 63 ? 13.937 49.832 40.189 1.00 45.73 60 ALA B C 1
ATOM 1327 O O . ALA B 1 63 ? 13.877 49.020 41.114 1.00 44.43 60 ALA B O 1
ATOM 1329 N N . ASP B 1 64 ? 15.084 50.155 39.584 1.00 46.56 61 ASP B N 1
ATOM 1330 C CA . ASP B 1 64 ? 16.328 49.520 40.013 1.00 47.42 61 ASP B CA 1
ATOM 1331 C C . ASP B 1 64 ? 16.612 49.795 41.489 1.00 47.37 61 ASP B C 1
ATOM 1332 O O . ASP B 1 64 ? 17.140 48.933 42.197 1.00 47.42 61 ASP B O 1
ATOM 1337 N N . SER B 1 65 ? 16.266 50.994 41.967 1.00 47.77 62 SER B N 1
ATOM 1338 C CA . SER B 1 65 ? 16.591 51.380 43.338 1.00 48.60 62 SER B CA 1
ATOM 1339 C C . SER B 1 65 ? 15.885 50.534 44.382 1.00 47.01 62 SER B C 1
ATOM 1340 O O . SER B 1 65 ? 16.283 50.563 45.554 1.00 48.67 62 SER B O 1
ATOM 1343 N N . VAL B 1 66 ? 14.840 49.796 44.013 1.00 45.57 63 VAL B N 1
ATOM 1344 C CA . VAL B 1 66 ? 14.089 49.015 44.988 1.00 44.14 63 VAL B CA 1
ATOM 1345 C C . VAL B 1 66 ? 14.140 47.526 44.714 1.00 45.15 63 VAL B C 1
ATOM 1346 O O . VAL B 1 66 ? 13.516 46.758 45.446 1.00 43.11 63 VAL B O 1
ATOM 1350 N N . LYS B 1 67 ? 14.859 47.091 43.678 1.00 45.12 64 LYS B N 1
ATOM 1351 C CA . LYS B 1 67 ? 14.894 45.675 43.340 1.00 45.96 64 LYS B CA 1
ATOM 1352 C C . LYS B 1 67 ? 15.450 44.840 44.484 1.00 45.83 64 LYS B C 1
ATOM 1353 O O . LYS B 1 67 ? 16.459 45.193 45.102 1.00 47.54 64 LYS B O 1
ATOM 1359 N N . GLY B 1 68 ? 14.777 43.726 44.771 1.00 44.26 65 GLY B N 1
ATOM 1360 C CA . GLY B 1 68 ? 15.182 42.841 45.832 1.00 43.70 65 GLY B CA 1
ATOM 1361 C C . GLY B 1 68 ? 14.713 43.249 47.209 1.00 46.22 65 GLY B C 1
ATOM 1362 O O . GLY B 1 68 ? 14.822 42.447 48.142 1.00 47.20 65 GLY B O 1
ATOM 1363 N N . ARG B 1 69 ? 14.202 44.467 47.364 1.00 45.67 66 ARG B N 1
ATOM 1364 C CA . ARG B 1 69 ? 13.706 44.981 48.638 1.00 42.77 66 ARG B CA 1
ATOM 1365 C C . ARG B 1 69 ? 12.194 45.122 48.672 1.00 42.21 66 ARG B C 1
ATOM 1366 O O . ARG B 1 69 ? 11.560 44.739 49.665 1.00 42.76 66 ARG B O 1
ATOM 1374 N N . PHE B 1 70 ? 11.601 45.664 47.609 1.00 41.92 67 PHE B N 1
ATOM 1375 C CA . PHE B 1 70 ? 10.163 45.858 47.520 1.00 41.34 67 PHE B CA 1
ATOM 1376 C C . PHE B 1 70 ? 9.537 44.794 46.634 1.00 40.42 67 PHE B C 1
ATOM 1377 O O . PHE B 1 70 ? 10.128 44.362 45.644 1.00 39.67 67 PHE B O 1
ATOM 1385 N N . THR B 1 71 ? 8.309 44.410 46.976 1.00 40.19 68 THR B N 1
ATOM 1386 C CA . THR B 1 71 ? 7.529 43.478 46.174 1.00 38.79 68 THR B CA 1
ATOM 1387 C C . THR B 1 71 ? 6.148 44.074 45.947 1.00 39.29 68 THR B C 1
ATOM 1388 O O . THR B 1 71 ? 5.468 44.453 46.909 1.00 38.01 68 THR B O 1
ATOM 1392 N N . ILE B 1 72 ? 5.735 44.156 44.679 1.00 36.59 69 ILE B N 1
ATOM 1393 C CA . ILE B 1 72 ? 4.388 44.595 44.337 1.00 36.38 69 ILE B CA 1
ATOM 1394 C C . ILE B 1 72 ? 3.531 43.357 44.110 1.00 37.81 69 ILE B C 1
ATOM 1395 O O . ILE B 1 72 ? 3.993 42.353 43.546 1.00 38.73 69 ILE B O 1
ATOM 1400 N N . SER B 1 73 ? 2.277 43.423 44.540 1.00 36.09 70 SER B N 1
ATOM 1401 C CA . SER B 1 73 ? 1.358 42.308 44.371 1.00 36.25 70 SER B CA 1
ATOM 1402 C C . SER B 1 73 ? -0.048 42.877 44.337 1.00 38.63 70 SER B C 1
ATOM 1403 O O . SER B 1 73 ? -0.275 44.049 44.661 1.00 39.33 70 SER B O 1
ATOM 1406 N N . ARG B 1 74 ? -0.996 42.054 43.900 1.00 38.50 71 ARG B N 1
ATOM 1407 C CA . ARG B 1 74 ? -2.353 42.551 43.784 1.00 41.69 71 ARG B CA 1
ATOM 1408 C C . ARG B 1 74 ? -3.327 41.438 44.112 1.00 46.01 71 ARG B C 1
ATOM 1409 O O . ARG B 1 74 ? -3.001 40.250 44.039 1.00 46.36 71 ARG B O 1
ATOM 1417 N N . ASP B 1 75 ? -4.526 41.851 44.503 1.00 49.52 72 ASP B N 1
ATOM 1418 C CA . ASP B 1 75 ? -5.669 40.967 44.698 1.00 54.01 72 ASP B CA 1
ATOM 1419 C C . ASP B 1 75 ? -6.744 41.475 43.742 1.00 55.67 72 ASP B C 1
ATOM 1420 O O . ASP B 1 75 ? -7.451 42.440 44.058 1.00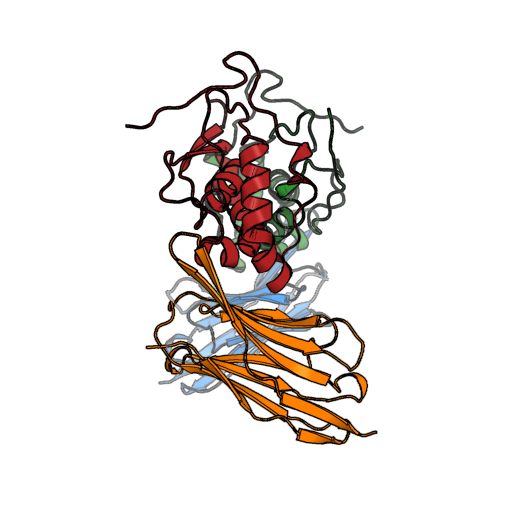 56.41 72 ASP B O 1
ATOM 1425 N N . ASN B 1 76 ? -6.846 40.843 42.567 1.00 54.57 73 ASN B N 1
ATOM 1426 C CA . ASN B 1 76 ? -7.828 41.270 41.570 1.00 56.39 73 ASN B CA 1
ATOM 1427 C C . ASN B 1 76 ? -9.243 41.200 42.126 1.00 57.67 73 ASN B C 1
ATOM 1428 O O . ASN B 1 76 ? -10.099 42.021 41.772 1.00 57.18 73 ASN B O 1
ATOM 1433 N N . ALA B 1 77 ? -9.515 40.190 42.958 1.00 57.93 74 ALA B N 1
ATOM 1434 C CA . ALA B 1 77 ? -10.798 40.095 43.645 1.00 58.64 74 ALA B CA 1
ATOM 1435 C C . ALA B 1 77 ? -11.100 41.372 44.417 1.00 59.56 74 ALA B C 1
ATOM 1436 O O . ALA B 1 77 ? -12.251 41.822 44.463 1.00 61.52 74 ALA B O 1
ATOM 1438 N N . LYS B 1 78 ? -10.077 41.973 45.029 1.00 58.40 75 LYS B N 1
ATOM 1439 C CA . LYS B 1 78 ? -10.244 43.166 45.846 1.00 56.96 75 LYS B CA 1
ATOM 1440 C C . LYS B 1 78 ? -9.879 44.443 45.101 1.00 55.03 75 LYS B C 1
ATOM 1441 O O . LYS B 1 78 ? -10.008 45.529 45.678 1.00 54.34 75 LYS B O 1
ATOM 1447 N N . ASN B 1 79 ? -9.455 44.346 43.833 1.00 54.53 76 ASN B N 1
ATOM 1448 C CA . ASN B 1 79 ? -9.005 45.515 43.066 1.00 51.65 76 ASN B CA 1
ATOM 1449 C C . ASN B 1 79 ? -8.032 46.347 43.900 1.00 46.61 76 ASN B C 1
ATOM 1450 O O . ASN B 1 79 ? -8.109 47.575 43.952 1.00 43.26 76 ASN B O 1
ATOM 1455 N N . THR B 1 80 ? -7.124 45.660 44.582 1.00 45.55 77 THR B N 1
ATOM 1456 C CA . THR B 1 80 ? -6.207 46.280 45.526 1.00 44.17 77 THR B CA 1
ATOM 1457 C C . THR B 1 80 ? -4.788 45.885 45.153 1.00 42.44 77 THR B C 1
ATOM 1458 O O . THR B 1 80 ? -4.526 44.728 44.823 1.00 44.26 77 THR B O 1
ATOM 1462 N N . VAL B 1 81 ? -3.882 46.847 45.196 1.00 39.61 78 VAL B N 1
ATOM 1463 C CA . VAL B 1 81 ? -2.474 46.604 44.923 1.00 38.78 78 VAL B CA 1
ATOM 1464 C C . VAL B 1 81 ? -1.701 46.879 46.205 1.00 39.17 78 VAL B C 1
ATOM 1465 O O . VAL B 1 81 ? -2.072 47.753 46.991 1.00 38.66 78 VAL B O 1
ATOM 1469 N N . TYR B 1 82 ? -0.633 46.115 46.425 1.00 36.62 79 TYR B N 1
ATOM 1470 C CA . TYR B 1 82 ? 0.140 46.190 47.658 1.00 37.72 79 TYR B CA 1
ATOM 1471 C C . TYR B 1 82 ? 1.599 46.448 47.335 1.00 37.91 79 TYR B C 1
ATOM 1472 O O . TYR B 1 82 ? 2.093 46.058 46.269 1.00 37.28 79 TYR B O 1
ATOM 1481 N N . LEU B 1 83 ? 2.288 47.108 48.263 1.00 36.15 80 LEU B N 1
ATOM 1482 C CA . LEU B 1 83 ? 3.731 47.291 48.160 1.00 36.61 80 LEU B CA 1
ATOM 1483 C C . LEU B 1 83 ? 4.339 46.862 49.486 1.00 36.83 80 LEU B C 1
ATOM 1484 O O . LEU B 1 83 ? 4.225 47.574 50.498 1.00 35.92 80 LEU B O 1
ATOM 1489 N N . GLN B 1 84 ? 4.961 45.689 49.478 1.00 36.67 81 GLN B N 1
ATOM 1490 C CA . GLN B 1 84 ? 5.706 45.191 50.627 1.00 37.76 81 GLN B CA 1
ATOM 1491 C C . GLN B 1 84 ? 7.100 45.787 50.563 1.00 40.18 81 GLN B C 1
ATOM 14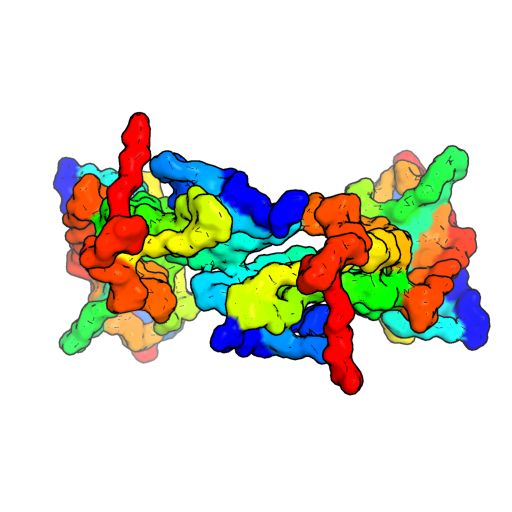92 O O . GLN B 1 84 ? 7.827 45.570 49.587 1.00 40.03 81 GLN B O 1
ATOM 1498 N N . MET B 1 85 ? 7.450 46.575 51.562 1.00 38.39 82 MET B N 1
ATOM 1499 C CA . MET B 1 85 ? 8.684 47.357 51.560 1.00 39.88 82 MET B CA 1
ATOM 1500 C C . MET B 1 85 ? 9.582 46.829 52.672 1.00 41.95 82 MET B C 1
ATOM 1501 O O . MET B 1 85 ? 9.367 47.140 53.842 1.00 41.49 82 MET B O 1
ATOM 1506 N N . ASN B 1 86 ? 10.603 46.059 52.304 1.00 41.97 83 ASN B N 1
ATOM 1507 C CA . ASN B 1 86 ? 11.551 45.513 53.270 1.00 42.83 83 ASN B CA 1
ATOM 1508 C C . ASN B 1 86 ? 12.876 46.261 53.163 1.00 43.92 83 ASN B C 1
ATOM 1509 O O . ASN B 1 86 ? 13.135 46.960 52.178 1.00 43.08 83 ASN B O 1
ATOM 1514 N N . SER B 1 87 ? 13.709 46.124 54.201 1.00 43.33 84 SER B N 1
ATOM 1515 C CA . SER B 1 87 ? 15.057 46.710 54.226 1.00 43.66 84 SER B CA 1
ATOM 1516 C C . SER B 1 87 ? 15.033 48.201 53.900 1.00 45.65 84 SER B C 1
ATOM 1517 O O . SER B 1 87 ? 15.816 48.699 53.085 1.00 45.88 84 SER B O 1
ATOM 1520 N N . LEU B 1 88 ? 14.139 48.927 54.564 1.00 44.54 85 LEU B N 1
ATOM 1521 C CA . LEU B 1 88 ? 13.945 50.335 54.237 1.00 44.83 85 LEU B CA 1
ATOM 1522 C C . LEU B 1 88 ? 15.173 51.158 54.616 1.00 45.02 85 LEU B C 1
ATOM 1523 O O . LEU B 1 88 ? 15.832 50.894 55.629 1.00 48.96 85 LEU B O 1
ATOM 1528 N N . LYS B 1 89 ? 15.475 52.156 53.793 1.00 45.31 86 LYS B N 1
ATOM 1529 C CA . LYS B 1 89 ? 16.595 53.068 53.953 1.00 44.99 86 LYS B CA 1
ATOM 1530 C C . LYS B 1 89 ? 16.090 54.502 54.013 1.00 45.94 86 LYS B C 1
ATOM 1531 O O . LYS B 1 89 ? 15.008 54.810 53.496 1.00 45.36 86 LYS B O 1
ATOM 1537 N N . PRO B 1 90 ? 16.852 55.408 54.632 1.00 45.83 87 PRO B N 1
ATOM 1538 C CA . PRO B 1 90 ? 16.456 56.826 54.634 1.00 46.64 87 PRO B CA 1
ATOM 1539 C C . PRO B 1 90 ? 16.117 57.375 53.257 1.00 46.20 87 PRO B C 1
ATOM 1540 O O . PRO B 1 90 ? 15.196 58.191 53.140 1.00 45.93 87 PRO B O 1
ATOM 1544 N N . GLY B 1 91 ? 16.803 56.926 52.204 1.00 44.93 88 GLY B N 1
ATOM 1545 C CA . GLY B 1 91 ? 16.523 57.384 50.844 1.00 45.56 88 GLY B CA 1
ATOM 1546 C C . GLY B 1 91 ? 15.172 56.966 50.297 1.00 44.28 88 GLY B C 1
ATOM 1547 O O . GLY B 1 91 ? 14.778 57.453 49.231 1.00 44.27 88 GLY B O 1
ATOM 1548 N N . ASP B 1 92 ? 14.457 56.084 50.994 1.00 42.63 89 ASP B N 1
ATOM 1549 C CA . ASP B 1 92 ? 13.097 55.713 50.624 1.00 41.40 89 ASP B CA 1
ATOM 1550 C C . ASP B 1 92 ? 12.046 56.683 51.157 1.00 40.43 89 ASP B C 1
ATOM 1551 O O . ASP B 1 92 ? 10.868 56.547 50.808 1.00 39.82 89 ASP B O 1
ATOM 1556 N N . THR B 1 93 ? 12.445 57.660 51.969 1.00 39.33 90 THR B N 1
ATOM 1557 C CA . THR B 1 93 ? 11.503 58.626 52.522 1.00 39.63 90 THR B CA 1
ATOM 1558 C C . THR B 1 93 ? 10.876 59.449 51.408 1.00 39.81 90 THR B C 1
ATOM 1559 O O . THR B 1 93 ? 11.585 60.039 50.584 1.00 40.98 90 THR B O 1
ATOM 1563 N N . ALA B 1 94 ? 9.543 59.497 51.389 1.00 38.12 91 ALA B N 1
ATOM 1564 C CA . ALA B 1 94 ? 8.801 60.167 50.323 1.00 37.82 91 ALA B CA 1
ATOM 1565 C C . ALA B 1 94 ? 7.311 59.975 50.575 1.00 37.10 91 ALA B C 1
ATOM 1566 O O . ALA B 1 94 ? 6.901 59.132 51.376 1.00 36.17 91 ALA B O 1
ATOM 1568 N N . VAL B 1 95 ? 6.503 60.731 49.838 1.00 37.62 92 VAL B N 1
ATOM 1569 C CA . VAL B 1 95 ? 5.079 60.431 49.728 1.00 38.59 92 VAL B CA 1
ATOM 1570 C C . VAL B 1 95 ? 4.887 59.396 48.623 1.00 36.24 92 VAL B C 1
ATOM 1571 O O . VAL B 1 95 ? 5.309 59.605 47.474 1.00 37.43 92 VAL B O 1
ATOM 1575 N N . TYR B 1 96 ? 4.225 58.288 48.954 1.00 34.74 93 TYR B N 1
ATOM 1576 C CA . TYR B 1 96 ? 4.009 57.199 48.000 1.00 33.71 93 TYR B CA 1
ATOM 1577 C C . TYR B 1 96 ? 2.596 57.264 47.437 1.00 35.00 93 TYR B C 1
ATOM 1578 O O . TYR B 1 96 ? 1.629 57.433 48.189 1.00 36.26 93 TYR B O 1
ATOM 1587 N N . TYR B 1 97 ? 2.484 57.181 46.113 1.00 32.79 94 TYR B N 1
ATOM 1588 C CA . TYR B 1 97 ? 1.213 57.267 45.415 1.00 33.15 94 TYR B CA 1
ATOM 1589 C C . TYR B 1 97 ? 0.976 55.993 44.620 1.00 35.85 94 TYR B C 1
ATOM 1590 O O . TYR B 1 97 ? 1.911 55.437 44.033 1.00 35.97 94 TYR B O 1
ATOM 1599 N N . CYS B 1 98 ? -0.257 55.504 44.631 1.00 35.65 95 CYS B N 1
ATOM 1600 C CA . CYS B 1 98 ? -0.659 54.443 43.716 1.00 34.94 95 CYS B CA 1
ATOM 1601 C C . CYS B 1 98 ? -1.478 54.993 42.551 1.00 34.65 95 CYS B C 1
ATOM 1602 O O . CYS B 1 98 ? -2.134 56.031 42.661 1.00 35.02 95 CYS B O 1
ATOM 1605 N N . ASN B 1 99 ? -1.419 54.300 41.416 1.00 35.44 96 ASN B N 1
ATOM 1606 C CA . ASN B 1 99 ? -2.241 54.684 40.278 1.00 34.52 96 ASN B CA 1
ATOM 1607 C C . ASN B 1 99 ? -2.877 53.442 39.671 1.00 34.91 96 ASN B C 1
ATOM 1608 O O . ASN B 1 99 ? -2.456 52.307 39.924 1.00 34.30 96 ASN B O 1
ATOM 1613 N N . LEU B 1 100 ? -3.965 53.684 38.939 1.00 35.18 97 LEU B N 1
ATOM 1614 C CA . LEU B 1 100 ? -4.710 52.668 38.206 1.00 34.89 97 LEU B CA 1
ATOM 1615 C C . LEU B 1 100 ? -4.852 53.162 36.775 1.00 34.78 97 LEU B C 1
ATOM 1616 O O . LEU B 1 100 ? -5.375 54.255 36.551 1.00 33.78 97 LEU B O 1
ATOM 1621 N N . LEU B 1 101 ? -4.393 52.360 35.820 1.00 33.44 98 LEU B N 1
ATOM 1622 C CA . LEU B 1 101 ? -4.324 52.768 34.423 1.00 34.78 98 LEU B CA 1
ATOM 1623 C C . LEU B 1 101 ? -4.972 51.698 33.552 1.00 34.71 98 LEU B C 1
ATOM 1624 O O . LEU B 1 101 ? -4.621 50.516 33.646 1.00 33.58 98 LEU B O 1
ATOM 1629 N N . TYR B 1 102 ? -5.943 52.106 32.735 1.00 35.46 99 TYR B N 1
ATOM 1630 C CA . TYR B 1 102 ? -6.529 51.203 31.748 1.00 36.43 99 TYR B CA 1
ATOM 1631 C C . TYR B 1 102 ? -7.092 52.023 30.594 1.00 36.83 99 TYR B C 1
ATOM 1632 O O . TYR B 1 102 ? -7.152 53.256 30.641 1.00 34.77 99 TYR B O 1
ATOM 1641 N N . TYR B 1 103 ? -7.485 51.312 29.534 1.00 35.99 100 TYR B N 1
ATOM 1642 C CA . TYR B 1 103 ? -7.994 51.920 28.313 1.00 37.54 100 TYR B CA 1
ATOM 1643 C C . TYR B 1 103 ? -9.346 51.315 27.980 1.00 39.28 100 TYR B C 1
ATOM 1644 O O . TYR B 1 103 ? -9.543 50.110 28.121 1.00 39.45 100 TYR B O 1
ATOM 1653 N N . ILE B 1 104 ? -10.287 52.159 27.571 1.00 41.50 101 ILE B N 1
ATOM 1654 C CA . ILE B 1 104 ? -11.579 51.701 27.073 1.00 41.95 101 ILE B CA 1
ATOM 1655 C C . ILE B 1 104 ? -11.725 52.272 25.674 1.00 42.03 101 ILE B C 1
ATOM 1656 O O . ILE B 1 104 ? -11.828 53.495 25.507 1.00 43.83 101 ILE B O 1
ATOM 1661 N N . ASP B 1 105 ? -11.751 51.396 24.673 1.00 44.08 102 ASP B N 1
ATOM 1662 C CA . ASP B 1 105 ? -11.779 51.827 23.280 1.00 44.03 102 ASP B CA 1
ATOM 1663 C C . ASP B 1 105 ? -10.678 52.864 23.053 1.00 42.97 102 ASP B C 1
ATOM 1664 O O . ASP B 1 105 ? -10.905 53.957 22.523 1.00 42.10 102 ASP B O 1
ATOM 1669 N N . TYR B 1 106 ? -9.482 52.539 23.553 1.00 41.09 103 TYR B N 1
ATOM 1670 C CA . TYR B 1 106 ? -8.263 53.330 23.405 1.00 38.44 103 TYR B CA 1
ATOM 1671 C C . TYR B 1 106 ? -8.322 54.692 24.096 1.00 41.22 103 TYR B C 1
ATOM 1672 O O . TYR B 1 106 ? -7.406 55.501 23.921 1.00 42.77 103 TYR B O 1
ATOM 1681 N N . VAL B 1 107 ? -9.354 54.972 24.897 1.00 39.90 104 VAL B N 1
ATOM 1682 C CA . VAL B 1 107 ? -9.384 56.181 25.715 1.00 40.17 104 VAL B CA 1
ATOM 1683 C C . VAL B 1 107 ? -8.759 55.859 27.067 1.00 39.94 104 VAL B C 1
ATOM 1684 O O . VAL B 1 107 ? -9.124 54.867 27.707 1.00 38.22 104 VAL B O 1
ATOM 1688 N N . GLU B 1 108 ? -7.834 56.704 27.505 1.00 38.19 105 GLU B N 1
ATOM 1689 C CA . GLU B 1 108 ? -7.061 56.429 28.710 1.00 38.66 105 GLU B CA 1
ATOM 1690 C C . GLU B 1 108 ? -7.806 56.855 29.967 1.00 39.48 105 GLU B C 1
ATOM 1691 O O . GLU B 1 108 ? -8.355 57.963 30.037 1.00 40.56 105 GLU B O 1
ATOM 1697 N N . TYR B 1 109 ? -7.788 55.977 30.972 1.00 36.16 106 TYR B N 1
ATOM 1698 C CA . TYR B 1 109 ? -8.276 56.266 32.317 1.00 39.84 106 TYR B CA 1
ATOM 1699 C C . TYR B 1 109 ? -7.110 56.105 33.274 1.00 37.00 106 TYR B C 1
ATOM 1700 O O . TYR B 1 109 ? -6.514 55.024 33.343 1.00 37.09 106 TYR B O 1
ATOM 1709 N N . ASP B 1 110 ? -6.791 57.165 34.018 1.00 36.46 107 ASP B N 1
ATOM 1710 C CA . ASP B 1 110 ? -5.630 57.141 34.903 1.00 35.53 107 ASP B CA 1
ATOM 1711 C C . ASP B 1 110 ? -6.052 57.760 36.235 1.00 35.53 107 ASP B C 1
ATOM 1712 O O . ASP B 1 110 ? -6.295 58.964 36.317 1.00 33.85 107 ASP B O 1
ATOM 1717 N N . TYR B 1 111 ? -6.166 56.927 37.266 1.00 34.55 108 TYR B N 1
ATOM 1718 C CA . TYR B 1 111 ? -6.639 57.339 38.581 1.00 36.94 108 TYR B CA 1
ATOM 1719 C C . TYR B 1 111 ? -5.490 57.254 39.568 1.00 35.80 108 TYR B C 1
ATOM 1720 O O . TYR B 1 111 ? -4.639 56.372 39.456 1.00 34.66 108 TYR B O 1
ATOM 1729 N N . TRP B 1 112 ? -5.492 58.157 40.560 1.00 37.25 109 TRP B N 1
ATOM 1730 C CA . TRP B 1 112 ? -4.436 58.236 41.564 1.00 37.15 109 TRP B CA 1
ATOM 1731 C C . TRP B 1 112 ? -5.006 58.208 42.974 1.00 37.66 109 TRP B C 1
ATOM 1732 O O . TRP B 1 112 ? -6.010 58.871 43.258 1.00 37.70 109 TRP B O 1
ATOM 1743 N N . GLY B 1 113 ? -4.331 57.473 43.864 1.00 34.05 110 GLY B N 1
ATOM 1744 C CA . GLY B 1 113 ? -4.637 57.551 45.285 1.00 36.11 110 GLY B CA 1
ATOM 1745 C C . GLY B 1 113 ? -4.206 58.883 45.890 1.00 37.13 110 GLY B C 1
ATOM 1746 O O . GLY B 1 113 ? -3.565 59.728 45.257 1.00 37.50 110 GLY B O 1
ATOM 1747 N N . GLN B 1 114 ? -4.595 59.081 47.154 1.00 38.05 111 GLN B N 1
ATOM 1748 C CA . GLN B 1 114 ? -4.381 60.352 47.843 1.00 38.87 111 GLN B CA 1
ATOM 1749 C C . GLN B 1 114 ? -2.964 60.524 48.388 1.00 37.28 111 GLN B C 1
ATOM 1750 O O . GLN B 1 114 ? -2.630 61.620 48.855 1.00 37.02 111 GLN B O 1
ATOM 1756 N N . GLY B 1 115 ? -2.135 59.478 48.360 1.00 38.09 112 GLY B N 1
ATOM 1757 C CA . GLY B 1 115 ? -0.793 59.563 48.908 1.00 37.23 112 GLY B CA 1
ATOM 1758 C C . GLY B 1 115 ? -0.668 59.090 50.347 1.00 38.62 112 GLY B C 1
ATOM 1759 O O . GLY B 1 115 ? -1.590 59.250 51.156 1.00 38.20 112 GLY B O 1
ATOM 1760 N N . THR B 1 116 ? 0.459 58.465 50.677 1.00 35.87 113 THR B N 1
ATOM 1761 C CA . THR B 1 116 ? 0.728 58.082 52.057 1.00 38.98 113 THR B CA 1
ATOM 1762 C C . THR B 1 116 ? 2.198 58.340 52.354 1.00 38.04 113 THR B C 1
ATOM 1763 O O . THR B 1 116 ? 3.072 57.982 51.561 1.00 38.02 113 THR B O 1
ATOM 1767 N N . GLN B 1 117 ? 2.478 58.947 53.499 1.00 37.26 114 GLN B N 1
ATOM 1768 C CA . GLN B 1 117 ? 3.848 59.311 53.827 1.00 37.79 114 GLN B CA 1
ATOM 1769 C C . GLN B 1 117 ? 4.615 58.107 54.370 1.00 37.75 114 GLN B C 1
ATOM 1770 O O . GLN B 1 117 ? 4.120 57.360 55.222 1.00 38.07 114 GLN B O 1
ATOM 1776 N N . VAL B 1 118 ? 5.823 57.913 53.853 1.00 37.14 115 VAL B N 1
ATOM 1777 C CA . VAL B 1 118 ? 6.771 56.925 54.351 1.00 38.05 115 VAL B CA 1
ATOM 1778 C C . VAL B 1 118 ? 8.009 57.681 54.798 1.00 37.57 115 VAL B C 1
ATOM 1779 O O . VAL B 1 118 ? 8.579 58.463 54.026 1.00 36.78 115 VAL B O 1
ATOM 1783 N N . THR B 1 119 ? 8.406 57.477 56.046 1.00 38.45 116 THR B N 1
ATOM 1784 C CA . THR B 1 119 ? 9.585 58.116 56.602 1.00 38.23 116 THR B CA 1
ATOM 1785 C C . THR B 1 119 ? 10.456 57.048 57.245 1.00 39.78 116 THR B C 1
ATOM 1786 O O . THR B 1 119 ? 9.973 56.276 58.079 1.00 38.89 116 THR B O 1
ATOM 1790 N N . VAL B 1 120 ? 11.731 57.003 56.867 1.00 40.25 117 VAL B N 1
ATOM 1791 C CA . VAL B 1 120 ? 12.668 56.019 57.402 1.00 41.88 117 VAL B CA 1
ATOM 1792 C C . VAL B 1 120 ? 13.771 56.772 58.133 1.00 45.29 117 VAL B C 1
ATOM 1793 O O . VAL B 1 120 ? 14.577 57.471 57.509 1.00 46.73 117 VAL B O 1
ATOM 1797 N N . SER B 1 121 ? 13.835 56.603 59.449 1.00 45.97 118 SER B N 1
ATOM 1798 C CA . SER B 1 121 ? 14.825 57.313 60.244 1.00 49.62 118 SER B CA 1
ATOM 1799 C C . SER B 1 121 ? 16.169 56.587 60.207 1.00 52.99 118 SER B C 1
ATOM 1800 O O . SER B 1 121 ? 16.249 55.391 59.916 1.00 51.93 118 SER B O 1
ATOM 1803 N N . SER B 1 122 ? 17.230 57.334 60.506 1.00 57.45 119 SER B N 1
ATOM 1804 C CA . SER B 1 122 ? 18.594 56.802 60.520 1.00 60.74 119 SER B CA 1
ATOM 1805 C C . SER B 1 122 ? 18.708 55.489 61.304 1.00 57.89 119 SER B C 1
ATOM 1806 O O . SER B 1 122 ? 18.384 55.429 62.493 1.00 62.14 119 SER B O 1
ATOM 1809 N N . GLY C 2 3 ? 26.929 45.110 2.178 1.00 52.36 25 GLY C N 1
ATOM 1810 C CA . GLY C 2 3 ? 26.082 43.946 1.982 1.00 49.50 25 GLY C CA 1
ATOM 1811 C C . GLY C 2 3 ? 26.258 42.875 3.039 1.00 49.09 25 GLY C C 1
ATOM 1812 O O . GLY C 2 3 ? 25.644 41.798 2.965 1.00 46.80 25 GLY C O 1
ATOM 1813 N N . PHE C 2 4 ? 27.078 43.171 4.047 1.00 50.33 26 PHE C N 1
ATOM 1814 C CA . PHE C 2 4 ? 27.297 42.261 5.160 1.00 47.20 26 PHE C CA 1
ATOM 1815 C C . PHE C 2 4 ? 26.990 42.957 6.478 1.00 47.75 26 PHE C C 1
ATOM 1816 O O . PHE C 2 4 ? 27.286 44.140 6.668 1.00 50.35 26 PHE C O 1
ATOM 1824 N N . SER C 2 5 ? 26.474 42.173 7.414 1.00 45.79 27 SER C N 1
ATOM 1825 C CA . SER C 2 5 ? 26.152 42.579 8.774 1.00 45.87 27 SER C CA 1
ATOM 1826 C C . SER C 2 5 ? 26.392 41.315 9.591 1.00 43.92 27 SER C C 1
ATOM 1827 O O . SER C 2 5 ? 25.470 40.602 9.976 1.00 46.97 27 SER C O 1
ATOM 1830 N N . CYS C 2 6 ? 27.667 40.996 9.756 1.00 40.76 28 CYS C N 1
ATOM 1831 C CA . CYS C 2 6 ? 28.118 39.822 10.483 1.00 38.45 28 CYS C CA 1
ATOM 1832 C C . CYS C 2 6 ? 28.515 40.161 11.913 1.00 41.39 28 CYS C C 1
ATOM 1833 O O . CYS C 2 6 ? 29.234 41.138 12.146 1.00 43.21 28 CYS C O 1
ATOM 1836 N N . GLU C 2 7 ? 27.983 39.425 12.850 1.00 39.90 29 GLU C N 1
ATOM 1837 C CA . GLU C 2 7 ? 28.402 39.588 14.229 1.00 41.16 29 GLU C CA 1
ATOM 1838 C C . GLU C 2 7 ? 29.167 38.350 14.710 1.00 40.41 29 GLU C C 1
ATOM 1839 O O . GLU C 2 7 ? 28.955 37.242 14.200 1.00 37.90 29 GLU C O 1
ATOM 1845 N N . PRO C 2 8 ? 30.093 38.514 15.659 1.00 41.10 30 PRO C N 1
ATOM 1846 C CA . PRO C 2 8 ? 30.803 37.352 16.216 1.00 39.51 30 PRO C CA 1
ATOM 1847 C C . PRO C 2 8 ? 29.834 36.315 16.769 1.00 39.44 30 PRO C C 1
ATOM 1848 O O . PRO C 2 8 ? 28.780 36.649 17.316 1.00 39.18 30 PRO C O 1
ATOM 1852 N N . ILE C 2 9 ? 30.185 35.045 16.597 1.00 38.34 31 ILE C N 1
ATOM 1853 C CA . ILE C 2 9 ? 29.392 33.951 17.154 1.00 39.15 31 ILE C CA 1
ATOM 1854 C C . ILE C 2 9 ? 29.681 33.858 18.648 1.00 40.98 31 ILE C C 1
ATOM 1855 O O . ILE C 2 9 ? 30.835 33.692 19.052 1.00 40.16 31 ILE C O 1
ATOM 1860 N N . THR C 2 10 ? 28.629 33.957 19.466 1.00 41.64 32 THR C N 1
ATOM 1861 C CA . THR C 2 10 ? 28.753 33.894 20.918 1.00 43.41 32 THR C CA 1
ATOM 1862 C C . THR C 2 10 ? 28.235 32.596 21.525 1.00 42.86 32 THR C C 1
ATOM 1863 O O . THR C 2 10 ? 28.406 32.383 22.734 1.00 44.50 32 THR C O 1
ATOM 1867 N N . LEU C 2 11 ? 27.644 31.713 20.730 1.00 42.34 33 LEU C N 1
ATOM 1868 C CA . LEU C 2 11 ? 27.214 30.421 21.242 1.00 41.09 33 LEU C CA 1
ATOM 1869 C C . LEU C 2 11 ? 28.430 29.606 21.661 1.00 42.53 33 LEU C C 1
ATOM 1870 O O . LEU C 2 11 ? 29.383 29.448 20.893 1.00 42.39 33 LEU C O 1
ATOM 1875 N N . ARG C 2 12 ? 28.405 29.100 22.898 1.00 43.65 34 ARG C N 1
ATOM 1876 C CA . ARG C 2 12 ? 29.585 28.439 23.444 1.00 42.23 34 ARG C CA 1
ATOM 1877 C C . ARG C 2 12 ? 29.920 27.149 22.711 1.00 42.13 34 ARG C C 1
ATOM 1878 O O . ARG C 2 12 ? 31.096 26.780 22.627 1.00 43.57 34 ARG C O 1
ATOM 1886 N N . MET C 2 13 ? 28.929 26.463 22.147 1.00 40.10 35 MET C N 1
ATOM 1887 C CA . MET C 2 13 ? 29.209 25.214 21.459 1.00 42.30 35 MET C CA 1
ATOM 1888 C C . MET C 2 13 ? 29.581 25.421 19.993 1.00 39.96 35 MET C C 1
ATOM 1889 O O . MET C 2 13 ? 29.822 24.439 19.283 1.00 40.79 35 MET C O 1
ATOM 1894 N N . CYS C 2 14 ? 29.688 26.665 19.546 1.00 40.45 36 CYS C N 1
ATOM 1895 C CA . CYS C 2 14 ? 29.974 26.981 18.145 1.00 38.64 36 CYS C CA 1
ATOM 1896 C C . CYS C 2 14 ? 31.174 27.899 18.026 1.00 41.11 36 CYS C C 1
ATOM 1897 O O . CYS C 2 14 ? 31.211 28.809 17.190 1.00 40.73 36 CYS C O 1
ATOM 1900 N N . GLN C 2 15 ? 32.165 27.680 18.882 1.00 41.85 37 GLN C N 1
ATOM 1901 C CA . GLN C 2 15 ? 33.466 28.315 18.772 1.00 41.63 37 GLN C CA 1
ATOM 1902 C C . GLN C 2 15 ? 34.416 27.402 18.009 1.00 42.48 37 GLN C C 1
ATOM 1903 O O . GLN C 2 15 ? 34.143 26.219 17.800 1.00 44.25 37 GLN C O 1
ATOM 1909 N N . ASP C 2 16 ? 35.544 27.969 17.589 1.00 42.21 38 ASP C N 1
ATOM 1910 C CA . ASP C 2 16 ? 36.617 27.220 16.931 1.00 43.17 38 ASP C CA 1
ATOM 1911 C C . ASP C 2 16 ? 36.086 26.426 15.733 1.00 42.63 38 ASP C C 1
ATOM 1912 O O . ASP C 2 16 ? 36.401 25.253 15.531 1.00 43.91 38 ASP C O 1
ATOM 1917 N N . LEU C 2 17 ? 35.269 27.089 14.937 1.00 41.54 39 LEU C N 1
ATOM 1918 C CA . LEU C 2 17 ? 34.815 26.609 13.640 1.00 37.97 39 LEU C CA 1
ATOM 1919 C C . LEU C 2 17 ? 35.666 27.231 12.550 1.00 38.34 39 LEU C C 1
ATOM 1920 O O . LEU C 2 17 ? 36.455 28.143 12.810 1.00 37.50 39 LEU C O 1
ATOM 1925 N N . PRO C 2 18 ? 35.542 26.762 11.300 1.00 35.23 40 PRO C N 1
ATOM 1926 C CA . PRO C 2 18 ? 36.280 27.422 10.206 1.00 36.66 40 PRO C CA 1
ATOM 1927 C C . PRO C 2 18 ? 35.869 28.868 9.989 1.00 37.32 40 PRO C C 1
ATOM 1928 O O . PRO C 2 18 ? 36.658 29.645 9.438 1.00 38.33 40 PRO C O 1
ATOM 1932 N N . TYR C 2 19 ? 34.665 29.254 10.403 1.00 35.59 41 TYR C N 1
ATOM 1933 C CA . TYR C 2 19 ? 34.182 30.622 10.317 1.00 36.39 41 TYR C CA 1
ATOM 1934 C C . TYR C 2 19 ? 33.866 31.079 11.739 1.00 37.33 41 TYR C C 1
ATOM 1935 O O . TYR C 2 19 ? 33.731 30.253 12.648 1.00 36.87 41 TYR C O 1
ATOM 1944 N N . ASN C 2 20 ? 33.772 32.398 11.946 1.00 39.26 42 ASN C N 1
ATOM 1945 C CA . ASN C 2 20 ? 33.608 32.926 13.301 1.00 40.22 42 ASN C CA 1
ATOM 1946 C C . ASN C 2 20 ? 32.536 34.002 13.415 1.00 40.17 42 ASN C C 1
ATOM 1947 O O . ASN C 2 20 ? 32.442 34.652 14.468 1.00 40.23 42 ASN C O 1
ATOM 1952 N N . THR C 2 21 ? 31.722 34.203 12.383 1.00 36.86 43 THR C N 1
ATOM 1953 C CA . THR C 2 21 ? 30.662 35.196 12.423 1.00 35.78 43 THR C CA 1
ATOM 1954 C C . THR C 2 21 ? 29.394 34.592 11.848 1.00 35.89 43 THR C C 1
ATOM 1955 O O . THR C 2 21 ? 29.422 33.580 11.136 1.00 34.92 43 THR C O 1
ATOM 1959 N N . THR C 2 22 ? 28.282 35.263 12.131 1.00 34.52 44 THR C N 1
ATOM 1960 C CA . THR C 2 22 ? 26.970 34.831 11.682 1.00 34.36 44 THR C CA 1
ATOM 1961 C C . THR C 2 22 ? 26.102 36.061 11.471 1.00 37.30 44 THR C C 1
ATOM 1962 O O . THR C 2 22 ? 26.401 37.140 11.981 1.00 38.24 44 THR C O 1
ATOM 1966 N N . PHE C 2 23 ? 25.079 35.918 10.629 1.00 37.59 45 PHE C N 1
ATOM 1967 C CA . PHE C 2 23 ? 24.141 37.001 10.357 1.00 39.31 45 PHE C CA 1
ATOM 1968 C C . PHE C 2 23 ? 23.013 37.000 11.373 1.00 42.81 45 PHE C C 1
ATOM 1969 O O . PHE C 2 23 ? 22.340 35.982 11.559 1.00 42.69 45 PHE C O 1
ATOM 1977 N N . MET C 2 24 ? 22.747 38.160 11.964 1.00 43.38 46 MET C N 1
ATOM 1978 C CA . MET C 2 24 ? 21.731 38.263 13.006 1.00 44.54 46 MET C CA 1
ATOM 1979 C C . MET C 2 24 ? 20.817 39.417 12.627 1.00 45.84 46 MET C C 1
ATOM 1980 O O . MET C 2 24 ? 21.280 40.573 12.561 1.00 47.48 46 MET C O 1
ATOM 1985 N N . PRO C 2 25 ? 19.526 39.172 12.414 1.00 46.26 47 PRO C N 1
ATOM 1986 C CA . PRO C 2 25 ? 18.588 40.285 12.230 1.00 49.01 47 PRO C CA 1
ATOM 1987 C C . PRO C 2 25 ? 18.496 41.101 13.508 1.00 47.53 47 PRO C C 1
ATOM 1988 O O . PRO C 2 25 ? 18.474 40.541 14.607 1.00 48.59 47 PRO C O 1
ATOM 1992 N N . ASN C 2 26 ? 18.457 42.434 13.355 1.00 50.15 48 ASN C N 1
ATOM 1993 C CA . ASN C 2 26 ? 18.519 43.323 14.518 1.00 51.83 48 ASN C CA 1
ATOM 1994 C C . ASN C 2 26 ? 17.415 43.019 15.517 1.00 48.45 48 ASN C C 1
ATOM 1995 O O . ASN C 2 26 ? 17.669 42.940 16.726 1.00 50.13 48 ASN C O 1
ATOM 2000 N N . LEU C 2 27 ? 16.192 42.811 15.031 1.00 47.19 49 LEU C N 1
ATOM 2001 C CA . LEU C 2 27 ? 15.067 42.605 15.933 1.00 45.42 49 LEU C CA 1
ATOM 2002 C C . LEU C 2 27 ? 15.237 41.351 16.775 1.00 45.80 49 LEU C C 1
ATOM 2003 O O . LEU C 2 27 ? 14.650 41.257 17.859 1.00 42.67 49 LEU C O 1
ATOM 2008 N N . LEU C 2 28 ? 16.011 40.379 16.302 1.00 43.18 50 LEU C N 1
ATOM 2009 C CA . LEU C 2 28 ? 16.109 39.097 16.979 1.00 42.30 50 LEU C CA 1
ATOM 2010 C C . LEU C 2 28 ? 17.384 38.924 17.790 1.00 42.16 50 LEU C C 1
ATOM 2011 O O . LEU C 2 28 ? 17.526 37.903 18.458 1.00 41.85 50 LEU C O 1
ATOM 2016 N N . ASN C 2 29 ? 18.320 39.870 17.745 1.00 44.13 51 ASN C N 1
ATOM 2017 C CA . ASN C 2 29 ? 19.575 39.668 18.463 1.00 46.93 51 ASN C CA 1
ATOM 2018 C C . ASN C 2 29 ? 19.298 39.440 19.952 1.00 45.88 51 ASN C C 1
ATOM 2019 O O . ASN C 2 29 ? 18.352 39.999 20.511 1.00 43.43 51 ASN C O 1
ATOM 2024 N N . HIS C 2 30 ? 20.121 38.582 20.572 1.00 45.19 52 HIS C N 1
ATOM 2025 C CA . HIS C 2 30 ? 20.034 38.124 21.959 1.00 46.12 52 HIS C CA 1
ATOM 2026 C C . HIS C 2 30 ? 18.924 37.086 22.107 1.00 43.95 52 HIS C C 1
ATOM 2027 O O . HIS C 2 30 ? 19.157 35.992 22.629 1.00 44.10 52 HIS C O 1
ATOM 2034 N N . TYR C 2 31 ? 17.725 37.400 21.617 1.00 41.15 53 TYR C N 1
ATOM 2035 C CA . TYR C 2 31 ? 16.636 36.431 21.659 1.00 40.80 53 TYR C CA 1
ATOM 2036 C C . TYR C 2 31 ? 17.006 35.178 20.884 1.00 42.43 53 TYR C C 1
ATOM 2037 O O . TYR C 2 31 ? 16.713 34.053 21.316 1.00 40.95 53 TYR C O 1
ATOM 2046 N N . ASP C 2 32 ? 17.666 35.363 19.741 1.00 40.43 54 ASP C N 1
ATOM 2047 C CA . ASP C 2 32 ? 18.082 34.228 18.927 1.00 41.89 54 ASP C CA 1
ATOM 2048 C C . ASP C 2 32 ? 19.052 33.328 19.683 1.00 41.93 54 ASP C C 1
ATOM 2049 O O . ASP C 2 32 ? 18.883 32.107 19.713 1.00 41.74 54 ASP C O 1
ATOM 2054 N N . GLN C 2 33 ? 20.055 33.915 20.332 1.00 43.97 55 GLN C N 1
ATOM 2055 C CA . GLN C 2 33 ? 21.025 33.082 21.030 1.00 43.34 55 GLN C CA 1
ATOM 2056 C C . GLN C 2 33 ? 20.399 32.388 22.229 1.00 43.33 55 GLN C C 1
ATOM 2057 O O . GLN C 2 33 ? 20.794 31.263 22.559 1.00 41.34 55 GLN C O 1
ATOM 2063 N N . GLN C 2 34 ? 19.404 33.016 22.861 1.00 41.02 56 GLN C N 1
ATOM 2064 C CA . GLN C 2 34 ? 18.689 32.359 23.952 1.00 42.70 56 GLN C CA 1
ATOM 2065 C C . GLN C 2 34 ? 17.937 31.130 23.461 1.00 42.57 56 GLN C C 1
ATOM 2066 O O . GLN C 2 34 ? 17.986 30.065 24.088 1.00 40.70 56 GLN C O 1
ATOM 2072 N N . THR C 2 35 ? 17.227 31.265 22.336 1.00 41.44 57 THR C N 1
ATOM 2073 C CA . THR C 2 35 ? 16.489 30.136 21.778 1.00 41.24 57 THR C CA 1
ATOM 2074 C C . THR C 2 35 ? 17.438 29.064 21.253 1.00 41.29 57 THR C C 1
ATOM 2075 O O . THR C 2 35 ? 17.152 27.867 21.366 1.00 41.51 57 THR C O 1
ATOM 2079 N N . ALA C 2 36 ? 18.558 29.480 20.653 1.00 40.47 58 ALA C N 1
ATOM 2080 C CA . ALA C 2 36 ? 19.558 28.529 20.179 1.00 41.15 58 ALA C CA 1
ATOM 2081 C C . ALA C 2 36 ? 20.182 27.754 21.338 1.00 42.31 58 ALA C C 1
ATOM 2082 O O . ALA C 2 36 ? 20.303 26.528 21.280 1.00 41.45 58 ALA C O 1
ATOM 2084 N N . ALA C 2 37 ? 20.570 28.446 22.411 1.00 41.91 59 ALA C N 1
ATOM 2085 C CA . ALA C 2 37 ? 21.151 27.730 23.547 1.00 39.82 59 ALA C CA 1
ATOM 2086 C C . ALA C 2 37 ? 20.185 26.683 24.077 1.00 41.41 59 ALA C C 1
ATOM 2087 O O . ALA C 2 37 ? 20.586 25.561 24.408 1.00 45.01 59 ALA C O 1
ATOM 2089 N N . LEU C 2 38 ? 18.900 27.024 24.130 1.00 42.18 60 LEU C N 1
ATOM 2090 C CA . LEU C 2 38 ? 17.894 26.099 24.637 1.00 44.84 60 LEU C CA 1
ATOM 2091 C C . LEU C 2 38 ? 17.778 24.867 23.744 1.00 44.51 60 LEU C C 1
ATOM 2092 O O . LEU C 2 38 ? 17.650 23.740 24.239 1.00 43.92 60 LEU C O 1
ATOM 2097 N N . ALA C 2 39 ? 17.813 25.064 22.421 1.00 42.11 61 ALA C N 1
ATOM 2098 C CA . ALA C 2 39 ? 17.712 23.938 21.497 1.00 41.29 61 ALA C CA 1
ATOM 2099 C C . ALA C 2 39 ? 18.958 23.061 21.524 1.00 40.36 61 ALA C C 1
ATOM 2100 O O . ALA C 2 39 ? 18.859 21.848 21.327 1.00 42.27 61 ALA C O 1
ATOM 2102 N N . MET C 2 40 ? 20.132 23.644 21.764 1.00 39.30 62 MET C N 1
ATOM 2103 C CA . MET C 2 40 ? 21.388 22.902 21.711 1.00 39.85 62 MET C CA 1
ATOM 2104 C C . MET C 2 40 ? 21.742 22.201 23.018 1.00 43.39 62 MET C C 1
ATOM 2105 O O . MET C 2 40 ? 22.542 21.254 23.001 1.00 41.17 62 MET C O 1
ATOM 2110 N N . GLU C 2 41 ? 21.183 22.658 24.138 1.00 41.87 63 GLU C N 1
ATOM 2111 C CA . GLU C 2 41 ? 21.572 22.119 25.441 1.00 43.87 63 GLU C CA 1
ATOM 2112 C C . GLU C 2 41 ? 21.406 20.608 25.576 1.00 44.12 63 GLU C C 1
ATOM 2113 O O . GLU C 2 41 ? 22.293 19.977 26.176 1.00 44.11 63 GLU C O 1
ATOM 2119 N N . PRO C 2 42 ? 20.337 19.972 25.083 1.00 43.16 64 PRO C N 1
ATOM 2120 C CA . PRO C 2 42 ? 20.254 18.508 25.207 1.00 43.81 64 PRO C CA 1
ATOM 2121 C C . PRO C 2 42 ? 21.420 17.783 24.569 1.00 44.10 64 PRO C C 1
ATOM 2122 O O . PRO C 2 42 ? 21.734 16.659 24.981 1.00 44.23 64 PRO C O 1
ATOM 2126 N N . PHE C 2 43 ? 22.082 18.396 23.587 1.00 42.02 65 PHE C N 1
ATOM 2127 C CA . PHE C 2 43 ? 23.170 17.776 22.851 1.00 42.16 65 PHE C CA 1
ATOM 2128 C C . PHE C 2 43 ? 24.548 18.028 23.446 1.00 43.07 65 PHE C C 1
ATOM 2129 O O . PHE C 2 43 ? 25.542 17.588 22.859 1.00 41.27 65 PHE C O 1
ATOM 2137 N N . HIS C 2 44 ? 24.645 18.727 24.577 1.00 42.86 66 HIS C N 1
ATOM 2138 C CA . HIS C 2 44 ? 25.968 19.025 25.118 1.00 45.17 66 HIS C CA 1
ATOM 2139 C C . HIS C 2 44 ? 26.791 17.759 25.366 1.00 46.58 66 HIS C C 1
ATOM 2140 O O . HIS C 2 44 ? 27.996 17.773 25.058 1.00 46.38 66 HIS C O 1
ATOM 2147 N N . PRO C 2 45 ? 26.234 16.653 25.890 1.00 45.89 67 PRO C N 1
ATOM 2148 C CA . PRO C 2 45 ? 27.046 15.424 26.000 1.00 45.88 67 PRO C CA 1
ATOM 2149 C C . PRO C 2 45 ? 27.575 14.913 24.666 1.00 45.14 67 PRO C C 1
ATOM 2150 O O . PRO C 2 45 ? 28.713 14.422 24.611 1.00 44.49 67 PRO C O 1
ATOM 2154 N N . MET C 2 46 ? 26.791 15.011 23.587 1.00 41.92 68 MET C N 1
ATOM 2155 C CA . MET C 2 46 ? 27.280 14.550 22.288 1.00 43.35 68 MET C CA 1
ATOM 2156 C C . MET C 2 46 ? 28.519 15.333 21.873 1.00 44.24 68 MET C C 1
ATOM 2157 O O . MET C 2 46 ? 29.521 14.755 21.436 1.00 43.85 68 MET C O 1
ATOM 2162 N N . VAL C 2 47 ? 28.470 16.659 22.024 1.00 44.03 69 VAL C N 1
ATOM 2163 C CA . VAL C 2 47 ? 29.592 17.504 21.629 1.00 45.58 69 VAL C CA 1
ATOM 2164 C C . VAL C 2 47 ? 30.798 17.262 22.525 1.00 47.10 69 VAL C C 1
ATOM 2165 O O . VAL C 2 47 ? 31.933 17.162 22.041 1.00 47.89 69 VAL C O 1
ATOM 2169 N N . ASN C 2 48 ? 30.575 17.139 23.838 1.00 45.12 70 ASN C N 1
ATOM 2170 C CA . ASN C 2 48 ? 31.690 17.015 24.774 1.00 49.40 70 ASN C CA 1
ATOM 2171 C C . ASN C 2 48 ? 32.380 15.660 24.654 1.00 48.23 70 ASN C C 1
ATOM 2172 O O . ASN C 2 48 ? 33.615 15.583 24.665 1.00 48.17 70 ASN C O 1
ATOM 2177 N N . LEU C 2 49 ? 31.608 14.581 24.526 1.00 45.99 71 LEU C N 1
ATOM 2178 C CA . LEU C 2 49 ? 32.221 13.264 24.423 1.00 45.72 71 LEU C CA 1
ATOM 2179 C C . LEU C 2 49 ? 32.724 12.957 23.020 1.00 46.53 71 LEU C C 1
ATOM 2180 O O . LEU C 2 49 ? 33.517 12.025 22.858 1.00 47.41 71 LEU C O 1
ATOM 2185 N N . ASP C 2 50 ? 32.299 13.725 22.007 1.00 47.21 72 ASP C N 1
ATOM 2186 C CA . ASP C 2 50 ? 32.851 13.626 20.656 1.00 47.43 72 ASP C CA 1
ATOM 2187 C C . ASP C 2 50 ? 32.501 12.298 19.985 1.00 44.58 72 ASP C C 1
ATOM 2188 O O . ASP C 2 50 ? 33.375 11.594 19.483 1.00 46.19 72 ASP C O 1
ATOM 2193 N N . CYS C 2 51 ? 31.209 11.961 19.963 1.00 43.49 73 CYS C N 1
ATOM 2194 C CA . CYS C 2 51 ? 30.796 10.736 19.282 1.00 42.93 73 CYS C CA 1
ATOM 2195 C C . CYS C 2 51 ? 30.872 10.846 17.758 1.00 43.66 73 CYS C C 1
ATOM 2196 O O . CYS C 2 51 ? 30.936 9.817 17.078 1.00 41.82 73 CYS C O 1
ATOM 2199 N N . SER C 2 52 ? 30.869 12.053 17.196 1.00 43.96 74 SER C N 1
ATOM 2200 C CA . SER C 2 52 ? 30.903 12.166 15.744 1.00 43.58 74 SER C CA 1
ATOM 2201 C C . SER C 2 52 ? 31.629 13.436 15.333 1.00 43.69 74 SER C C 1
ATOM 2202 O O . SER C 2 52 ? 31.369 14.499 15.895 1.00 42.46 74 SER C O 1
ATOM 2205 N N . ARG C 2 53 ? 32.523 13.315 14.345 1.00 47.81 75 ARG C N 1
ATOM 2206 C CA . ARG C 2 53 ? 33.164 14.495 13.776 1.00 47.33 75 ARG C CA 1
ATOM 2207 C C . ARG C 2 53 ? 32.139 15.430 13.155 1.00 44.50 75 ARG C C 1
ATOM 2208 O O . ARG C 2 53 ? 32.359 16.645 13.088 1.00 43.81 75 ARG C O 1
ATOM 2216 N N . ASP C 2 54 ? 31.011 14.883 12.712 1.00 43.69 76 ASP C N 1
ATOM 2217 C CA . ASP C 2 54 ? 30.011 15.638 11.976 1.00 41.64 76 ASP C CA 1
ATOM 2218 C C . ASP C 2 54 ? 28.970 16.304 12.860 1.00 39.95 76 ASP C C 1
ATOM 2219 O O . ASP C 2 54 ? 28.172 17.102 12.353 1.00 36.96 76 ASP C O 1
ATOM 2224 N N . PHE C 2 55 ? 28.931 15.993 14.160 1.00 38.71 77 PHE C N 1
ATOM 2225 C CA . PHE C 2 55 ? 27.820 16.476 14.965 1.00 37.74 77 PHE C CA 1
ATOM 2226 C C . PHE C 2 55 ? 27.905 17.979 15.210 1.00 36.69 77 PHE C C 1
ATOM 2227 O O . PHE C 2 55 ? 26.923 18.702 15.011 1.00 37.56 77 PHE C O 1
ATOM 2235 N N . ARG C 2 56 ? 29.040 18.462 15.710 1.00 35.36 78 ARG C N 1
ATOM 2236 C CA . ARG C 2 56 ? 29.150 19.892 15.979 1.00 36.99 78 ARG C CA 1
ATOM 2237 C C . ARG C 2 56 ? 29.008 20.732 14.721 1.00 36.40 78 ARG C C 1
ATOM 2238 O O . ARG C 2 56 ? 28.318 21.764 14.784 1.00 35.90 78 ARG C O 1
ATOM 2246 N N . PRO C 2 57 ? 29.628 20.384 13.587 1.00 36.29 79 PRO C N 1
ATOM 2247 C CA . PRO C 2 57 ? 29.358 21.147 12.352 1.00 35.13 79 PRO C CA 1
ATOM 2248 C C . PRO C 2 57 ? 27.886 21.192 11.984 1.00 33.82 79 PRO C C 1
ATOM 2249 O O . PRO C 2 57 ? 27.380 22.246 11.577 1.00 34.31 79 PRO C O 1
ATOM 2253 N N . PHE C 2 58 ? 27.180 20.071 12.132 1.00 34.98 80 PHE C N 1
ATOM 2254 C CA . PHE C 2 58 ? 25.759 20.037 11.804 1.00 34.55 80 PHE C CA 1
ATOM 2255 C C . PHE C 2 58 ? 24.953 20.941 12.725 1.00 35.69 80 PHE C C 1
ATOM 2256 O O . PHE C 2 58 ? 24.133 21.740 12.257 1.00 33.46 80 PHE C O 1
ATOM 2264 N N . LEU C 2 59 ? 25.156 20.815 14.048 1.00 34.25 81 LEU C N 1
ATOM 2265 C CA . LEU C 2 59 ? 24.420 21.639 15.003 1.00 35.02 81 LEU C CA 1
ATOM 2266 C C . LEU C 2 59 ? 24.711 23.123 14.795 1.00 33.79 81 LEU C C 1
ATOM 2267 O O . LEU C 2 59 ? 23.794 23.953 14.755 1.00 33.99 81 LEU C O 1
ATOM 2272 N N . CYS C 2 60 ? 25.983 23.480 14.625 1.00 33.77 82 CYS C N 1
ATOM 2273 C CA . CYS C 2 60 ? 26.304 24.886 14.430 1.00 32.79 82 CYS C CA 1
ATOM 2274 C C . CYS C 2 60 ? 25.859 25.402 13.061 1.00 32.47 82 CYS C C 1
ATOM 2275 O O . CYS C 2 60 ? 25.638 26.605 12.912 1.00 31.26 82 CYS C O 1
ATOM 2278 N N . ALA C 2 61 ? 25.695 24.529 12.069 1.00 31.38 83 ALA C N 1
ATOM 2279 C CA . ALA C 2 61 ? 25.117 24.982 10.805 1.00 31.68 83 ALA C CA 1
ATOM 2280 C C . ALA C 2 61 ? 23.690 25.457 11.002 1.00 33.08 83 ALA C C 1
ATOM 2281 O O . ALA C 2 61 ? 23.256 26.408 10.349 1.00 33.07 83 ALA C O 1
ATOM 2283 N N . LEU C 2 62 ? 22.954 24.833 11.926 1.00 33.19 84 LEU C N 1
ATOM 2284 C CA . LEU C 2 62 ? 21.568 25.233 12.144 1.00 34.33 84 LEU C CA 1
ATOM 2285 C C . LEU C 2 62 ? 21.465 26.466 13.034 1.00 34.98 84 LEU C C 1
ATOM 2286 O O . LEU C 2 62 ? 20.624 27.343 12.797 1.00 33.57 84 LEU C O 1
ATOM 2291 N N . TYR C 2 63 ? 22.287 26.543 14.080 1.00 34.20 85 TYR C N 1
ATOM 2292 C CA . TYR C 2 63 ? 22.117 27.593 15.076 1.00 34.78 85 TYR C CA 1
ATOM 2293 C C . TYR C 2 63 ? 23.127 28.727 14.984 1.00 35.96 85 TYR C C 1
ATOM 2294 O O . TYR C 2 63 ? 22.887 29.791 15.563 1.00 38.33 85 TYR C O 1
ATOM 2303 N N . ALA C 2 64 ? 24.246 28.544 14.288 1.00 33.11 86 ALA C N 1
ATOM 2304 C CA . ALA C 2 64 ? 25.205 29.630 14.068 1.00 32.54 86 ALA C CA 1
ATOM 2305 C C . ALA C 2 64 ? 25.752 29.518 12.648 1.00 33.15 86 ALA C C 1
ATOM 2306 O O . ALA C 2 64 ? 26.950 29.302 12.446 1.00 32.31 86 ALA C O 1
ATOM 2308 N N . PRO C 2 65 ? 24.887 29.649 11.637 1.00 32.16 87 PRO C N 1
ATOM 2309 C CA . PRO C 2 65 ? 25.335 29.454 10.249 1.00 33.08 87 PRO C CA 1
ATOM 2310 C C . PRO C 2 65 ? 26.299 30.536 9.788 1.00 31.26 87 PRO C C 1
ATOM 2311 O O . PRO C 2 65 ? 26.315 31.667 10.283 1.00 31.39 87 PRO C O 1
ATOM 2315 N N . ILE C 2 66 ? 27.103 30.168 8.789 1.00 30.49 88 ILE C N 1
ATOM 2316 C CA . ILE C 2 66 ? 28.066 31.106 8.225 1.00 31.78 88 ILE C CA 1
ATOM 2317 C C . ILE C 2 66 ? 27.369 32.371 7.730 1.00 31.87 88 ILE C C 1
ATOM 2318 O O . ILE C 2 66 ? 26.256 32.332 7.183 1.00 31.16 88 ILE C O 1
ATOM 2323 N N . CYS C 2 67 ? 28.021 33.510 7.934 1.00 31.37 89 CYS C N 1
ATOM 2324 C CA . CYS C 2 67 ? 27.462 34.794 7.518 1.00 31.85 89 CYS C CA 1
ATOM 2325 C C . CYS C 2 67 ? 27.610 34.965 6.012 1.00 31.27 89 CYS C C 1
ATOM 2326 O O . CYS C 2 67 ? 28.722 34.877 5.489 1.00 31.91 89 CYS C O 1
ATOM 2329 N N . MET C 2 68 ? 26.497 35.219 5.325 1.00 30.96 90 MET C N 1
ATOM 2330 C CA . MET C 2 68 ? 26.464 35.383 3.873 1.00 30.93 90 MET C CA 1
ATOM 2331 C C . MET C 2 68 ? 26.044 36.800 3.505 1.00 31.84 90 MET C C 1
ATOM 2332 O O . MET C 2 68 ? 25.366 37.489 4.272 1.00 32.66 90 MET C O 1
ATOM 2337 N N . GLU C 2 69 ? 26.445 37.221 2.303 1.00 33.80 91 GLU C N 1
ATOM 2338 C CA . GLU C 2 69 ? 25.932 38.449 1.716 1.00 34.74 91 GLU C CA 1
ATOM 2339 C C . GLU C 2 69 ? 24.409 38.445 1.784 1.00 34.62 91 GLU C C 1
ATOM 2340 O O . GLU C 2 69 ? 23.770 37.428 1.500 1.00 33.14 91 GLU C O 1
ATOM 2346 N N . TYR C 2 70 ? 23.833 39.574 2.203 1.00 36.88 92 TYR C N 1
ATOM 2347 C CA . TYR C 2 70 ? 22.384 39.754 2.326 1.00 37.21 92 TYR C CA 1
ATOM 2348 C C . TYR C 2 70 ? 21.738 38.808 3.335 1.00 38.79 92 TYR C C 1
ATOM 2349 O O . TYR C 2 70 ? 20.521 38.602 3.296 1.00 39.72 92 TYR C O 1
ATOM 2358 N N . GLY C 2 71 ? 22.524 38.226 4.238 1.00 34.83 93 GLY C N 1
ATOM 2359 C CA . GLY C 2 71 ? 21.976 37.288 5.208 1.00 36.75 93 GLY C CA 1
ATOM 2360 C C . GLY C 2 71 ? 21.354 36.045 4.603 1.00 35.27 93 GLY C C 1
ATOM 2361 O O . GLY C 2 71 ? 20.467 35.441 5.221 1.00 34.01 93 GLY C O 1
ATOM 2362 N N . ARG C 2 72 ? 21.839 35.602 3.443 1.00 32.12 94 ARG C N 1
ATOM 2363 C CA . ARG C 2 72 ? 21.247 34.433 2.803 1.00 31.83 94 ARG C CA 1
ATOM 2364 C C . ARG C 2 72 ? 21.355 33.194 3.687 1.00 33.37 94 ARG C C 1
ATOM 2365 O O . ARG C 2 72 ? 22.328 33.008 4.425 1.00 32.73 94 ARG C O 1
ATOM 2373 N N . VAL C 2 73 ? 20.314 32.362 3.612 1.00 32.15 95 VAL C N 1
ATOM 2374 C CA . VAL C 2 73 ? 20.233 31.124 4.364 1.00 32.38 95 VAL C CA 1
ATOM 2375 C C . VAL C 2 73 ? 21.155 30.083 3.746 1.00 34.01 95 VAL C C 1
ATOM 2376 O O . VAL C 2 73 ? 21.230 29.945 2.513 1.00 31.16 95 VAL C O 1
ATOM 2380 N N . THR C 2 74 ? 21.883 29.359 4.597 1.00 30.71 96 THR C N 1
ATOM 2381 C CA . THR C 2 74 ? 22.604 28.156 4.202 1.00 30.64 96 THR C CA 1
ATOM 2382 C C . THR C 2 74 ? 22.150 26.982 5.066 1.00 31.06 96 THR C C 1
ATOM 2383 O O . THR C 2 74 ? 21.615 27.160 6.168 1.00 32.90 96 THR C O 1
ATOM 2387 N N . LEU C 2 75 ? 22.348 25.773 4.546 1.00 31.48 97 LEU C N 1
ATOM 2388 C CA . LEU C 2 75 ? 21.971 24.539 5.226 1.00 31.27 97 LEU C CA 1
ATOM 2389 C C . LEU C 2 75 ? 23.079 23.504 5.095 1.00 32.15 97 LEU C C 1
ATOM 2390 O O . LEU C 2 75 ? 23.800 23.484 4.087 1.00 31.92 97 LEU C O 1
ATOM 2395 N N . PRO C 2 76 ? 23.215 22.616 6.077 1.00 31.48 98 PRO C N 1
ATOM 2396 C CA . PRO C 2 76 ? 24.121 21.476 5.928 1.00 30.93 98 PRO C CA 1
ATOM 2397 C C . PRO C 2 76 ? 23.508 20.390 5.052 1.00 31.43 98 PRO C C 1
ATOM 2398 O O . PRO C 2 76 ? 22.288 20.262 4.936 1.00 32.44 98 PRO C O 1
ATOM 2402 N N . CYS C 2 77 ? 24.383 19.573 4.472 1.00 30.60 99 CYS C N 1
ATOM 2403 C CA . CYS C 2 77 ? 23.934 18.504 3.582 1.00 34.78 99 CYS C CA 1
ATOM 2404 C C . CYS C 2 77 ? 23.296 17.362 4.368 1.00 36.27 99 CYS C C 1
ATOM 2405 O O . CYS C 2 77 ? 23.657 17.088 5.518 1.00 33.61 99 CYS C O 1
ATOM 2408 N N . ARG C 2 78 ? 22.351 16.674 3.715 1.00 34.34 100 ARG C N 1
ATOM 2409 C CA . ARG C 2 78 ? 21.690 15.522 4.333 1.00 37.30 100 ARG C CA 1
ATOM 2410 C C . ARG C 2 78 ? 22.693 14.478 4.813 1.00 38.51 100 ARG C C 1
ATOM 2411 O O . ARG C 2 78 ? 22.518 13.882 5.886 1.00 38.47 100 ARG C O 1
ATOM 2419 N N . ARG C 2 79 ? 23.748 14.227 4.029 1.00 39.27 101 ARG C N 1
ATOM 2420 C CA . ARG C 2 79 ? 24.713 13.198 4.422 1.00 42.26 101 ARG C CA 1
ATOM 2421 C C . ARG C 2 79 ? 25.388 13.539 5.746 1.00 39.10 101 ARG C C 1
ATOM 2422 O O . ARG C 2 79 ? 25.720 12.640 6.533 1.00 39.54 101 ARG C O 1
ATOM 2430 N N . LEU C 2 80 ? 25.649 14.827 5.984 1.00 36.79 102 LEU C N 1
ATOM 2431 C CA . LEU C 2 80 ? 26.213 15.252 7.266 1.00 37.90 102 LEU C CA 1
ATOM 2432 C C . LEU C 2 80 ? 25.262 14.937 8.411 1.00 38.98 102 LEU C C 1
ATOM 2433 O O . LEU C 2 80 ? 25.672 14.407 9.454 1.00 38.85 102 LEU C O 1
ATOM 2438 N N . CYS C 2 81 ? 23.990 15.305 8.247 1.00 36.68 103 CYS C N 1
ATOM 2439 C CA . CYS C 2 81 ? 22.979 14.989 9.247 1.00 37.69 103 CYS C CA 1
ATOM 2440 C C . CYS C 2 81 ? 22.937 13.489 9.514 1.00 38.96 103 CYS C C 1
ATOM 2441 O O . CYS C 2 81 ? 22.902 13.052 10.673 1.00 41.01 103 CYS C O 1
ATOM 2444 N N . GLN C 2 82 ? 22.932 12.683 8.443 1.00 38.87 104 GLN C N 1
ATOM 2445 C CA . GLN C 2 82 ? 22.779 11.237 8.598 1.00 41.15 104 GLN C CA 1
ATOM 2446 C C . GLN C 2 82 ? 23.947 10.619 9.357 1.00 41.00 104 GLN C C 1
ATOM 2447 O O . GLN C 2 82 ? 23.750 9.736 10.203 1.00 40.23 104 GLN C O 1
ATOM 2453 N N . ARG C 2 83 ? 25.175 11.031 9.038 1.00 40.98 105 ARG C N 1
ATOM 2454 C CA . ARG C 2 83 ? 26.329 10.466 9.729 1.00 42.69 105 ARG C CA 1
ATOM 2455 C C . ARG C 2 83 ? 26.407 10.944 11.177 1.00 42.66 105 ARG C C 1
ATOM 2456 O O . ARG C 2 83 ? 26.741 10.163 12.078 1.00 41.69 105 ARG C O 1
ATOM 2464 N N . ALA C 2 84 ? 26.143 12.228 11.420 1.00 40.83 106 ALA C N 1
ATOM 2465 C CA . ALA C 2 84 ? 26.118 12.710 12.798 1.00 40.38 106 ALA C CA 1
ATOM 2466 C C . ALA C 2 84 ? 25.093 11.942 13.621 1.00 40.75 106 ALA C C 1
ATOM 2467 O O . ALA C 2 84 ? 25.369 11.552 14.765 1.00 39.82 106 ALA C O 1
ATOM 2469 N N . TYR C 2 85 ? 23.915 11.690 13.047 1.00 39.80 107 TYR C N 1
ATOM 2470 C CA . TYR C 2 85 ? 22.885 10.953 13.773 1.00 41.51 107 TYR C CA 1
ATOM 2471 C C . TYR C 2 85 ? 23.331 9.524 14.076 1.00 42.13 107 TYR C C 1
ATOM 2472 O O . TYR C 2 85 ? 23.260 9.073 15.225 1.00 41.89 107 TYR C O 1
ATOM 2481 N N . SER C 2 86 ? 23.764 8.780 13.048 1.00 41.16 108 SER C N 1
ATOM 2482 C CA . SER C 2 86 ? 24.116 7.375 13.268 1.00 40.78 108 SER C CA 1
ATOM 2483 C C . SER C 2 86 ? 25.287 7.238 14.235 1.00 41.27 108 SER C C 1
ATOM 2484 O O . SER C 2 86 ? 25.274 6.364 15.110 1.00 42.37 108 SER C O 1
ATOM 2487 N N . GLU C 2 87 ? 26.305 8.099 14.109 1.00 39.77 109 GLU C N 1
ATOM 2488 C CA . GLU C 2 87 ? 27.492 7.947 14.949 1.00 41.74 109 GLU C CA 1
ATOM 2489 C C . GLU C 2 87 ? 27.225 8.342 16.399 1.00 41.79 109 GLU C C 1
ATOM 2490 O O . GLU C 2 87 ? 27.883 7.825 17.314 1.00 41.63 109 GLU C O 1
ATOM 2496 N N . CYS C 2 88 ? 26.260 9.226 16.641 1.00 38.72 110 CYS C N 1
ATOM 2497 C CA . CYS C 2 88 ? 25.939 9.630 18.002 1.00 41.53 110 CYS C CA 1
ATOM 2498 C C . CYS C 2 88 ? 24.683 8.956 18.548 1.00 40.02 110 CYS C C 1
ATOM 2499 O O . CYS C 2 88 ? 24.261 9.279 19.662 1.00 39.37 110 CYS C O 1
ATOM 2502 N N . SER C 2 89 ? 24.074 8.026 17.805 1.00 39.73 111 SER C N 1
ATOM 2503 C CA . SER C 2 89 ? 22.778 7.515 18.241 1.00 40.76 111 SER C CA 1
ATOM 2504 C C . SER C 2 89 ? 22.896 6.664 19.504 1.00 39.85 111 SER C C 1
ATOM 2505 O O . SER C 2 89 ? 21.989 6.690 20.342 1.00 40.04 111 SER C O 1
ATOM 2508 N N . LYS C 2 90 ? 23.996 5.923 19.667 1.00 38.37 112 LYS C N 1
ATOM 2509 C CA . LYS C 2 90 ? 24.161 5.126 20.887 1.00 39.38 112 LYS C CA 1
ATOM 2510 C C . LYS C 2 90 ? 24.207 6.018 22.122 1.00 40.54 112 LYS C C 1
ATOM 2511 O O . LYS C 2 90 ? 23.554 5.738 23.138 1.00 39.65 112 LYS C O 1
ATOM 2517 N N . LEU C 2 91 ? 24.986 7.097 22.056 1.00 39.47 113 LEU C N 1
ATOM 2518 C CA . LEU C 2 91 ? 25.099 7.996 23.199 1.00 40.10 113 LEU C CA 1
ATOM 2519 C C . LEU C 2 91 ? 23.809 8.770 23.436 1.00 39.89 113 LEU C C 1
ATOM 2520 O O . LEU C 2 91 ? 23.423 8.997 24.590 1.00 39.98 113 LEU C O 1
ATOM 2525 N N . MET C 2 92 ? 23.142 9.214 22.360 1.00 38.79 114 MET C N 1
ATOM 2526 C CA . MET C 2 92 ? 21.871 9.913 22.526 1.00 38.50 114 MET C CA 1
ATOM 2527 C C . MET C 2 92 ? 20.831 9.020 23.196 1.00 40.90 114 MET C C 1
ATOM 2528 O O . MET C 2 92 ? 20.068 9.479 24.055 1.00 41.72 114 MET C O 1
ATOM 2533 N N . GLU C 2 93 ? 20.782 7.743 22.822 1.00 39.64 115 GLU C N 1
ATOM 2534 C CA . GLU C 2 93 ? 19.820 6.854 23.464 1.00 43.27 115 GLU C CA 1
ATOM 2535 C C . GLU C 2 93 ? 20.176 6.626 24.928 1.00 42.59 115 GLU C C 1
ATOM 2536 O O . GLU C 2 93 ? 19.289 6.630 25.788 1.00 42.56 115 GLU C O 1
ATOM 2542 N N . MET C 2 94 ? 21.471 6.519 25.235 1.00 41.09 116 MET C N 1
ATOM 2543 C CA . MET C 2 94 ? 21.897 6.334 26.616 1.00 39.93 116 MET C CA 1
ATOM 2544 C C . MET C 2 94 ? 21.491 7.523 27.470 1.00 41.75 116 MET C C 1
ATOM 2545 O O . MET C 2 94 ? 21.210 7.374 28.661 1.00 41.32 116 MET C O 1
ATOM 2550 N N . PHE C 2 95 ? 21.400 8.706 26.869 1.00 41.57 117 PHE C N 1
ATOM 2551 C CA . PHE C 2 95 ? 21.036 9.890 27.619 1.00 42.76 117 PHE C CA 1
ATOM 2552 C C . PHE C 2 95 ? 19.643 10.393 27.281 1.00 40.87 117 PHE C C 1
ATOM 2553 O O . PHE C 2 95 ? 19.259 11.463 27.756 1.00 43.41 117 PHE C O 1
ATOM 2561 N N . GLY C 2 96 ? 18.849 9.605 26.561 1.00 41.18 118 GLY C N 1
ATOM 2562 C CA . GLY C 2 96 ? 17.450 9.955 26.367 1.00 41.92 118 GLY C CA 1
ATOM 2563 C C . GLY C 2 96 ? 17.268 11.253 25.608 1.00 43.24 118 GLY C C 1
ATOM 2564 O O . GLY C 2 96 ? 16.341 12.017 25.897 1.00 43.16 118 GLY C O 1
ATOM 2565 N N . VAL C 2 97 ? 18.145 11.516 24.649 1.00 42.21 119 VAL C N 1
ATOM 2566 C CA . VAL C 2 97 ? 18.119 12.767 23.886 1.00 42.59 119 VAL C CA 1
ATOM 2567 C C . VAL C 2 97 ? 17.262 12.536 22.649 1.00 44.78 119 VAL C C 1
ATOM 2568 O O . VAL C 2 97 ? 17.657 11.757 21.769 1.00 44.20 119 VAL C O 1
ATOM 2572 N N . PRO C 2 98 ? 16.097 13.174 22.536 1.00 45.86 120 PRO C N 1
ATOM 2573 C CA . PRO C 2 98 ? 15.270 12.998 21.340 1.00 47.27 120 PRO C CA 1
ATOM 2574 C C . PRO C 2 98 ? 15.836 13.754 20.143 1.00 46.33 120 PRO C C 1
ATOM 2575 O O . PRO C 2 98 ? 16.535 14.762 20.282 1.00 46.10 120 PRO C O 1
ATOM 2579 N N . TRP C 2 99 ? 15.547 13.227 18.954 1.00 47.99 121 TRP C N 1
ATOM 2580 C CA . TRP C 2 99 ? 15.940 13.874 17.705 1.00 47.86 121 TRP C CA 1
ATOM 2581 C C . TRP C 2 99 ? 14.812 14.792 17.253 1.00 48.64 121 TRP C C 1
ATOM 2582 O O . TRP C 2 99 ? 13.754 14.293 16.833 1.00 48.97 121 TRP C O 1
ATOM 2593 N N . PRO C 2 100 ? 14.991 16.114 17.292 1.00 48.17 122 PRO C N 1
ATOM 2594 C CA . PRO C 2 100 ? 13.889 17.037 16.990 1.00 48.77 122 PRO C CA 1
ATOM 2595 C C . PRO C 2 100 ? 13.362 16.884 15.571 1.00 50.13 122 PRO C C 1
ATOM 2596 O O . PRO C 2 100 ? 14.047 16.396 14.667 1.00 48.02 122 PRO C O 1
ATOM 2600 N N . GLU C 2 101 ? 12.106 17.309 15.395 1.00 51.57 123 GLU C N 1
ATOM 2601 C CA . GLU C 2 101 ? 11.490 17.322 14.069 1.00 54.11 123 GLU C CA 1
ATOM 2602 C C . GLU C 2 101 ? 12.314 18.123 13.066 1.00 51.29 123 GLU C C 1
ATOM 2603 O O . GLU C 2 101 ? 12.512 17.682 11.928 1.00 52.32 123 GLU C O 1
ATOM 2609 N N . ASP C 2 102 ? 12.822 19.291 13.466 1.00 51.48 124 ASP C N 1
ATOM 2610 C CA . ASP C 2 102 ? 13.565 20.109 12.511 1.00 50.54 124 ASP C CA 1
ATOM 2611 C C . ASP C 2 102 ? 14.970 19.588 12.236 1.00 49.19 124 ASP C C 1
ATOM 2612 O O . ASP C 2 102 ? 15.717 20.232 11.490 1.00 45.65 124 ASP C O 1
ATOM 2617 N N . MET C 2 103 ? 15.345 18.440 12.795 1.00 45.62 125 MET C N 1
ATOM 2618 C CA . MET C 2 103 ? 16.615 17.811 12.473 1.00 44.30 125 MET C CA 1
ATOM 2619 C C . MET C 2 103 ? 16.451 16.520 11.683 1.00 43.45 125 MET C C 1
ATOM 2620 O O . MET C 2 103 ? 17.451 15.837 11.434 1.00 42.14 125 MET C O 1
ATOM 2625 N N . GLU C 2 104 ? 15.226 16.160 11.290 1.00 43.08 126 GLU C N 1
ATOM 2626 C CA . GLU C 2 104 ? 15.020 14.932 10.529 1.00 44.78 126 GLU C CA 1
ATOM 2627 C C . GLU C 2 104 ? 15.839 14.983 9.248 1.00 44.71 126 GLU C C 1
ATOM 2628 O O . GLU C 2 104 ? 15.669 15.897 8.435 1.00 42.06 126 GLU C O 1
ATOM 2634 N N . CYS C 2 105 ? 16.718 13.998 9.051 1.00 42.41 127 CYS C N 1
ATOM 2635 C CA . CYS C 2 105 ? 17.741 14.171 8.019 1.00 40.29 127 CYS C CA 1
ATOM 2636 C C . CYS C 2 105 ? 17.162 14.152 6.614 1.00 42.19 127 CYS C C 1
ATOM 2637 O O . CYS C 2 105 ? 17.690 14.838 5.729 1.00 39.32 127 CYS C O 1
ATOM 2640 N N . SER C 2 106 ? 16.066 13.417 6.391 1.00 41.23 128 SER C N 1
ATOM 2641 C CA . SER C 2 106 ? 15.477 13.371 5.054 1.00 42.49 128 SER C CA 1
ATOM 2642 C C . SER C 2 106 ? 15.033 14.741 4.555 1.00 41.57 128 SER C C 1
ATOM 2643 O O . SER C 2 106 ? 14.907 14.928 3.336 1.00 42.57 128 SER C O 1
ATOM 2646 N N . ARG C 2 107 ? 14.798 15.700 5.458 1.00 41.36 129 ARG C N 1
ATOM 2647 C CA . ARG C 2 107 ? 14.385 17.050 5.077 1.00 42.00 129 ARG C CA 1
ATOM 2648 C C . ARG C 2 107 ? 15.529 17.908 4.541 1.00 41.29 129 ARG C C 1
ATOM 2649 O O . ARG C 2 107 ? 15.266 18.949 3.916 1.00 40.44 129 ARG C O 1
ATOM 2657 N N . PHE C 2 108 ? 16.774 17.488 4.716 1.00 39.99 130 PHE C N 1
ATOM 2658 C CA . PHE C 2 108 ? 17.909 18.316 4.338 1.00 37.88 130 PHE C CA 1
ATOM 2659 C C . PHE C 2 108 ? 18.320 18.069 2.901 1.00 36.82 130 PHE C C 1
ATOM 2660 O O . PHE C 2 108 ? 17.959 17.055 2.299 1.00 37.51 130 PHE C O 1
ATOM 2668 N N . PRO C 2 109 ? 19.043 19.015 2.312 1.00 35.59 131 PRO C N 1
ATOM 2669 C CA . PRO C 2 109 ? 19.313 18.940 0.871 1.00 36.29 131 PRO C CA 1
ATOM 2670 C C . PRO C 2 109 ? 20.252 17.802 0.521 1.00 37.47 131 PRO C C 1
ATOM 2671 O O . PRO C 2 109 ? 21.157 17.450 1.284 1.00 36.30 131 PRO C O 1
ATOM 2675 N N . ASP C 2 110 ? 20.068 17.264 -0.693 1.00 37.51 132 ASP C N 1
ATOM 2676 C CA . ASP C 2 110 ? 20.972 16.243 -1.198 1.00 38.65 132 ASP C CA 1
ATOM 2677 C C . ASP C 2 110 ? 22.329 16.813 -1.558 1.00 37.59 132 ASP C C 1
ATOM 2678 O O . ASP C 2 110 ? 23.255 16.040 -1.832 1.00 37.48 132 ASP C O 1
ATOM 2683 N N . CYS C 2 111 ? 22.460 18.140 -1.584 1.00 34.95 133 CYS C N 1
ATOM 2684 C CA . CYS C 2 111 ? 23.697 18.796 -1.998 1.00 34.26 133 CYS C CA 1
ATOM 2685 C C . CYS C 2 111 ? 24.106 18.365 -3.409 1.00 35.67 133 CYS C C 1
ATOM 2686 O O . CYS C 2 111 ? 25.263 18.045 -3.693 1.00 33.87 133 CYS C O 1
ATOM 2689 N N . ASP C 2 112 ? 23.133 18.390 -4.313 1.00 35.83 134 ASP C N 1
ATOM 2690 C CA . ASP C 2 112 ? 23.408 18.098 -5.718 1.00 38.19 134 ASP C CA 1
ATOM 2691 C C . ASP C 2 112 ? 22.798 19.134 -6.651 1.00 37.61 134 ASP C C 1
ATOM 2692 O O . ASP C 2 112 ? 22.585 18.842 -7.835 1.00 38.66 134 ASP C O 1
ATOM 2697 N N . GLU C 2 113 ? 22.540 20.340 -6.161 1.00 36.14 135 GLU C N 1
ATOM 2698 C CA . GLU C 2 113 ? 21.977 21.386 -7.007 1.00 36.60 135 GLU C CA 1
ATOM 2699 C C . GLU C 2 113 ? 23.090 22.183 -7.676 1.00 34.03 135 GLU C C 1
ATOM 2700 O O . GLU C 2 113 ? 24.188 22.303 -7.129 1.00 33.89 135 GLU C O 1
ATOM 2706 N N . PRO C 2 114 ? 22.864 22.731 -8.873 1.00 33.87 136 PRO C N 1
ATOM 2707 C CA . PRO C 2 114 ? 23.914 23.525 -9.522 1.00 33.21 136 PRO C CA 1
ATOM 2708 C C . PRO C 2 114 ? 24.311 24.730 -8.680 1.00 31.13 136 PRO C C 1
ATOM 2709 O O . PRO C 2 114 ? 23.461 25.433 -8.129 1.00 31.83 136 PRO C O 1
ATOM 2713 N N . TYR C 2 115 ? 25.614 24.987 -8.633 1.00 31.02 137 TYR C N 1
ATOM 2714 C CA . TYR C 2 115 ? 26.175 26.202 -8.057 1.00 29.66 137 TYR C CA 1
ATOM 2715 C C . TYR C 2 115 ? 25.342 27.418 -8.459 1.00 32.07 137 TYR C C 1
ATOM 2716 O O . TYR C 2 115 ? 25.007 27.583 -9.649 1.00 30.83 137 TYR C O 1
ATOM 2725 N N . PRO C 2 116 ? 25.013 28.313 -7.518 1.00 29.74 138 PRO C N 1
ATOM 2726 C CA . PRO C 2 116 ? 25.458 28.333 -6.118 1.00 29.87 138 PRO C CA 1
ATOM 2727 C C . PRO C 2 116 ? 24.575 27.555 -5.140 1.00 31.45 138 PRO C C 1
ATOM 2728 O O . PRO C 2 116 ? 24.811 27.650 -3.916 1.00 30.38 138 PRO C O 1
ATOM 2732 N N . GLY C 2 117 ? 23.571 26.833 -5.647 1.00 31.01 139 GLY C N 1
ATOM 2733 C CA . GLY C 2 117 ? 22.685 26.085 -4.755 1.00 31.85 139 GLY C CA 1
ATOM 2734 C C . GLY C 2 117 ? 23.428 25.091 -3.883 1.00 33.03 139 GLY C C 1
ATOM 2735 O O . GLY C 2 117 ? 23.130 24.943 -2.690 1.00 31.16 139 GLY C O 1
ATOM 2736 N N . THR C 2 118 ? 24.378 24.374 -4.464 1.00 32.38 140 THR C N 1
ATOM 2737 C CA . THR C 2 118 ? 25.361 23.609 -3.707 1.00 31.11 140 THR C CA 1
ATOM 2738 C C . THR C 2 118 ? 26.730 24.143 -4.094 1.00 32.53 140 THR C C 1
ATOM 2739 O O . THR C 2 118 ? 26.995 24.394 -5.278 1.00 31.06 140 THR C O 1
ATOM 2743 N N . LEU C 2 119 ? 27.591 24.363 -3.102 1.00 28.92 141 LEU C N 1
ATOM 2744 C CA . LEU C 2 119 ? 28.934 24.814 -3.411 1.00 29.69 141 LEU C CA 1
ATOM 2745 C C . LEU C 2 119 ? 29.887 24.354 -2.317 1.00 29.54 141 LEU C C 1
ATOM 2746 O O . LEU C 2 119 ? 29.477 23.914 -1.235 1.00 30.52 141 LEU C O 1
ATOM 2751 N N . GLU C 2 120 ? 31.172 24.482 -2.615 1.00 29.64 142 GLU C N 1
ATOM 2752 C CA . GLU C 2 120 ? 32.250 24.259 -1.661 1.00 30.48 142 GLU C CA 1
ATOM 2753 C C . GLU C 2 120 ? 32.796 25.610 -1.219 1.00 30.60 142 GLU C C 1
ATOM 2754 O O . GLU C 2 120 ? 33.018 26.497 -2.046 1.00 29.09 142 GLU C O 1
ATOM 2760 N N . VAL C 2 121 ? 33.011 25.776 0.086 1.00 29.70 143 VAL C N 1
ATOM 2761 C CA . VAL C 2 121 ? 33.685 26.954 0.617 1.00 30.46 143 VAL C CA 1
ATOM 2762 C C . VAL C 2 121 ? 35.080 26.529 1.045 1.00 32.11 143 VAL C C 1
ATOM 2763 O O . VAL C 2 121 ? 35.240 25.522 1.743 1.00 32.53 143 VAL C O 1
ATOM 2767 N N . LEU C 2 122 ? 36.081 27.288 0.628 1.00 32.31 144 LEU C N 1
ATOM 2768 C CA . LEU C 2 122 ? 37.466 27.034 0.985 1.00 34.02 144 LEU C CA 1
ATOM 2769 C C . LEU C 2 122 ? 37.879 27.985 2.095 1.00 35.84 144 LEU C C 1
ATOM 2770 O O . LEU C 2 122 ? 37.478 29.152 2.109 1.00 33.07 144 LEU C O 1
ATOM 2775 N N . PHE C 2 123 ? 38.746 27.491 2.985 1.00 37.78 145 PHE C N 1
ATOM 2776 C CA . PHE C 2 123 ? 39.244 28.280 4.103 1.00 40.45 145 PHE C CA 1
ATOM 2777 C C . PHE C 2 123 ? 40.763 28.373 4.167 1.00 44.69 145 PHE C C 1
ATOM 2778 O O . PHE C 2 123 ? 41.277 29.232 4.890 1.00 47.10 145 PHE C O 1
ATOM 2786 N N . GLN C 2 124 ? 41.490 27.520 3.459 1.00 49.62 146 GLN C N 1
ATOM 2787 C CA . GLN C 2 124 ? 42.945 27.629 3.394 1.00 53.29 146 GLN C CA 1
ATOM 2788 C C . GLN C 2 124 ? 43.365 28.527 2.232 1.00 52.63 146 GLN C C 1
ATOM 2789 O O . GLN C 2 124 ? 42.993 28.283 1.082 1.00 53.62 146 GLN C O 1
ATOM 2795 N N . GLU D 2 1 ? 12.121 22.558 -4.541 1.00 59.91 23 GLU D N 1
ATOM 2796 C CA . GLU D 2 1 ? 11.561 23.888 -4.315 1.00 53.79 23 GLU D CA 1
ATOM 2797 C C . GLU D 2 1 ? 12.649 24.877 -3.903 1.00 52.83 23 GLU D C 1
ATOM 2798 O O . GLU D 2 1 ? 13.842 24.572 -3.981 1.00 53.13 23 GLU D O 1
ATOM 2800 N N . THR D 2 2 ? 12.238 26.071 -3.468 1.00 51.42 24 THR D N 1
ATOM 2801 C CA . THR D 2 2 ? 13.204 27.086 -3.082 1.00 45.26 24 THR D CA 1
ATOM 2802 C C . THR D 2 2 ? 13.726 26.890 -1.664 1.00 43.67 24 THR D C 1
ATOM 2803 O O . THR D 2 2 ? 14.776 27.456 -1.329 1.00 42.14 24 THR D O 1
ATOM 2807 N N . GLY D 2 3 ? 13.016 26.123 -0.832 1.00 41.38 25 GLY D N 1
ATOM 2808 C CA . GLY D 2 3 ? 13.345 25.982 0.573 1.00 38.91 25 GLY D CA 1
ATOM 2809 C C . GLY D 2 3 ? 12.637 26.949 1.499 1.00 37.00 25 GLY D C 1
ATOM 2810 O O . GLY D 2 3 ? 12.952 26.977 2.693 1.00 36.33 25 GLY D O 1
ATOM 2811 N N . PHE D 2 4 ? 11.704 27.746 0.985 1.00 35.01 26 PHE D N 1
ATOM 2812 C CA . PHE D 2 4 ? 10.937 28.721 1.749 1.00 36.59 26 PHE D CA 1
ATOM 2813 C C . PHE D 2 4 ? 9.457 28.511 1.466 1.00 36.60 26 PHE D C 1
ATOM 2814 O O . PHE D 2 4 ? 9.092 27.958 0.431 1.00 33.90 26 PHE D O 1
ATOM 2822 N N . SER D 2 5 ? 8.599 28.917 2.396 1.00 33.06 27 SER D N 1
ATOM 2823 C CA . SER D 2 5 ? 7.162 28.897 2.139 1.00 34.08 27 SER D CA 1
ATOM 2824 C C . SER D 2 5 ? 6.463 29.921 3.022 1.00 35.32 27 SER D C 1
ATOM 2825 O O . SER D 2 5 ? 7.052 30.474 3.954 1.00 32.69 27 SER D O 1
ATOM 2828 N N . CYS D 2 6 ? 5.163 30.095 2.780 1.00 34.55 28 CYS D N 1
ATOM 2829 C CA . CYS D 2 6 ? 4.352 30.900 3.681 1.00 34.91 28 CYS D CA 1
ATOM 2830 C C . CYS D 2 6 ? 3.947 29.949 4.792 1.00 34.98 28 CYS D C 1
ATOM 2831 O O . CYS D 2 6 ? 3.194 28.996 4.568 1.00 35.81 28 CYS D O 1
ATOM 2834 N N . GLU D 2 7 ? 4.416 30.220 5.983 1.00 32.74 29 GLU D N 1
ATOM 2835 C CA . GLU D 2 7 ? 4.174 29.319 7.083 1.00 33.89 29 GLU D CA 1
ATOM 2836 C C . GLU D 2 7 ? 3.134 29.912 8.013 1.00 33.74 29 GLU D C 1
ATOM 2837 O O . GLU D 2 7 ? 3.091 31.136 8.193 1.00 32.65 29 GLU D O 1
ATOM 2843 N N . PRO D 2 8 ? 2.293 29.080 8.630 1.00 33.61 30 PRO D N 1
ATOM 2844 C CA . PRO D 2 8 ? 1.322 29.614 9.588 1.00 32.28 30 PRO D CA 1
ATOM 2845 C C . PRO D 2 8 ? 2.037 30.404 10.669 1.00 31.89 30 PRO D C 1
ATOM 2846 O O . PRO D 2 8 ? 3.111 30.026 11.137 1.00 32.23 30 PRO D O 1
ATOM 2850 N N . ILE D 2 9 ? 1.447 31.529 11.039 1.00 32.42 31 ILE D N 1
ATOM 2851 C CA . ILE D 2 9 ? 2.011 32.349 12.107 1.00 30.88 31 ILE D CA 1
ATOM 2852 C C . ILE D 2 9 ? 1.678 31.700 13.442 1.00 32.79 31 ILE D C 1
ATOM 2853 O O . ILE D 2 9 ? 0.505 31.481 13.754 1.00 33.91 31 ILE D O 1
ATOM 2858 N N . THR D 2 10 ? 2.705 31.405 14.234 1.00 29.48 32 THR D N 1
ATOM 2859 C CA . THR D 2 10 ? 2.515 30.804 15.555 1.00 32.86 32 THR D CA 1
ATOM 2860 C C . THR D 2 10 ? 2.776 31.772 16.703 1.00 33.71 32 THR D C 1
ATOM 2861 O O . THR D 2 10 ? 2.653 31.375 17.875 1.00 32.25 32 THR D O 1
ATOM 2865 N N . LEU D 2 11 ? 3.151 33.018 16.414 1.00 32.49 33 LEU D N 1
ATOM 2866 C CA . LEU D 2 11 ? 3.328 34.010 17.475 1.00 32.89 33 LEU D CA 1
ATOM 2867 C C . LEU D 2 11 ? 1.994 34.284 18.152 1.00 33.22 33 LEU D C 1
ATOM 2868 O O . LEU D 2 11 ? 1.006 34.608 17.486 1.00 32.79 33 LEU D O 1
ATOM 2873 N N . ARG D 2 12 ? 1.967 34.171 19.490 1.00 33.32 34 ARG D N 1
ATOM 2874 C CA . ARG D 2 12 ? 0.685 34.229 20.187 1.00 32.95 34 ARG D CA 1
ATOM 2875 C C . ARG D 2 12 ? 0.010 35.594 20.061 1.00 33.58 34 ARG D C 1
ATOM 2876 O O . ARG D 2 12 ? -1.224 35.668 20.109 1.00 34.61 34 ARG D O 1
ATOM 2884 N N . MET D 2 13 ? 0.775 36.681 19.901 1.00 32.24 35 MET D N 1
ATOM 2885 C CA . MET D 2 13 ? 0.187 38.007 19.765 1.00 32.56 35 MET D CA 1
ATOM 2886 C C . MET D 2 13 ? -0.077 38.413 18.317 1.00 31.20 35 MET D C 1
ATOM 2887 O O . MET D 2 13 ? -0.467 39.559 18.075 1.00 30.99 35 MET D O 1
ATOM 2892 N N . CYS D 2 14 ? 0.114 37.509 17.358 1.00 31.35 36 CYS D N 1
ATOM 2893 C CA . CYS D 2 14 ? -0.107 37.819 15.947 1.00 30.78 36 CYS D CA 1
ATOM 2894 C C . CYS D 2 14 ? -1.094 36.833 15.328 1.00 33.89 36 CYS D C 1
ATOM 2895 O O . CYS D 2 14 ? -0.980 36.428 14.158 1.00 33.21 36 CYS D O 1
ATOM 2898 N N . GLN D 2 15 ? -2.092 36.451 16.116 1.00 32.64 37 GLN D N 1
ATOM 2899 C CA . GLN D 2 15 ? -3.242 35.703 15.635 1.00 35.52 37 GLN D CA 1
ATOM 2900 C C . GLN D 2 15 ? -4.354 36.679 15.265 1.00 34.53 37 GLN D C 1
ATOM 2901 O O . GLN D 2 15 ? -4.316 37.851 15.630 1.00 36.40 37 GLN D O 1
ATOM 2907 N N . ASP D 2 16 ? -5.347 36.187 14.527 1.00 35.92 38 ASP D N 1
ATOM 2908 C CA . ASP D 2 16 ? -6.527 36.988 14.184 1.00 38.19 38 ASP D CA 1
ATOM 2909 C C . ASP D 2 16 ? -6.130 38.326 13.557 1.00 36.29 38 ASP D C 1
ATOM 2910 O O . ASP D 2 16 ? -6.611 39.400 13.937 1.00 36.93 38 ASP D O 1
ATOM 2915 N N . LEU D 2 17 ? -5.193 38.258 12.627 1.00 35.46 39 LEU D N 1
ATOM 2916 C CA . LEU D 2 17 ? -4.831 39.359 11.744 1.00 34.31 39 LEU D CA 1
ATOM 2917 C C . LEU D 2 17 ? -5.509 39.158 10.399 1.00 33.39 39 LEU D C 1
ATOM 2918 O O . LEU D 2 17 ? -6.077 38.095 10.134 1.00 32.72 39 LEU D O 1
ATOM 2923 N N . PRO D 2 18 ? -5.466 40.160 9.508 1.00 33.57 40 PRO D N 1
ATOM 2924 C CA . PRO D 2 18 ? -6.065 39.975 8.169 1.00 34.07 40 PRO D CA 1
ATOM 2925 C C . PRO D 2 18 ? -5.388 38.913 7.337 1.00 34.35 40 PRO D C 1
ATOM 2926 O O . PRO D 2 18 ? -6.009 38.397 6.398 1.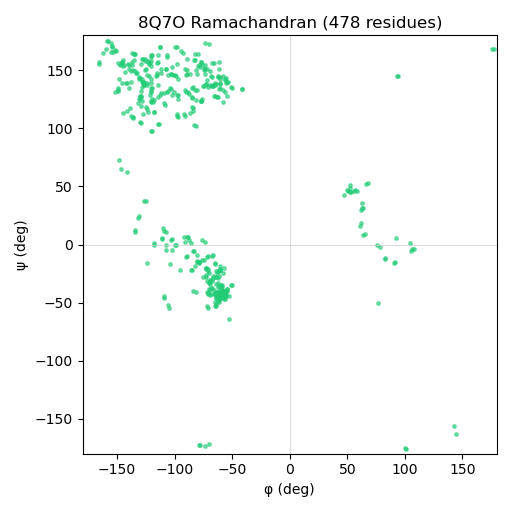00 33.94 40 PRO D O 1
ATOM 2930 N N . TYR D 2 19 ? -4.133 38.591 7.632 1.00 33.73 41 TYR D N 1
ATOM 2931 C CA . TYR D 2 19 ? -3.386 37.518 6.993 1.00 35.72 41 TYR D CA 1
ATOM 2932 C C . TYR D 2 19 ? -2.971 36.528 8.074 1.00 35.17 41 TYR D C 1
ATOM 2933 O O . TYR D 2 19 ? -3.030 36.828 9.274 1.00 34.51 41 TYR D O 1
ATOM 2942 N N . ASN D 2 20 ? -2.587 35.315 7.668 1.00 34.48 42 ASN D N 1
ATOM 2943 C CA . ASN D 2 20 ? -2.299 34.301 8.679 1.00 37.52 42 ASN D CA 1
ATOM 2944 C C . ASN D 2 20 ? -1.016 33.522 8.420 1.00 34.89 42 ASN D C 1
ATOM 2945 O O . ASN D 2 20 ? -0.797 32.488 9.062 1.00 34.59 42 ASN D O 1
ATOM 2950 N N . THR D 2 21 ? -0.169 33.976 7.502 1.00 33.58 43 THR D N 1
ATOM 2951 C CA . THR D 2 21 ? 1.090 33.302 7.237 1.00 32.97 43 THR D CA 1
ATOM 2952 C C . THR D 2 21 ? 2.190 34.343 7.125 1.00 31.19 43 THR D C 1
ATOM 2953 O O . THR D 2 21 ? 1.931 35.519 6.883 1.00 32.09 43 THR D O 1
ATOM 2957 N N . THR D 2 22 ? 3.432 33.876 7.216 1.00 32.14 44 THR D N 1
ATOM 2958 C CA . THR D 2 22 ? 4.591 34.733 7.037 1.00 30.99 44 THR D CA 1
ATOM 2959 C C . THR D 2 22 ? 5.673 33.917 6.340 1.00 30.87 44 THR D C 1
ATOM 2960 O O . THR D 2 22 ? 5.739 32.689 6.488 1.00 32.08 44 THR D O 1
ATOM 2964 N N . PHE D 2 23 ? 6.559 34.606 5.619 1.00 29.57 45 PHE D N 1
ATOM 2965 C CA . PHE D 2 23 ? 7.528 33.928 4.756 1.00 30.85 45 PHE D CA 1
ATOM 2966 C C . PHE D 2 23 ? 8.710 33.454 5.596 1.00 31.84 45 PHE D C 1
ATOM 2967 O O . PHE D 2 23 ? 9.329 34.255 6.306 1.00 31.13 45 PHE D O 1
ATOM 2975 N N . MET D 2 24 ? 9.009 32.156 5.531 1.00 31.35 46 MET D N 1
ATOM 2976 C CA . MET D 2 24 ? 10.008 31.517 6.378 1.00 33.87 46 MET D CA 1
ATOM 2977 C C . MET D 2 24 ? 10.776 30.442 5.623 1.00 33.38 46 MET D C 1
ATOM 2978 O O . MET D 2 24 ? 10.216 29.786 4.734 1.00 34.58 46 MET D O 1
ATOM 2983 N N . PRO D 2 25 ? 12.052 30.225 5.959 1.00 34.68 47 PRO D N 1
ATOM 2984 C CA . PRO D 2 25 ? 12.727 29.004 5.500 1.00 35.83 47 PRO D CA 1
ATOM 2985 C C . PRO D 2 25 ? 12.043 27.788 6.115 1.00 36.17 47 PRO D C 1
ATOM 2986 O O . PRO D 2 25 ? 11.687 27.788 7.295 1.00 35.92 47 PRO D O 1
ATOM 2990 N N . ASN D 2 26 ? 11.855 26.743 5.301 1.00 34.95 48 ASN D N 1
ATOM 2991 C CA . ASN D 2 26 ? 11.081 25.588 5.742 1.00 36.88 48 ASN D CA 1
ATOM 2992 C C . ASN D 2 26 ? 11.713 24.918 6.954 1.00 38.26 48 ASN D C 1
ATOM 2993 O O . ASN D 2 26 ? 11.025 24.601 7.932 1.00 39.51 48 ASN D O 1
ATOM 2998 N N . LEU D 2 27 ? 13.019 24.640 6.882 1.00 37.18 49 LEU D N 1
ATOM 2999 C CA . LEU D 2 27 ? 13.673 23.902 7.962 1.00 38.47 49 LEU D CA 1
ATOM 3000 C C . LEU D 2 27 ? 13.857 24.741 9.217 1.00 39.91 49 LEU D C 1
ATOM 3001 O O . LEU D 2 27 ? 13.871 24.199 10.324 1.00 45.02 49 LEU D O 1
ATOM 3006 N N . LEU D 2 28 ? 13.970 26.051 9.072 1.00 41.15 50 LEU D N 1
ATOM 3007 C CA . LEU D 2 28 ? 14.283 26.945 10.185 1.00 40.55 50 LEU D CA 1
ATOM 3008 C C . LEU D 2 28 ? 13.040 27.612 10.759 1.00 39.66 50 LEU D C 1
ATOM 3009 O O . LEU D 2 28 ? 13.150 28.371 11.733 1.00 38.70 50 LEU D O 1
ATOM 3014 N N . ASN D 2 29 ? 11.864 27.311 10.195 1.00 36.51 51 ASN D N 1
ATOM 3015 C CA . ASN D 2 29 ? 10.613 27.996 10.516 1.00 37.52 51 ASN D CA 1
ATOM 3016 C C . ASN D 2 29 ? 10.310 28.032 12.010 1.00 38.24 51 ASN D C 1
ATOM 3017 O O . ASN D 2 29 ? 10.209 29.109 12.614 1.00 35.76 51 ASN D O 1
ATOM 3022 N N . HIS D 2 30 ? 10.104 26.859 12.616 1.00 39.29 52 HIS D N 1
ATOM 3023 C CA . HIS D 2 30 ? 9.730 26.830 14.027 1.00 40.14 52 HIS D CA 1
ATOM 3024 C C . HIS D 2 30 ? 10.744 27.571 14.884 1.00 39.16 52 HIS D C 1
ATOM 3025 O O . HIS D 2 30 ? 10.369 28.356 15.764 1.00 39.90 52 HIS D O 1
ATOM 3032 N N . TYR D 2 31 ? 12.033 27.351 14.634 1.00 38.01 53 TYR D N 1
ATOM 3033 C CA . TYR D 2 31 ? 13.070 28.067 15.370 1.00 40.94 53 TYR D CA 1
ATOM 3034 C C . TYR D 2 31 ? 12.984 29.586 15.179 1.00 40.19 53 TYR D C 1
ATOM 3035 O O . TYR D 2 31 ? 13.080 30.354 16.147 1.00 38.83 53 TYR D O 1
ATOM 3044 N N . ASP D 2 32 ? 12.810 30.036 13.936 1.00 37.87 54 ASP D N 1
ATOM 3045 C CA . ASP D 2 32 ? 12.722 31.469 13.660 1.00 37.51 54 ASP D CA 1
ATOM 3046 C C . ASP D 2 32 ? 11.506 32.087 14.333 1.00 37.23 54 ASP D C 1
ATOM 3047 O O . ASP D 2 32 ? 11.583 33.201 14.867 1.00 37.15 54 ASP D O 1
ATOM 3052 N N . GLN D 2 33 ? 10.356 31.411 14.264 1.00 34.96 55 GLN D N 1
ATOM 3053 C CA . GLN D 2 33 ? 9.153 31.962 14.876 1.00 35.58 55 GLN D CA 1
ATOM 3054 C C . GLN D 2 33 ? 9.212 31.903 16.395 1.00 37.65 55 GLN D C 1
ATOM 3055 O O . GLN D 2 33 ? 8.646 32.770 17.067 1.00 38.06 55 GLN D O 1
ATOM 3061 N N . GLN D 2 34 ? 9.886 30.896 16.952 1.00 37.07 56 GLN D N 1
ATOM 3062 C CA . GLN D 2 34 ? 10.104 30.865 18.396 1.00 38.39 56 GLN D CA 1
ATOM 3063 C C . GLN D 2 34 ? 10.962 32.044 18.835 1.00 38.11 56 GLN D C 1
ATOM 3064 O O . GLN D 2 34 ? 10.694 32.681 19.870 1.00 36.73 56 GLN D O 1
ATOM 3070 N N . THR D 2 35 ? 11.999 32.350 18.057 1.00 38.48 57 THR D N 1
ATOM 3071 C CA . THR D 2 35 ? 12.855 33.484 18.369 1.00 38.92 57 THR D CA 1
ATOM 3072 C C . THR D 2 35 ? 12.087 34.797 18.256 1.00 38.12 57 THR D C 1
ATOM 3073 O O . THR D 2 35 ? 12.203 35.663 19.134 1.00 37.02 57 THR D O 1
ATOM 3077 N N . ALA D 2 36 ? 11.254 34.936 17.215 1.00 36.50 58 ALA D N 1
ATOM 3078 C CA . ALA D 2 36 ? 10.441 36.142 17.070 1.00 36.56 58 ALA D CA 1
ATOM 3079 C C . ALA D 2 36 ? 9.456 36.286 18.225 1.00 36.14 58 ALA D C 1
ATOM 3080 O O . ALA D 2 36 ? 9.266 37.392 18.753 1.00 36.34 58 ALA D O 1
ATOM 3082 N N . ALA D 2 37 ? 8.793 35.189 18.610 1.00 37.23 59 ALA D N 1
ATOM 3083 C CA . ALA D 2 37 ? 7.872 35.235 19.745 1.00 36.89 59 ALA D CA 1
ATOM 3084 C C . ALA D 2 37 ? 8.579 35.677 21.019 1.00 38.86 59 ALA D C 1
ATOM 3085 O O . ALA D 2 37 ? 8.008 36.426 21.821 1.00 36.06 59 ALA D O 1
ATOM 3087 N N . LEU D 2 38 ? 9.806 35.192 21.242 1.00 39.01 60 LEU D N 1
ATOM 3088 C CA . LEU D 2 38 ? 10.570 35.605 22.419 1.00 39.33 60 LEU D CA 1
ATOM 3089 C C . LEU D 2 38 ? 10.886 37.093 22.378 1.00 39.70 60 LEU D C 1
ATOM 3090 O O . LEU D 2 38 ? 10.825 37.784 23.411 1.00 38.14 60 LEU D O 1
ATOM 3095 N N . ALA D 2 39 ? 11.249 37.595 21.191 1.00 36.35 61 ALA D N 1
ATOM 3096 C CA . ALA D 2 39 ? 11.606 38.999 21.043 1.00 37.41 61 ALA D CA 1
ATOM 3097 C C . ALA D 2 39 ? 10.400 39.900 21.255 1.00 38.46 61 ALA D C 1
ATOM 3098 O O . ALA D 2 39 ? 10.549 41.027 21.740 1.00 37.38 61 ALA D O 1
ATOM 3100 N N . MET D 2 40 ? 9.204 39.414 20.908 1.00 37.48 62 MET D N 1
ATOM 3101 C CA . MET D 2 40 ? 7.982 40.205 21.002 1.00 36.57 62 MET D CA 1
ATOM 3102 C C . MET D 2 40 ? 7.367 40.171 22.396 1.00 37.12 62 MET D C 1
ATOM 3103 O O . MET D 2 40 ? 6.605 41.080 22.750 1.00 34.96 62 MET D O 1
ATOM 3108 N N . GLU D 2 41 ? 7.691 39.158 23.193 1.00 37.19 63 GLU D N 1
ATOM 3109 C CA . GLU D 2 41 ? 7.032 38.978 24.482 1.00 37.94 63 GLU D CA 1
ATOM 3110 C C . GLU D 2 41 ? 7.092 40.203 25.402 1.00 37.80 63 GLU D C 1
ATOM 3111 O O . GLU D 2 41 ? 6.091 40.463 26.096 1.00 35.90 63 GLU D O 1
ATOM 3117 N N . PRO D 2 42 ? 8.184 40.977 25.475 1.00 37.67 64 PRO D N 1
ATOM 3118 C CA . PRO D 2 42 ? 8.185 42.140 26.381 1.00 35.71 64 PRO D CA 1
ATOM 3119 C C . PRO D 2 42 ? 7.069 43.135 26.121 1.00 37.11 64 PRO D C 1
ATOM 3120 O O . PRO D 2 42 ? 6.747 43.930 27.018 1.00 33.95 64 PRO D O 1
ATOM 3124 N N . PHE D 2 43 ? 6.473 43.129 24.926 1.00 33.66 65 PHE D N 1
ATOM 3125 C CA . PHE D 2 43 ? 5.402 44.054 24.604 1.00 33.40 65 PHE D CA 1
ATOM 3126 C C . PHE D 2 43 ? 4.032 43.557 25.043 1.00 33.83 65 PHE D C 1
ATOM 3127 O O . PHE D 2 43 ? 3.041 44.250 24.802 1.00 34.59 65 PHE D O 1
ATOM 3135 N N . HIS D 2 44 ? 3.938 42.391 25.685 1.00 33.37 66 HIS D N 1
ATOM 3136 C CA . HIS D 2 44 ? 2.618 41.840 25.982 1.00 33.96 66 HIS D CA 1
ATOM 3137 C C . HIS D 2 44 ? 1.717 42.752 26.803 1.00 35.77 66 HIS D C 1
ATOM 3138 O O . HIS D 2 44 ? 0.508 42.797 26.507 1.00 35.51 66 HIS D O 1
ATOM 3145 N N . PRO D 2 45 ? 2.198 43.474 27.821 1.00 35.30 67 PRO D N 1
ATOM 3146 C CA . PRO D 2 45 ? 1.272 44.362 28.555 1.00 35.50 67 PRO D CA 1
ATOM 3147 C C . PRO D 2 45 ? 0.610 45.403 27.664 1.00 36.81 67 PRO D C 1
ATOM 3148 O O . PRO D 2 45 ? -0.595 45.656 27.807 1.00 37.58 67 PRO D O 1
ATOM 3152 N N . MET D 2 46 ? 1.355 45.997 26.727 1.00 34.74 68 MET D N 1
ATOM 3153 C CA . MET D 2 46 ? 0.763 46.980 25.820 1.00 36.35 68 MET D CA 1
ATOM 3154 C C . MET D 2 46 ? -0.289 46.347 24.915 1.00 37.36 68 MET D C 1
ATOM 3155 O O . MET D 2 46 ? -1.357 46.931 24.682 1.00 35.17 68 MET D O 1
ATOM 3160 N N . VAL D 2 47 ? -0.003 45.156 24.386 1.00 35.51 69 VAL D N 1
ATOM 3161 C CA . VAL D 2 47 ? -0.975 44.500 23.524 1.00 36.08 69 VAL D CA 1
ATOM 3162 C C . VAL D 2 47 ? -2.221 44.141 24.315 1.00 36.79 69 VAL D C 1
ATOM 3163 O O . VAL D 2 47 ? -3.347 44.353 23.850 1.00 36.96 69 VAL D O 1
ATOM 3167 N N . ASN D 2 48 ? -2.038 43.633 25.543 1.00 36.68 70 ASN D N 1
ATOM 3168 C CA . ASN D 2 48 ? -3.169 43.169 26.340 1.00 38.07 70 ASN D CA 1
ATOM 3169 C C . ASN D 2 48 ? -4.005 44.337 26.856 1.00 38.59 70 ASN D C 1
ATOM 3170 O O . ASN D 2 48 ? -5.240 44.258 26.885 1.00 38.01 70 ASN D O 1
ATOM 3175 N N . LEU D 2 49 ? -3.360 45.424 27.293 1.00 37.65 71 LEU D N 1
ATOM 3176 C CA . LEU D 2 49 ? -4.128 46.559 27.792 1.00 36.33 71 LEU D CA 1
ATOM 3177 C C . LEU D 2 49 ? -4.677 47.435 26.673 1.00 38.32 71 LEU D C 1
ATOM 3178 O O . LEU D 2 49 ? -5.542 48.276 26.933 1.00 37.86 71 LEU D O 1
ATOM 3183 N N . ASP D 2 50 ? -4.192 47.270 25.441 1.00 37.25 72 ASP D N 1
ATOM 3184 C CA . ASP D 2 50 ? -4.790 47.913 24.276 1.00 39.26 72 ASP D CA 1
ATOM 3185 C C . ASP D 2 50 ? -4.645 49.433 24.339 1.00 36.98 72 ASP D C 1
ATOM 3186 O O . ASP D 2 50 ? -5.619 50.170 24.175 1.00 38.66 72 ASP D O 1
ATOM 3191 N N . CYS D 2 51 ? -3.416 49.904 24.559 1.00 34.78 73 CYS D N 1
ATOM 3192 C CA . CYS D 2 51 ? -3.207 51.344 24.564 1.00 35.64 73 CYS D CA 1
ATOM 3193 C C . CYS D 2 51 ? -3.320 51.962 23.170 1.00 35.31 73 CYS D C 1
ATOM 3194 O O . CYS D 2 51 ? -3.598 53.157 23.062 1.00 35.02 73 CYS D O 1
ATOM 3197 N N . SER D 2 52 ? -3.156 51.185 22.100 1.00 34.99 74 SER D N 1
ATOM 3198 C CA . SER D 2 52 ? -3.217 51.776 20.772 1.00 36.00 74 SER D CA 1
ATOM 3199 C C . SER D 2 52 ? -3.761 50.766 19.772 1.00 36.38 74 SER D C 1
ATOM 3200 O O . SER D 2 52 ? -3.320 49.616 19.747 1.00 35.51 74 SER D O 1
ATOM 3203 N N . ARG D 2 53 ? -4.716 51.199 18.949 1.00 37.40 75 ARG D N 1
ATOM 3204 C CA . ARG D 2 53 ? -5.177 50.348 17.855 1.00 37.98 75 ARG D CA 1
ATOM 3205 C C . ARG D 2 53 ? -4.054 50.035 16.867 1.00 36.35 75 ARG D C 1
ATOM 3206 O O . ARG D 2 53 ? -4.121 49.030 16.150 1.00 35.57 75 ARG D O 1
ATOM 3214 N N . ASP D 2 54 ? -3.028 50.869 16.811 1.00 35.22 76 ASP D N 1
ATOM 3215 C CA . ASP D 2 54 ? -1.951 50.721 15.847 1.00 36.14 76 ASP D CA 1
ATOM 3216 C C . ASP D 2 54 ? -0.803 49.854 16.343 1.00 34.79 76 ASP D C 1
ATOM 3217 O O . ASP D 2 54 ? 0.072 49.503 15.541 1.00 32.87 76 ASP D O 1
ATOM 3222 N N . PHE D 2 55 ? -0.779 49.509 17.634 1.00 34.73 77 PHE D N 1
ATOM 3223 C CA . PHE D 2 55 ? 0.401 48.872 18.207 1.00 33.37 77 PHE D CA 1
ATOM 3224 C C . PHE D 2 55 ? 0.570 47.443 17.711 1.00 31.58 77 PHE D C 1
ATOM 3225 O O . PHE D 2 55 ? 1.645 47.069 17.227 1.00 32.96 77 PHE D O 1
ATOM 3233 N N . ARG D 2 56 ? -0.459 46.614 17.863 1.00 30.24 78 ARG D N 1
ATOM 3234 C CA . ARG D 2 56 ? -0.346 45.236 17.389 1.00 32.66 78 ARG D CA 1
ATOM 3235 C C . ARG D 2 56 ? -0.126 45.151 15.877 1.00 32.74 78 ARG D C 1
ATOM 3236 O O . ARG D 2 56 ? 0.745 44.371 15.449 1.00 30.34 78 ARG D O 1
ATOM 3244 N N . PRO D 2 57 ? -0.839 45.900 15.029 1.00 31.89 79 PRO D N 1
ATOM 3245 C CA . PRO D 2 57 ? -0.515 45.849 13.589 1.00 31.52 79 PRO D CA 1
ATOM 3246 C C . PRO D 2 57 ? 0.936 46.188 13.304 1.00 30.81 79 PRO D C 1
ATOM 3247 O O . PRO D 2 57 ? 1.578 45.512 12.489 1.00 30.22 79 PRO D O 1
ATOM 3251 N N . PHE D 2 58 ? 1.476 47.205 13.988 1.00 30.26 80 PHE D N 1
ATOM 3252 C CA . PHE D 2 58 ? 2.869 47.603 13.790 1.00 30.41 80 PHE D CA 1
ATOM 3253 C C . PHE D 2 58 ? 3.836 46.499 14.220 1.00 29.63 80 PHE D C 1
ATOM 3254 O O . PHE D 2 58 ? 4.728 46.111 13.455 1.00 29.11 80 PHE D O 1
ATOM 3262 N N . LEU D 2 59 ? 3.694 45.990 15.454 1.00 29.94 81 LEU D N 1
ATOM 3263 C CA . LEU D 2 59 ? 4.602 44.941 15.911 1.00 28.90 81 LEU D CA 1
ATOM 3264 C C . LEU D 2 59 ? 4.507 43.701 15.045 1.00 27.92 81 LEU D C 1
ATOM 3265 O O . LEU D 2 59 ? 5.529 43.083 14.719 1.00 28.62 81 LEU D O 1
ATOM 3270 N N . CYS D 2 60 ? 3.290 43.288 14.690 1.00 29.19 82 CYS D N 1
ATOM 3271 C CA . CYS D 2 60 ? 3.195 42.086 13.875 1.00 28.54 82 CYS D CA 1
ATOM 3272 C C . CYS D 2 60 ? 3.711 42.304 12.463 1.00 28.45 82 CYS D C 1
ATOM 3273 O O . CYS D 2 60 ? 4.155 41.342 11.839 1.00 28.84 82 CYS D O 1
ATOM 3276 N N . ALA D 2 61 ? 3.706 43.545 11.967 1.00 29.35 83 ALA D N 1
ATOM 3277 C CA . ALA D 2 61 ? 4.351 43.814 10.687 1.00 27.83 83 ALA D CA 1
ATOM 3278 C C . ALA D 2 61 ? 5.844 43.522 10.743 1.00 29.39 83 ALA D C 1
ATOM 3279 O O . ALA D 2 61 ? 6.436 43.111 9.734 1.00 30.01 83 ALA D O 1
ATOM 3281 N N . LEU D 2 62 ? 6.470 43.748 11.901 1.00 29.69 84 LEU D N 1
ATOM 3282 C CA . LEU D 2 62 ? 7.909 43.551 12.059 1.00 29.51 84 LEU D CA 1
ATOM 3283 C C . LEU D 2 62 ? 8.265 42.099 12.366 1.00 30.66 84 LEU D C 1
ATOM 3284 O O . LEU D 2 62 ? 9.255 41.574 11.834 1.00 28.46 84 LEU D O 1
ATOM 3289 N N . TYR D 2 63 ? 7.473 41.423 13.210 1.00 28.20 85 TYR D N 1
ATOM 3290 C CA . TYR D 2 63 ? 7.834 40.079 13.646 1.00 29.36 85 TYR D CA 1
ATOM 3291 C C . TYR D 2 63 ? 7.178 38.978 12.824 1.00 31.97 85 TYR D C 1
ATOM 3292 O O . TYR D 2 63 ? 7.713 37.862 12.782 1.00 33.03 85 TYR D O 1
ATOM 3301 N N . ALA D 2 64 ? 6.067 39.272 12.143 1.00 30.13 86 ALA D N 1
ATOM 3302 C CA . ALA D 2 64 ? 5.376 38.291 11.300 1.00 29.95 86 ALA D CA 1
ATOM 3303 C C . ALA D 2 64 ? 4.752 38.991 10.095 1.00 29.04 86 ALA D C 1
ATOM 3304 O O . ALA D 2 64 ? 3.524 39.040 9.951 1.00 29.98 86 ALA D O 1
ATOM 3306 N N . PRO D 2 65 ? 5.574 39.554 9.203 1.00 28.63 87 PRO D N 1
ATOM 3307 C CA . PRO D 2 65 ? 5.023 40.302 8.064 1.00 29.03 87 PRO D CA 1
ATOM 3308 C C . PRO D 2 65 ? 4.253 39.410 7.087 1.00 29.72 87 PRO D C 1
ATOM 3309 O O . PRO D 2 65 ? 4.443 38.196 7.027 1.00 29.89 87 PRO D O 1
ATOM 3313 N N . ILE D 2 66 ? 3.335 40.042 6.348 1.00 29.24 88 ILE D N 1
ATOM 3314 C CA . ILE D 2 66 ? 2.520 39.322 5.365 1.00 29.62 88 ILE D CA 1
ATOM 3315 C C . ILE D 2 66 ? 3.424 38.609 4.368 1.00 29.86 88 ILE D C 1
ATOM 3316 O O . ILE D 2 66 ? 4.481 39.124 3.976 1.00 30.80 88 ILE D O 1
ATOM 3321 N N . CYS D 2 67 ? 3.021 37.402 3.963 1.00 29.32 89 CYS D N 1
ATOM 3322 C CA . CYS D 2 67 ? 3.831 36.594 3.059 1.00 30.37 89 CYS D CA 1
ATOM 3323 C C . CYS D 2 67 ? 3.688 37.126 1.636 1.00 30.73 89 CYS D C 1
ATOM 3324 O O . CYS D 2 67 ? 2.571 37.209 1.121 1.00 32.05 89 CYS D O 1
ATOM 3327 N N . MET D 2 68 ? 4.805 37.469 1.001 1.00 28.98 90 MET D N 1
ATOM 3328 C CA . MET D 2 68 ? 4.788 38.015 -0.355 1.00 29.39 90 MET D CA 1
ATOM 3329 C C . MET D 2 68 ? 5.459 37.055 -1.321 1.00 32.09 90 MET D C 1
ATOM 3330 O O . MET D 2 68 ? 6.282 36.224 -0.936 1.00 31.46 90 MET D O 1
ATOM 3335 N N . GLU D 2 69 ? 5.090 37.188 -2.599 1.00 32.25 91 GLU D N 1
ATOM 3336 C CA . GLU D 2 69 ? 5.798 36.493 -3.664 1.00 34.09 91 GLU D CA 1
ATOM 3337 C C . GLU D 2 69 ? 7.297 36.738 -3.547 1.00 32.91 91 GLU D C 1
ATOM 3338 O O . GLU D 2 69 ? 7.734 37.862 -3.298 1.00 32.09 91 GLU D O 1
ATOM 3344 N N . TYR D 2 70 ? 8.086 35.672 -3.700 1.00 33.98 92 TYR D N 1
ATOM 3345 C CA . TYR D 2 70 ? 9.546 35.724 -3.585 1.00 34.00 92 TYR D CA 1
ATOM 3346 C C . TYR D 2 70 ? 10.001 36.185 -2.201 1.00 33.77 92 TYR D C 1
ATOM 3347 O O . TYR D 2 70 ? 11.161 36.574 -2.032 1.00 33.30 92 TYR D O 1
ATOM 3356 N N . GLY D 2 71 ? 9.108 36.167 -1.215 1.00 32.40 93 GLY D N 1
ATOM 3357 C CA . GLY D 2 71 ? 9.468 36.640 0.119 1.00 33.07 93 GLY D CA 1
ATOM 3358 C C . GLY D 2 71 ? 9.847 38.102 0.186 1.00 32.37 93 GLY D C 1
ATOM 3359 O O . GLY D 2 71 ? 10.687 38.482 1.008 1.00 31.92 93 GLY D O 1
ATOM 3360 N N . ARG D 2 72 ? 9.269 38.944 -0.673 1.00 31.66 94 ARG D N 1
ATOM 3361 C CA . ARG D 2 72 ? 9.634 40.352 -0.635 1.00 30.87 94 ARG D CA 1
ATOM 3362 C C . ARG D 2 72 ? 9.301 40.959 0.726 1.00 30.61 94 ARG D C 1
ATOM 3363 O O . ARG D 2 72 ? 8.282 40.637 1.342 1.00 31.47 94 ARG D O 1
ATOM 3371 N N . VAL D 2 73 ? 10.174 41.853 1.178 1.00 30.80 95 VAL D N 1
ATOM 3372 C CA . VAL D 2 73 ? 10.002 42.540 2.453 1.00 33.92 95 VAL D CA 1
ATOM 3373 C C . VAL D 2 73 ? 8.881 43.563 2.345 1.00 33.26 95 VAL D C 1
ATOM 3374 O O . VAL D 2 73 ? 8.757 44.279 1.341 1.00 31.69 95 VAL D O 1
ATOM 3378 N N . THR D 2 74 ? 8.043 43.629 3.378 1.00 30.76 96 THR D N 1
ATOM 3379 C CA . THR D 2 74 ? 7.097 44.721 3.510 1.00 29.84 96 THR D CA 1
ATOM 3380 C C . THR D 2 74 ? 7.346 45.436 4.831 1.00 30.18 96 THR D C 1
ATOM 3381 O O . THR D 2 74 ? 7.907 44.864 5.774 1.00 31.73 96 THR D O 1
ATOM 3385 N N . LEU D 2 75 ? 6.934 46.702 4.879 1.00 30.06 97 LEU D N 1
ATOM 3386 C CA . LEU D 2 75 ? 7.130 47.530 6.060 1.00 31.07 97 LEU D CA 1
ATOM 3387 C C . LEU D 2 75 ? 5.853 48.281 6.388 1.00 30.78 97 LEU D C 1
ATOM 3388 O O . LEU D 2 75 ? 5.090 48.653 5.487 1.00 29.95 97 LEU D O 1
ATOM 3393 N N . PRO D 2 76 ? 5.624 48.558 7.668 1.00 29.92 98 PRO D N 1
ATOM 3394 C CA . PRO D 2 76 ? 4.552 49.472 8.057 1.00 30.91 98 PRO D CA 1
ATOM 3395 C C . PRO D 2 76 ? 4.948 50.928 7.823 1.00 31.31 98 PRO D C 1
ATOM 3396 O O . PRO D 2 76 ? 6.127 51.284 7.771 1.00 30.95 98 PRO D O 1
ATOM 3400 N N . CYS D 2 77 ? 3.928 51.771 7.683 1.00 31.80 99 CYS D N 1
ATOM 3401 C CA . CYS D 2 77 ? 4.148 53.188 7.417 1.00 31.12 99 CYS D CA 1
ATOM 3402 C C . CYS D 2 77 ? 4.639 53.914 8.667 1.00 32.30 99 CYS D C 1
ATOM 3403 O O . CYS D 2 77 ? 4.314 53.543 9.800 1.00 33.10 99 CYS D O 1
ATOM 3406 N N . ARG D 2 78 ? 5.422 54.971 8.447 1.00 31.87 100 ARG D N 1
ATOM 3407 C CA . ARG D 2 78 ? 5.940 55.765 9.563 1.00 34.35 100 ARG D CA 1
ATOM 3408 C C . ARG D 2 78 ? 4.822 56.278 10.461 1.00 35.10 100 ARG D C 1
ATOM 3409 O O . ARG D 2 78 ? 4.961 56.279 11.691 1.00 34.20 100 ARG D O 1
ATOM 3417 N N . ARG D 2 79 ? 3.702 56.720 9.877 1.00 34.63 101 ARG D N 1
ATOM 3418 C CA . ARG D 2 79 ? 2.634 57.279 10.709 1.00 36.49 101 ARG D CA 1
ATOM 3419 C C . ARG D 2 79 ? 2.083 56.243 11.686 1.00 33.63 101 ARG D C 1
ATOM 3420 O O . ARG D 2 79 ? 1.712 56.586 12.814 1.00 34.45 101 ARG D O 1
ATOM 3428 N N . LEU D 2 80 ? 1.991 54.982 11.252 1.00 33.31 102 LEU D N 1
ATOM 3429 C CA . LEU D 2 80 ? 1.552 53.905 12.138 1.00 33.05 102 LEU D CA 1
ATOM 3430 C C . LEU D 2 80 ? 2.512 53.749 13.301 1.00 32.56 102 LEU D C 1
ATOM 3431 O O . LEU D 2 80 ? 2.096 53.620 14.459 1.00 32.92 102 LEU D O 1
ATOM 3436 N N . CYS D 2 81 ? 3.811 53.715 13.004 1.00 31.07 103 CYS D N 1
ATOM 3437 C CA . CYS D 2 81 ? 4.810 53.626 14.064 1.00 33.22 103 CYS D CA 1
ATOM 3438 C C . CYS D 2 81 ? 4.653 54.778 15.044 1.00 34.54 103 CYS D C 1
ATOM 3439 O O . CYS D 2 81 ? 4.629 54.584 16.269 1.00 34.38 103 CYS D O 1
ATOM 3442 N N . GLN D 2 82 ? 4.518 55.997 14.511 1.00 32.59 104 GLN D N 1
ATOM 3443 C CA . GLN D 2 82 ? 4.493 57.176 15.371 1.00 34.63 104 GLN D CA 1
ATOM 3444 C C . GLN D 2 82 ? 3.283 57.172 16.301 1.00 34.90 104 GLN D C 1
ATOM 3445 O O . GLN D 2 82 ? 3.401 57.500 17.491 1.00 36.45 104 GLN D O 1
ATOM 3451 N N . ARG D 2 83 ? 2.109 56.811 15.783 1.00 34.01 105 ARG D N 1
ATOM 3452 C CA . ARG D 2 83 ? 0.916 56.777 16.624 1.00 35.53 105 ARG D CA 1
ATOM 3453 C C . ARG D 2 83 ? 0.985 55.651 17.650 1.00 36.39 105 ARG D C 1
ATOM 3454 O O . ARG D 2 83 ? 0.611 55.842 18.812 1.00 36.66 105 ARG D O 1
ATOM 3462 N N . ALA D 2 84 ? 1.426 54.463 17.231 1.00 34.51 106 ALA D N 1
ATOM 3463 C CA . ALA D 2 84 ? 1.591 53.374 18.187 1.00 35.55 106 ALA D CA 1
ATOM 3464 C C . ALA D 2 84 ? 2.545 53.771 19.308 1.00 36.07 106 ALA D C 1
ATOM 3465 O O . ALA D 2 84 ? 2.271 53.509 20.487 1.00 35.42 106 ALA D O 1
ATOM 3467 N N . TYR D 2 85 ? 3.656 54.427 18.961 1.00 35.27 107 TYR D N 1
ATOM 3468 C CA . TYR D 2 85 ? 4.623 54.838 19.979 1.00 37.68 107 TYR D CA 1
ATOM 3469 C C . TYR D 2 85 ? 4.015 55.857 20.938 1.00 37.95 107 TYR D C 1
ATOM 3470 O O . TYR D 2 85 ? 4.110 55.714 22.171 1.00 37.04 107 TYR D O 1
ATOM 3479 N N . SER D 2 86 ? 3.413 56.910 20.381 1.00 34.81 108 SER D N 1
ATOM 3480 C CA . SER D 2 86 ? 2.855 57.991 21.185 1.00 37.90 108 SER D CA 1
ATOM 3481 C C . SER D 2 86 ? 1.765 57.483 22.120 1.00 37.67 108 SER D C 1
ATOM 3482 O O . SER D 2 86 ? 1.744 57.830 23.309 1.00 38.80 108 SER D O 1
ATOM 3485 N N . GLU D 2 87 ? 0.871 56.632 21.617 1.00 34.61 109 GLU D N 1
ATOM 3486 C CA . GLU D 2 87 ? -0.253 56.184 22.426 1.00 37.17 109 GLU D CA 1
ATOM 3487 C C . GLU D 2 87 ? 0.143 55.153 23.477 1.00 36.46 109 GLU D C 1
ATOM 3488 O O . GLU D 2 87 ? -0.482 55.100 24.542 1.00 35.16 109 GLU D O 1
ATOM 3494 N N . CYS D 2 88 ? 1.191 54.366 23.235 1.00 34.58 110 CYS D N 1
ATOM 3495 C CA . CYS D 2 88 ? 1.589 53.340 24.188 1.00 35.28 110 CYS D CA 1
ATOM 3496 C C . CYS D 2 88 ? 2.815 53.708 25.026 1.00 33.65 110 CYS D C 1
ATOM 3497 O O . CYS D 2 88 ? 3.252 52.887 25.844 1.00 34.35 110 CYS D O 1
ATOM 3500 N N . SER D 2 89 ? 3.362 54.919 24.880 1.00 33.38 111 SER D N 1
ATOM 3501 C CA . SER D 2 89 ? 4.626 55.216 25.545 1.00 34.95 111 SER D CA 1
ATOM 3502 C C . SER D 2 89 ? 4.463 55.314 27.062 1.00 35.19 111 SER D C 1
ATOM 3503 O O . SER D 2 89 ? 5.386 54.952 27.794 1.00 34.60 111 SER D O 1
ATOM 3506 N N . LYS D 2 90 ? 3.316 55.797 27.546 1.00 33.88 112 LYS D N 1
ATOM 3507 C CA . LYS D 2 90 ? 3.106 55.866 28.997 1.00 35.69 112 LYS D CA 1
ATOM 3508 C C . LYS D 2 90 ? 3.166 54.478 29.610 1.00 34.51 112 LYS D C 1
ATOM 3509 O O . LYS D 2 90 ? 3.865 54.246 30.605 1.00 33.45 112 LYS D O 1
ATOM 3515 N N . LEU D 2 91 ? 2.479 53.522 28.990 1.00 33.37 113 LEU D N 1
ATOM 3516 C CA . LEU D 2 91 ? 2.479 52.170 29.525 1.00 35.86 113 LEU D CA 1
ATOM 3517 C C . LEU D 2 91 ? 3.843 51.512 29.347 1.00 35.00 113 LEU D C 1
ATOM 3518 O O . LEU D 2 91 ? 4.303 50.786 30.232 1.00 34.32 113 LEU D O 1
ATOM 3523 N N . MET D 2 92 ? 4.520 51.756 28.217 1.00 33.95 114 MET D N 1
ATOM 3524 C CA . MET D 2 92 ? 5.870 51.213 28.076 1.00 33.58 114 MET D CA 1
ATOM 3525 C C . MET D 2 92 ? 6.803 51.761 29.149 1.00 34.49 114 MET D C 1
ATOM 3526 O O . MET D 2 92 ? 7.632 51.025 29.690 1.00 35.95 114 MET D O 1
ATOM 3531 N N . GLU D 2 93 ? 6.683 53.044 29.470 1.00 34.77 115 GLU D N 1
ATOM 3532 C CA . GLU D 2 93 ? 7.518 53.590 30.532 1.00 36.98 115 GLU D CA 1
ATOM 3533 C C . GLU D 2 93 ? 7.164 52.975 31.872 1.00 35.30 115 GLU D C 1
ATOM 3534 O O . GLU D 2 93 ? 8.054 52.640 32.665 1.00 36.89 115 GLU D O 1
ATOM 3540 N N . MET D 2 94 ? 5.873 52.753 32.115 1.00 34.46 116 MET D N 1
ATOM 3541 C CA . MET D 2 94 ? 5.456 52.178 33.392 1.00 34.88 116 MET D CA 1
ATOM 3542 C C . MET D 2 94 ? 5.996 50.761 33.571 1.00 35.98 116 MET D C 1
ATOM 3543 O O . MET D 2 94 ? 6.247 50.320 34.701 1.00 34.16 116 MET D O 1
ATOM 3548 N N . PHE D 2 95 ? 6.229 50.039 32.473 1.00 33.82 117 PHE D N 1
ATOM 3549 C CA . PHE D 2 95 ? 6.712 48.672 32.574 1.00 34.98 117 PHE D CA 1
ATOM 3550 C C . PHE D 2 95 ? 8.153 48.509 32.122 1.00 33.92 117 PHE D C 1
ATOM 3551 O O . PHE D 2 95 ? 8.626 47.380 32.011 1.00 35.77 117 PHE D O 1
ATOM 3559 N N . GLY D 2 96 ? 8.886 49.609 31.973 1.00 35.71 118 GLY D N 1
ATOM 3560 C CA . GLY D 2 96 ? 10.310 49.550 31.700 1.00 36.34 118 GLY D CA 1
ATOM 3561 C C . GLY D 2 96 ? 10.641 48.899 30.378 1.00 37.58 118 GLY D C 1
ATOM 3562 O O . GLY D 2 96 ? 11.675 48.236 30.254 1.00 38.45 118 GLY D O 1
ATOM 3563 N N . VAL D 2 97 ? 9.767 49.046 29.389 1.00 36.54 119 VAL D N 1
ATOM 3564 C CA . VAL D 2 97 ? 9.978 48.468 28.066 1.00 37.39 119 VAL D CA 1
ATOM 3565 C C . VAL D 2 97 ? 10.570 49.557 27.167 1.00 38.46 119 VAL D C 1
ATOM 3566 O O . VAL D 2 97 ? 9.850 50.504 26.803 1.00 38.20 119 VAL D O 1
ATOM 3570 N N . PRO D 2 98 ? 11.835 49.461 26.781 1.00 39.06 120 PRO D N 1
ATOM 3571 C CA . PRO D 2 98 ? 12.406 50.469 25.884 1.00 42.43 120 PRO D CA 1
ATOM 3572 C C . PRO D 2 98 ? 11.933 50.263 24.452 1.00 39.71 120 PRO D C 1
ATOM 3573 O O . PRO D 2 98 ? 11.518 49.175 24.051 1.00 39.85 120 PRO D O 1
ATOM 3577 N N . TRP D 2 99 ? 11.964 51.357 23.695 1.00 41.27 121 TRP D N 1
ATOM 3578 C CA . TRP D 2 99 ? 11.642 51.323 22.273 1.00 40.27 121 TRP D CA 1
ATOM 3579 C C . TRP D 2 99 ? 12.918 50.967 21.526 1.00 42.20 121 TRP D C 1
ATOM 3580 O O . TRP D 2 99 ? 13.877 51.753 21.559 1.00 43.50 121 TRP D O 1
ATOM 3591 N N . PRO D 2 100 ? 13.000 49.797 20.887 1.00 41.46 122 PRO D N 1
ATOM 3592 C CA . PRO D 2 100 ? 14.272 49.373 20.293 1.00 44.04 122 PRO D CA 1
ATOM 3593 C C . PRO D 2 100 ? 14.738 50.346 19.222 1.00 43.49 122 PRO D C 1
ATOM 3594 O O . PRO D 2 100 ? 13.936 51.012 18.561 1.00 42.13 122 PRO D O 1
ATOM 3598 N N . GLU D 2 101 ? 16.061 50.416 19.065 1.00 45.27 123 GLU D N 1
ATOM 3599 C CA . GLU D 2 101 ? 16.648 51.280 18.048 1.00 49.21 123 GLU D CA 1
ATOM 3600 C C . GLU D 2 101 ? 16.115 50.906 16.669 1.00 47.48 123 GLU D C 1
ATOM 3601 O O . GLU D 2 101 ? 15.798 51.784 15.857 1.00 46.42 123 GLU D O 1
ATOM 3607 N N . ASP D 2 102 ? 15.970 49.605 16.402 1.00 46.67 124 ASP D N 1
ATOM 3608 C CA . ASP D 2 102 ? 15.480 49.174 15.095 1.00 47.80 124 ASP D CA 1
ATOM 3609 C C . ASP D 2 102 ? 13.990 49.423 14.910 1.00 45.58 124 ASP D C 1
ATOM 3610 O O . ASP D 2 102 ? 13.455 49.072 13.854 1.00 45.57 124 ASP D O 1
ATOM 3615 N N . MET D 2 103 ? 13.309 50.029 15.885 1.00 40.77 125 MET D N 1
ATOM 3616 C CA . MET D 2 103 ? 11.927 50.452 15.710 1.00 38.77 125 MET D CA 1
ATOM 3617 C C . MET D 2 103 ? 11.788 51.962 15.681 1.00 37.80 125 MET D C 1
ATOM 3618 O O . MET D 2 103 ? 10.659 52.463 15.666 1.00 37.48 125 MET D O 1
ATOM 3623 N N . GLU D 2 104 ? 12.894 52.699 15.692 1.00 38.69 126 GLU D N 1
ATOM 3624 C CA . GLU D 2 104 ? 12.804 54.152 15.613 1.00 42.35 126 GLU D CA 1
ATOM 3625 C C . GLU D 2 104 ? 11.987 54.542 14.389 1.00 41.83 126 GLU D C 1
ATOM 3626 O O . GLU D 2 104 ? 12.238 54.057 13.280 1.00 39.14 126 GLU D O 1
ATOM 3632 N N . CYS D 2 105 ? 10.965 55.375 14.600 1.00 39.52 127 CYS D N 1
ATOM 3633 C CA . CYS D 2 105 ? 9.956 55.534 13.555 1.00 37.98 127 CYS D CA 1
ATOM 3634 C C . CYS D 2 105 ? 10.513 56.203 12.307 1.00 39.44 127 CYS D C 1
ATOM 3635 O O . CYS D 2 105 ? 9.978 55.995 11.214 1.00 37.86 127 CYS D O 1
ATOM 3638 N N . SER D 2 106 ? 11.559 57.022 12.444 1.00 40.42 128 SER D N 1
ATOM 3639 C CA . SER D 2 106 ? 12.165 57.651 11.269 1.00 42.66 128 SER D CA 1
ATOM 3640 C C . SER D 2 106 ? 12.711 56.623 10.283 1.00 42.38 128 SER D C 1
ATOM 3641 O O . SER D 2 106 ? 12.933 56.954 9.110 1.00 43.51 128 SER D O 1
ATOM 3644 N N . ARG D 2 107 ? 12.929 55.381 10.723 1.00 41.33 129 ARG D N 1
ATOM 3645 C CA . ARG D 2 107 ? 13.417 54.341 9.824 1.00 42.48 129 ARG D CA 1
ATOM 3646 C C . ARG D 2 107 ? 12.340 53.835 8.867 1.00 40.21 129 ARG D C 1
ATOM 3647 O O . ARG D 2 107 ? 12.668 53.142 7.894 1.00 40.33 129 ARG D O 1
ATOM 3655 N N . PHE D 2 108 ? 11.076 54.154 9.108 1.00 38.16 130 PHE D N 1
ATOM 3656 C CA . PHE D 2 108 ? 10.021 53.576 8.293 1.00 36.58 130 PHE D CA 1
ATOM 3657 C C . PHE D 2 108 ? 9.587 54.533 7.187 1.00 36.01 130 PHE D C 1
ATOM 3658 O O . PHE D 2 108 ? 9.748 55.755 7.300 1.00 36.62 130 PHE D O 1
ATOM 3666 N N . PRO D 2 109 ? 9.031 54.004 6.095 1.00 36.04 131 PRO D N 1
ATOM 3667 C CA . PRO D 2 109 ? 8.743 54.851 4.933 1.00 35.47 131 PRO D CA 1
ATOM 3668 C C . PRO D 2 109 ? 7.544 55.761 5.158 1.00 36.74 131 PRO D C 1
ATOM 3669 O O . PRO D 2 109 ? 6.648 55.475 5.961 1.00 34.81 131 PRO D O 1
ATOM 3673 N N . ASP D 2 110 ? 7.539 56.877 4.419 1.00 36.22 132 ASP D N 1
ATOM 3674 C CA . ASP D 2 110 ? 6.431 57.822 4.430 1.00 37.19 132 ASP D CA 1
ATOM 3675 C C . ASP D 2 110 ? 5.187 57.286 3.734 1.00 36.59 132 ASP D C 1
ATOM 3676 O O . ASP D 2 110 ? 4.129 57.919 3.821 1.00 36.24 132 ASP D O 1
ATOM 3681 N N . CYS D 2 111 ? 5.289 56.151 3.043 1.00 33.94 133 CYS D N 1
ATOM 3682 C CA . CYS D 2 111 ? 4.166 55.558 2.315 1.00 34.77 133 CYS D CA 1
ATOM 3683 C C . CYS D 2 111 ? 3.619 56.531 1.272 1.00 34.39 133 CYS D C 1
ATOM 3684 O O . CYS D 2 111 ? 2.410 56.729 1.131 1.00 33.16 133 CYS D O 1
ATOM 3687 N N . ASP D 2 112 ? 4.530 57.135 0.534 1.00 36.41 134 ASP D N 1
ATOM 3688 C CA . ASP D 2 112 ? 4.144 58.014 -0.566 1.00 38.53 134 ASP D CA 1
ATOM 3689 C C . ASP D 2 112 ? 4.908 57.670 -1.834 1.00 40.85 134 ASP D C 1
ATOM 3690 O O . ASP D 2 112 ? 5.111 58.533 -2.691 1.00 39.39 134 ASP D O 1
ATOM 3695 N N . GLU D 2 113 ? 5.376 56.404 -1.956 1.00 38.01 135 GLU D N 1
ATOM 3696 C CA . GLU D 2 113 ? 6.094 55.984 -3.151 1.00 38.50 135 GLU D CA 1
ATOM 3697 C C . GLU D 2 113 ? 5.127 55.403 -4.177 1.00 38.09 135 GLU D C 1
ATOM 3698 O O . GLU D 2 113 ? 4.079 54.860 -3.814 1.00 36.40 135 GLU D O 1
ATOM 3704 N N . PRO D 2 114 ? 5.436 55.518 -5.475 1.00 36.71 136 PRO D N 1
ATOM 3705 C CA . PRO D 2 114 ? 4.535 54.964 -6.489 1.00 37.13 136 PRO D CA 1
ATOM 3706 C C . PRO D 2 114 ? 4.375 53.461 -6.331 1.00 34.90 136 PRO D C 1
ATOM 3707 O O . PRO D 2 114 ? 5.350 52.735 -6.118 1.00 34.70 136 PRO D O 1
ATOM 3711 N N . TYR D 2 115 ? 3.126 52.997 -6.480 1.00 34.54 137 TYR D N 1
ATOM 3712 C CA . TYR D 2 115 ? 2.791 51.584 -6.581 1.00 34.11 137 TYR D CA 1
ATOM 3713 C C . TYR D 2 115 ? 3.805 50.878 -7.466 1.00 34.37 137 TYR D C 1
ATOM 3714 O O . TYR D 2 115 ? 4.115 51.360 -8.567 1.00 34.73 137 TYR D O 1
ATOM 3723 N N . PRO D 2 116 ? 4.321 49.721 -7.051 1.00 32.44 138 PRO D N 1
ATOM 3724 C CA . PRO D 2 116 ? 3.960 48.937 -5.866 1.00 33.72 138 PRO D CA 1
ATOM 3725 C C . PRO D 2 116 ? 4.737 49.315 -4.600 1.00 33.28 138 PRO D C 1
ATOM 3726 O O . PRO D 2 116 ? 4.594 48.635 -3.570 1.00 34.25 138 PRO D O 1
ATOM 3730 N N . GLY D 2 117 ? 5.538 50.383 -4.665 1.00 33.61 139 GLY D N 1
ATOM 3731 C CA . GLY D 2 117 ? 6.304 50.796 -3.492 1.00 33.06 139 GLY D CA 1
ATOM 3732 C C . GLY D 2 117 ? 5.424 51.091 -2.293 1.00 34.12 139 GLY D C 1
ATOM 3733 O O . GLY D 2 117 ? 5.702 50.640 -1.178 1.00 34.23 139 GLY D O 1
ATOM 3734 N N . THR D 2 118 ? 4.338 51.830 -2.502 1.00 33.14 140 THR D N 1
ATOM 3735 C CA . THR D 2 118 ? 3.270 51.954 -1.515 1.00 32.35 140 THR D CA 1
ATOM 3736 C C . THR D 2 118 ? 2.002 51.432 -2.164 1.00 34.72 140 THR D C 1
ATOM 3737 O O . THR D 2 118 ? 1.722 51.753 -3.326 1.00 32.21 140 THR D O 1
ATOM 3741 N N . LEU D 2 119 ? 1.247 50.612 -1.439 1.00 31.42 141 LEU D N 1
ATOM 3742 C CA . LEU D 2 119 ? -0.012 50.132 -1.988 1.00 32.03 141 LEU D CA 1
ATOM 3743 C C . LEU D 2 119 ? -1.000 49.853 -0.865 1.00 32.28 141 LEU D C 1
ATOM 3744 O O . LEU D 2 119 ? -0.648 49.792 0.327 1.00 31.67 141 LEU D O 1
ATOM 3749 N N . GLU D 2 120 ? -2.253 49.688 -1.271 1.00 31.29 142 GLU D N 1
ATOM 3750 C CA . GLU D 2 120 ? -3.334 49.274 -0.387 1.00 31.41 142 GLU D CA 1
ATOM 3751 C C . GLU D 2 120 ? -3.619 47.803 -0.645 1.00 31.62 142 GLU D C 1
ATOM 3752 O O . GLU D 2 120 ? -3.703 47.385 -1.806 1.00 29.74 142 GLU D O 1
ATOM 3758 N N . VAL D 2 121 ? -3.750 47.011 0.425 1.00 29.90 143 VAL D N 1
ATOM 3759 C CA . VAL D 2 121 ? -4.196 45.626 0.314 1.00 31.57 143 VAL D CA 1
ATOM 3760 C C . VAL D 2 121 ? -5.628 45.555 0.815 1.00 32.30 143 VAL D C 1
ATOM 3761 O O . VAL D 2 121 ? -5.929 46.038 1.910 1.00 31.89 143 VAL D O 1
ATOM 3765 N N . LEU D 2 122 ? -6.496 44.912 0.045 1.00 30.78 144 LEU D N 1
ATOM 3766 C CA . LEU D 2 122 ? -7.885 44.712 0.435 1.00 34.04 144 LEU D CA 1
ATOM 3767 C C . LEU D 2 122 ? -8.082 43.302 0.988 1.00 34.27 144 LEU D C 1
ATOM 3768 O O . LEU D 2 122 ? -7.433 42.352 0.540 1.00 34.55 144 LEU D O 1
ATOM 3773 N N . PHE D 2 123 ? -8.978 43.179 1.979 1.00 34.41 145 PHE D N 1
ATOM 3774 C CA . PHE D 2 123 ? -9.332 41.905 2.598 1.00 36.89 145 PHE D CA 1
ATOM 3775 C C . PHE D 2 123 ? -10.850 41.759 2.613 1.00 39.18 145 PHE D C 1
ATOM 3776 O O . PHE D 2 123 ? -11.558 42.673 3.051 1.00 40.82 145 PHE D O 1
ATOM 3784 N N . GLN D 2 124 ? -11.346 40.597 2.189 1.00 41.87 146 GLN D N 1
ATOM 3785 C CA . GLN D 2 124 ? -12.795 40.364 2.097 1.00 41.69 146 GLN D CA 1
ATOM 3786 C C . GLN D 2 124 ? -13.454 40.001 3.424 1.00 39.13 146 GLN D C 1
ATOM 3787 O O . GLN D 2 124 ? -13.194 40.627 4.438 1.00 46.79 146 GLN D O 1
#

Foldseek 3Di:
DDKAKDKDWADEEAAQAKIKIKIFIDDDDDLWWKKFKWWDAPPGDIGGAKMATNVGDIDGDPVCPPFWDWDDDSVRRMIMIIGGRDDQVVWTWMKMWIWDDDVNHIDIDIHPTDTHGYHD/DDWAWAKDWADEEAAQAKIKMKIFIDDDDDLWWKKFKWWDAPPGDIGTAKMATSVGDIDGDPVCPPAWDWDDDSVRNMIMIIGGRDDQVVWTWMKMWIWDADVNHIDIHIYPTDTHGYHD/DFDWDFDDQPLQPPDLAGTADDDPVCPPVLSVVLCVVCVLCPVCSVVVLDPLQSVQSCCVRGNHTDVVRDRDHDALVSLVRSCVSCVVVCVVSVNDDDPVSPSVPGHNLPDPPPNHDDDDRD/DPQKDFAFQPQPLQPPDLAGTAIDRPVCVVVLNVVLSVVCVLCVVCSVVVQDPLQSVQSCCVSGNHQDVVRDRDHDALVSLVRNCVRCVVVCVVSVNDDDPVSPSVPGHNLPDPPPVHDDDDGD

Organism: Homo sapiens (NCBI:txid9606)

GO terms:
  GO:1904693 midbrain morphogenesis (P, TAS)
  GO:0005886 plasma membrane (C, TAS)
  GO:0005737 cytoplasm (C, IDA)
  GO:0005886 plasma membrane (C, IDA)
  GO:0042813 Wnt receptor activity (F, IC)
  GO:0030165 PDZ domain binding (F, IPI)
  GO:0060070 canonical Wnt signaling pathway (P, IDA)
  GO:0005515 protein binding (F, IPI)
  GO:0017147 Wnt-protein binding (F, IPI)

Nearest PDB structures (foldseek):
  8q7o-assembly1_B  TM=1.008E+00  e=2.033E-23  Lama glama
  5mwn-assembly1_D  TM=9.649E-01  e=4.723E-19  Lama glama
  8q78-assembly2_B  TM=9.561E-01  e=1.092E-18  Lama glama
  8eln-assembly2_G  TM=9.386E-01  e=5.533E-18  Vicugna pacos
  6obc-assembly1_B  TM=9.321E-01  e=8.423E-17  Vicugna pacos